Protein AF-A0A8J7B8X3-F1 (afdb_monomer)

Organism: NCBI:txid945747

InterPro domains:
  IPR003018 GAF domain [PF01590] (27-157)
  IPR003018 GAF domain [SM00065] (25-168)
  IPR003594 Histidine kinase/HSP90-like ATPase domain [PF02518] (362-481)
  IPR003594 Histidine kinase/HSP90-like ATPase domain [SM00387] (359-483)
  IPR003661 Signal transduction histidine kinase, dimerisation/phosphoacceptor domain [PF00512] (218-313)
  IPR003661 Signal transduction histidine kinase, dimerisation/phosphoacceptor domain [SM00388] (217-314)
  IPR003661 Signal transduction histidine kinase, dimerisation/phosphoacceptor domain [cd00082] (215-310)
  IPR004358 Signal transduction histidine kinase-related protein, C-terminal [PR00344] (411-425)
  IPR004358 Signal transduction histidine kinase-related protein, C-terminal [PR00344] (429-439)
  IPR004358 Signal transduction histidine kinase-related protein, C-terminal [PR00344] (442-460)
  IPR004358 Signal transduction histidine kinase-related protein, C-terminal [PR00344] (467-480)
  IPR005467 Histidine kinase domain [PS50109] (224-483)
  IPR029016 GAF-like domain superfamily [G3DSA:3.30.450.40] (9-172)
  IPR036097 Signal transduction histidine kinase, dimerisation/phosphoacceptor domain superfamily [SSF47384] (214-314)
  IPR036890 Histidine kinase/HSP90-like ATPase superfamily [G3DSA:3.30.565.10] (315-486)
  IPR036890 Histidine kinase/HSP90-like ATPase superfamily [SSF55874] (300-481)

Mean predicted aligned error: 17.18 Å

Solvent-accessible surface area (backbone atoms only — not comparable to full-atom values): 26353 Å² total; per-residue (Å²): 80,68,56,73,79,52,96,58,46,71,61,27,49,52,54,48,59,69,53,71,55,79,96,54,79,78,47,68,78,45,39,52,51,14,46,48,42,12,62,68,64,71,28,72,20,10,29,32,33,36,55,55,97,68,30,30,39,49,62,14,70,34,78,63,86,76,58,58,47,54,32,64,72,39,68,55,47,54,24,33,67,41,56,91,45,66,38,70,37,42,41,27,74,78,35,85,58,34,36,81,24,60,51,40,73,36,83,81,33,42,15,18,41,40,26,13,26,24,51,45,99,88,69,36,36,35,20,22,35,31,32,32,28,69,51,65,49,79,81,52,73,67,41,52,54,47,38,47,54,48,13,54,47,53,41,50,51,48,52,50,52,42,53,52,52,54,51,53,50,52,53,54,50,51,52,53,51,52,52,52,47,55,53,50,53,52,52,50,54,50,51,52,53,50,50,54,51,51,52,53,50,50,53,51,50,51,53,49,49,56,50,47,60,54,52,64,55,48,30,56,49,40,49,52,51,36,53,64,51,50,52,62,50,49,54,51,51,54,49,49,56,53,52,50,52,55,46,53,55,50,53,54,51,52,52,52,50,46,72,75,43,82,75,63,58,69,77,56,47,54,53,41,60,75,64,41,47,73,59,48,69,61,47,52,63,52,52,53,52,52,52,52,52,51,52,51,51,53,52,51,52,39,50,50,52,32,53,70,51,60,52,67,81,79,59,72,42,74,38,59,63,64,59,43,52,51,54,45,48,61,74,41,40,84,76,32,45,64,49,102,62,40,72,46,45,47,75,46,79,46,77,46,84,70,74,65,29,44,38,51,60,46,59,52,36,49,34,51,46,40,54,51,49,52,38,52,52,35,39,51,50,22,35,30,82,89,76,39,58,85,93,60,50,55,88,74,36,38,38,39,39,39,35,41,65,43,94,92,50,30,37,37,43,33,50,28,28,55,21,46,42,40,53,70,81,51,65,76,43,53,55,39,75,58,42,59,95,53,61,94,90,74,52,75,18,43,56,51,24,51,31,44,45,48,32,37,70,73,51,68,25,44,69,49,77,52,51,39,66,73,59,8,37,35,38,40,41,35,36,45,35,62,64,95,86,66,83,79,81,77,79,77,90,127

pLDDT: mean 86.11, std 13.98, range [29.45, 98.44]

Radius of gyration: 56.4 Å; Cα contacts (8 Å, |Δi|>4): 718; chains: 1; bounding box: 115×56×154 Å

Foldseek 3Di:
DFFDAAPCNVVLQVVLVLLVQPPDDADVLQQVLQVVLCVLQVFQKKFFWFQHDFKIATNYIGNDDDGIGTNRLDPFSNQQNPQVAWDWQQFQCPDPSRVPRCVCVHPPNWTIKTWHFLAAPVGGRGTTTMGTHNHGDDGDPVSRVSRNVSSPSVNVVSVVSSVVVVVVVVVVVVVVVVVVVVVVVVVVVVVVVVVVVVVVVVVVVVVVCVVCVCQVPQLVVLQVVLVVVVVVLVVQLVVLVVVLVVVVVVLVVVVVVCVVCVPDDPVVVVVCVVVVVVVCSVVVVVVSVVVNVVSVVVNVVSVLSNVLSPLPQDDFAFADVVVLLVVLCVSCVVLQDDDPQAHGEAEAEAEDDDGGAGARSSLVSLLSNLLVVVQSVLLSQQRDPVRHDPVLRDNHKYWYWYWDDDPVFKIKIKIKIQGQWDDPVVQVCLLPQQDDPDPPPPDSSHSNVSSQCRQCVRQVWDWHKDTDGSGTIMIMRMGTRDDPPDDHPDDDDD

Structure (mmCIF, N/CA/C/O backbone):
data_AF-A0A8J7B8X3-F1
#
_entry.id   AF-A0A8J7B8X3-F1
#
loop_
_atom_site.group_PDB
_atom_site.id
_atom_site.type_symbol
_atom_site.label_atom_id
_atom_site.label_alt_id
_atom_site.label_comp_id
_atom_site.label_asym_id
_atom_site.label_entity_id
_atom_site.label_seq_id
_atom_site.pdbx_PDB_ins_code
_atom_site.Cartn_x
_atom_site.Cartn_y
_atom_site.Cartn_z
_atom_site.occupancy
_atom_site.B_iso_or_equiv
_atom_site.auth_seq_id
_atom_site.auth_comp_id
_atom_site.auth_asym_id
_atom_site.auth_atom_id
_atom_site.pdbx_PDB_model_num
ATOM 1 N N . MET A 1 1 ? 45.329 18.665 -54.943 1.00 76.69 1 MET A N 1
ATOM 2 C CA . MET A 1 1 ? 44.792 19.881 -54.286 1.00 76.69 1 MET A CA 1
ATOM 3 C C . MET A 1 1 ? 44.027 19.488 -53.024 1.00 76.69 1 MET A C 1
ATOM 5 O O . MET A 1 1 ? 43.285 18.510 -53.069 1.00 76.69 1 MET A O 1
ATOM 9 N N . LYS A 1 2 ? 44.202 20.211 -51.908 1.00 86.44 2 LYS A N 1
ATOM 10 C CA . LYS A 1 2 ? 43.422 19.986 -50.675 1.00 86.44 2 LYS A CA 1
ATOM 11 C C . LYS A 1 2 ? 41.943 20.300 -50.936 1.00 86.44 2 LYS A C 1
ATOM 13 O O . LYS A 1 2 ? 41.648 21.336 -51.530 1.00 86.44 2 LYS A O 1
ATOM 18 N N . ALA A 1 3 ? 41.038 19.414 -50.521 1.00 89.19 3 ALA A N 1
ATOM 19 C CA . ALA A 1 3 ? 39.600 19.658 -50.628 1.00 89.19 3 ALA A CA 1
ATOM 20 C C . ALA A 1 3 ? 39.184 20.827 -49.712 1.00 89.19 3 ALA A C 1
ATOM 22 O O . ALA A 1 3 ? 39.663 20.885 -48.573 1.00 89.19 3 ALA A O 1
ATOM 23 N N . PRO A 1 4 ? 38.307 21.747 -50.155 1.00 93.00 4 PRO A N 1
ATOM 24 C CA . PRO A 1 4 ? 37.672 22.691 -49.242 1.00 93.00 4 PRO A CA 1
ATOM 25 C C . PRO A 1 4 ? 36.794 21.950 -48.223 1.00 93.00 4 PRO A C 1
ATOM 27 O O . PRO A 1 4 ? 36.425 20.792 -48.421 1.00 93.00 4 PRO A O 1
ATOM 30 N N . LEU A 1 5 ? 36.458 22.620 -47.121 1.00 92.56 5 LEU A N 1
ATOM 31 C CA . LEU A 1 5 ? 35.468 22.098 -46.182 1.00 92.56 5 LEU A CA 1
ATOM 32 C C . LEU A 1 5 ? 34.053 22.297 -46.762 1.00 92.56 5 LEU A C 1
ATOM 34 O O . LEU A 1 5 ? 33.810 23.341 -47.365 1.00 92.56 5 LEU A O 1
ATOM 38 N N . PRO A 1 6 ? 33.126 21.340 -46.573 1.00 91.69 6 PRO A N 1
ATOM 39 C CA . PRO A 1 6 ? 31.704 21.541 -46.842 1.00 91.69 6 PRO A CA 1
ATOM 40 C C . PRO A 1 6 ? 31.130 22.759 -46.099 1.00 91.69 6 PRO A C 1
ATOM 42 O O . PRO A 1 6 ? 31.494 23.013 -44.950 1.00 91.69 6 PRO A O 1
ATOM 45 N N . ASP A 1 7 ? 30.158 23.455 -46.694 1.00 90.81 7 ASP A N 1
ATOM 46 C CA . ASP A 1 7 ? 29.496 24.615 -46.064 1.00 90.81 7 ASP A CA 1
ATOM 47 C C . ASP A 1 7 ? 28.779 24.255 -44.744 1.00 90.81 7 ASP A C 1
ATOM 49 O O . ASP A 1 7 ? 28.633 25.085 -43.848 1.00 90.81 7 ASP A O 1
ATOM 53 N N . ASN A 1 8 ? 28.356 22.995 -44.604 1.00 92.50 8 ASN A N 1
ATOM 54 C CA . ASN A 1 8 ? 27.682 22.424 -43.434 1.00 92.50 8 ASN A CA 1
ATOM 55 C C . ASN A 1 8 ? 28.611 21.561 -42.553 1.00 92.50 8 ASN A C 1
ATOM 57 O O . ASN A 1 8 ? 28.150 20.636 -41.877 1.00 92.50 8 ASN A O 1
ATOM 61 N N . GLU A 1 9 ? 29.922 21.826 -42.563 1.00 95.25 9 GLU A N 1
ATOM 62 C CA . GLU A 1 9 ? 30.932 20.997 -41.890 1.00 95.25 9 GLU A CA 1
ATOM 63 C C . GLU A 1 9 ? 30.644 20.764 -40.399 1.00 95.25 9 GLU A C 1
ATOM 65 O O . GLU A 1 9 ? 30.790 19.644 -39.909 1.00 95.25 9 GLU A O 1
ATOM 70 N N . ALA A 1 10 ? 30.199 21.795 -39.672 1.00 95.44 10 ALA A N 1
ATOM 71 C CA . ALA A 1 10 ? 29.906 21.679 -38.244 1.00 95.44 10 ALA A CA 1
ATOM 72 C C . ALA A 1 10 ? 28.742 20.709 -37.974 1.00 95.44 10 ALA A C 1
ATOM 74 O O . ALA A 1 10 ? 28.838 19.853 -37.093 1.00 95.44 10 ALA A O 1
ATOM 75 N N . GLN A 1 11 ? 27.659 20.806 -38.751 1.00 95.81 11 GLN A N 1
ATOM 76 C CA . GLN A 1 11 ? 26.506 19.913 -38.633 1.00 95.81 11 GLN A CA 1
ATOM 77 C C . GLN A 1 11 ? 26.865 18.486 -39.057 1.00 95.81 11 GLN A C 1
ATOM 79 O O . GLN A 1 11 ? 26.494 17.531 -38.379 1.00 95.81 11 GLN A O 1
ATOM 84 N N . ARG A 1 12 ? 27.635 18.335 -40.139 1.00 96.38 12 ARG A N 1
ATOM 85 C CA . ARG A 1 12 ? 28.118 17.044 -40.643 1.00 96.38 12 ARG A CA 1
ATOM 86 C C . ARG A 1 12 ? 28.965 16.307 -39.605 1.00 96.38 12 ARG A C 1
ATOM 88 O O . ARG A 1 12 ? 28.718 15.130 -39.353 1.00 96.38 12 ARG A O 1
ATOM 95 N N . LEU A 1 13 ? 29.927 16.993 -38.981 1.00 96.75 13 LEU A N 1
ATOM 96 C CA . LEU A 1 13 ? 30.749 16.421 -37.910 1.00 96.75 13 LEU A CA 1
ATOM 97 C C . LEU A 1 13 ? 29.903 16.038 -36.693 1.00 96.75 13 LEU A C 1
ATOM 99 O O . LEU A 1 13 ? 30.082 14.950 -36.152 1.00 96.75 13 LEU A O 1
ATOM 103 N N . ALA A 1 14 ? 28.946 16.881 -36.293 1.00 95.94 14 ALA A N 1
ATOM 104 C CA . ALA A 1 14 ? 28.033 16.553 -35.200 1.00 95.94 14 ALA A CA 1
ATOM 105 C C . ALA A 1 14 ? 27.209 15.287 -35.497 1.00 95.94 14 ALA A C 1
ATOM 107 O O . ALA A 1 14 ? 27.056 14.440 -34.619 1.00 95.94 14 ALA A O 1
ATOM 108 N N . GLN A 1 15 ? 26.732 15.120 -36.736 1.00 94.50 15 GLN A N 1
ATOM 109 C CA . GLN A 1 15 ? 26.028 13.904 -37.155 1.00 94.50 15 GLN A CA 1
ATOM 110 C C . GLN A 1 15 ? 26.942 12.676 -37.156 1.00 94.50 15 GLN A C 1
ATOM 112 O O . GLN A 1 15 ? 26.558 11.641 -36.623 1.00 94.50 15 GLN A O 1
ATOM 117 N N . LEU A 1 16 ? 28.164 12.781 -37.689 1.00 96.44 16 LEU A N 1
ATOM 118 C CA . LEU A 1 16 ? 29.133 11.681 -37.667 1.00 96.44 16 LEU A CA 1
ATOM 119 C C . LEU A 1 16 ? 29.434 11.214 -36.233 1.00 96.44 16 LEU A C 1
ATOM 121 O O . LEU A 1 16 ? 29.424 10.013 -35.959 1.00 96.44 16 LEU A O 1
ATOM 125 N N . LEU A 1 17 ? 29.665 12.157 -35.316 1.00 95.56 17 LEU A N 1
ATOM 126 C CA . LEU A 1 17 ? 29.930 11.860 -33.908 1.00 95.56 17 LEU A CA 1
ATOM 127 C C . LEU A 1 17 ? 28.723 11.213 -33.214 1.00 95.56 17 LEU A C 1
ATOM 129 O O . LEU A 1 17 ? 28.911 10.330 -32.382 1.00 95.56 17 LEU A O 1
ATOM 133 N N . ASN A 1 18 ? 27.495 11.584 -33.592 1.00 94.50 18 ASN A N 1
ATOM 134 C CA . ASN A 1 18 ? 26.273 11.019 -33.016 1.00 94.50 18 ASN A CA 1
ATOM 135 C C . ASN A 1 18 ? 26.144 9.501 -33.238 1.00 94.50 18 ASN A C 1
ATOM 137 O O . ASN A 1 18 ? 25.622 8.798 -32.378 1.00 94.50 18 ASN A O 1
ATOM 141 N N . TYR A 1 19 ? 26.673 8.967 -34.345 1.00 94.44 19 TYR A N 1
ATOM 142 C CA . TYR A 1 19 ? 26.660 7.519 -34.594 1.00 94.44 19 TYR A CA 1
ATOM 143 C C . TYR A 1 19 ? 27.608 6.717 -33.688 1.00 94.44 19 TYR A C 1
ATOM 145 O O . TYR A 1 19 ? 27.556 5.486 -33.720 1.00 94.44 19 TYR A O 1
ATOM 153 N N . ASN A 1 20 ? 28.492 7.369 -32.914 1.00 93.69 20 ASN A N 1
ATOM 154 C CA . ASN A 1 20 ? 29.471 6.713 -32.032 1.00 93.69 20 ASN A CA 1
ATOM 155 C C . ASN A 1 20 ? 30.214 5.551 -32.728 1.00 93.69 20 ASN A C 1
ATOM 157 O O . ASN A 1 20 ? 30.344 4.446 -32.191 1.00 93.69 20 ASN A O 1
ATOM 161 N N . ILE A 1 21 ? 30.616 5.786 -33.981 1.00 95.19 21 ILE A N 1
ATOM 162 C CA . ILE A 1 21 ? 31.129 4.755 -34.893 1.00 95.19 21 ILE A CA 1
ATOM 163 C C . ILE A 1 21 ? 32.641 4.852 -35.122 1.00 95.19 21 ILE A C 1
ATOM 165 O O . ILE A 1 21 ? 33.275 3.841 -35.420 1.00 95.19 21 ILE A O 1
ATOM 169 N N . LEU A 1 22 ? 33.226 6.042 -34.976 1.00 95.56 22 LEU A N 1
ATOM 170 C CA . LEU A 1 22 ? 34.669 6.243 -35.104 1.00 95.56 22 LEU A CA 1
ATOM 171 C C . LEU A 1 22 ? 35.414 5.431 -34.036 1.00 95.56 22 LEU A C 1
ATOM 173 O O . LEU A 1 22 ? 34.928 5.293 -32.913 1.00 95.56 22 LEU A O 1
ATOM 177 N N . ASP A 1 23 ? 36.566 4.872 -34.410 1.00 95.25 23 ASP A N 1
ATOM 178 C CA . ASP A 1 23 ? 37.441 4.059 -33.547 1.00 95.25 23 ASP A CA 1
ATOM 179 C C . ASP A 1 23 ? 36.776 2.807 -32.940 1.00 95.25 23 ASP A C 1
ATOM 181 O O . ASP A 1 23 ? 37.268 2.215 -31.977 1.00 95.25 23 ASP A O 1
ATOM 185 N N . THR A 1 24 ? 35.646 2.371 -33.503 1.00 95.00 24 THR A N 1
ATOM 186 C CA . THR A 1 24 ? 35.003 1.115 -33.106 1.00 95.00 24 THR A CA 1
ATOM 187 C C . THR A 1 24 ? 35.657 -0.081 -33.793 1.00 95.00 24 THR A C 1
ATOM 189 O O . THR A 1 24 ? 36.218 0.041 -34.880 1.00 95.00 24 THR A O 1
ATOM 192 N N . ALA A 1 25 ? 35.549 -1.262 -33.176 1.00 91.94 25 ALA A N 1
ATOM 193 C CA . ALA A 1 25 ? 36.010 -2.510 -33.782 1.00 91.94 25 ALA A CA 1
ATOM 194 C C . ALA A 1 25 ? 35.354 -2.761 -35.154 1.00 91.94 25 ALA A C 1
ATOM 196 O O . ALA A 1 25 ? 34.270 -2.239 -35.450 1.00 91.94 25 ALA A O 1
ATOM 197 N N . THR A 1 26 ? 35.998 -3.583 -35.982 1.00 90.56 26 THR A N 1
ATOM 198 C CA . THR A 1 26 ? 35.424 -4.008 -37.262 1.00 90.56 26 THR A CA 1
ATOM 199 C C . THR A 1 26 ? 34.118 -4.770 -37.040 1.00 90.56 26 THR A C 1
ATOM 201 O O . THR A 1 26 ? 33.892 -5.400 -36.004 1.00 90.56 26 THR A O 1
ATOM 204 N N . GLU A 1 27 ? 33.216 -4.661 -38.006 1.00 95.19 27 GLU A N 1
ATOM 205 C CA . GLU A 1 27 ? 31.872 -5.221 -37.932 1.00 95.19 27 GLU A CA 1
ATOM 206 C C . GLU A 1 27 ? 31.536 -5.846 -39.281 1.00 95.19 27 GLU A C 1
ATOM 208 O O . GLU A 1 27 ? 31.514 -5.148 -40.296 1.00 95.19 27 GLU A O 1
ATOM 213 N N . THR A 1 28 ? 31.212 -7.143 -39.272 1.00 95.75 28 THR A N 1
ATOM 214 C CA . THR A 1 28 ? 31.001 -7.958 -40.479 1.00 95.75 28 THR A CA 1
ATOM 215 C C . THR A 1 28 ? 30.015 -7.327 -41.461 1.00 95.75 28 THR A C 1
ATOM 217 O O . THR A 1 28 ? 30.235 -7.377 -42.662 1.00 95.75 28 THR A O 1
ATOM 220 N N . ALA A 1 29 ? 28.976 -6.648 -40.966 1.00 95.94 29 ALA A N 1
ATOM 221 C CA . ALA A 1 29 ? 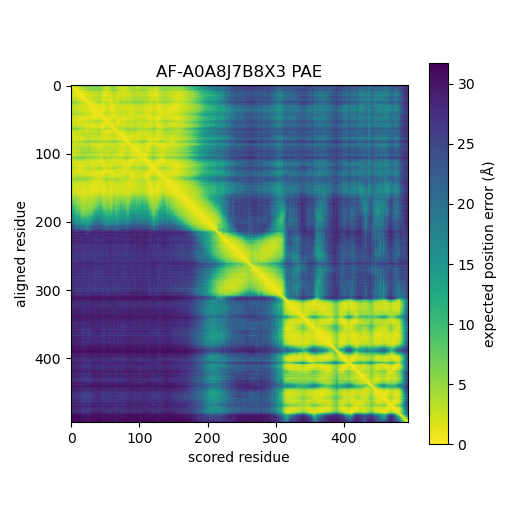28.002 -5.962 -41.813 1.00 95.94 29 ALA A CA 1
ATOM 222 C C . ALA A 1 29 ? 28.628 -4.883 -42.721 1.00 95.94 29 ALA A C 1
ATOM 224 O O . ALA A 1 29 ? 28.186 -4.713 -43.853 1.00 95.94 29 ALA A O 1
ATOM 225 N N . TYR A 1 30 ? 29.649 -4.157 -42.253 1.00 97.75 30 TYR A N 1
ATOM 226 C CA . TYR A 1 30 ? 30.355 -3.157 -43.063 1.00 97.75 30 TYR A CA 1
ATOM 227 C C . TYR A 1 30 ? 31.457 -3.796 -43.911 1.00 97.75 30 TYR A C 1
ATOM 229 O O . TYR A 1 30 ? 31.661 -3.373 -45.050 1.00 97.75 30 TYR A O 1
ATOM 237 N N . ASP A 1 31 ? 32.129 -4.823 -43.380 1.00 97.38 31 ASP A N 1
ATOM 238 C CA . ASP A 1 31 ? 33.157 -5.583 -44.102 1.00 97.38 31 ASP A CA 1
ATOM 239 C C . ASP A 1 31 ? 32.571 -6.270 -45.345 1.00 97.38 31 ASP A C 1
ATOM 241 O O . ASP A 1 31 ? 33.136 -6.163 -46.434 1.00 97.38 31 ASP A O 1
ATOM 245 N N . ASP A 1 32 ? 31.387 -6.875 -45.223 1.00 97.88 32 ASP A N 1
ATOM 246 C CA . ASP A 1 32 ? 30.669 -7.496 -46.338 1.00 97.88 32 ASP A CA 1
ATOM 247 C C . ASP A 1 32 ? 30.265 -6.463 -47.401 1.00 97.88 32 ASP A C 1
ATOM 249 O O . ASP A 1 32 ? 30.371 -6.728 -48.598 1.00 97.88 32 ASP A O 1
ATOM 253 N N . LEU A 1 33 ? 29.846 -5.256 -46.999 1.00 98.00 33 LEU A N 1
ATOM 254 C CA . LEU A 1 33 ? 29.503 -4.178 -47.936 1.00 98.00 33 LEU A CA 1
ATOM 255 C C . LEU A 1 33 ? 30.738 -3.656 -48.685 1.00 98.00 33 LEU A C 1
ATOM 257 O O . LEU A 1 33 ? 30.668 -3.430 -49.897 1.00 98.00 33 LEU A O 1
ATOM 261 N N . ALA A 1 34 ? 31.875 -3.512 -47.999 1.00 97.75 34 ALA A N 1
ATOM 262 C CA . ALA A 1 34 ? 33.146 -3.171 -48.634 1.00 97.75 34 ALA A CA 1
ATOM 263 C C . ALA A 1 34 ? 33.588 -4.268 -49.617 1.00 97.75 34 ALA A C 1
ATOM 265 O O . ALA A 1 34 ? 33.974 -3.958 -50.747 1.00 97.75 34 ALA A O 1
ATOM 266 N N . LEU A 1 35 ? 33.464 -5.542 -49.229 1.00 98.06 35 LEU A N 1
ATOM 267 C CA . LEU A 1 35 ? 33.774 -6.701 -50.067 1.00 98.06 35 LEU A CA 1
ATOM 268 C C . LEU A 1 35 ? 32.891 -6.774 -51.317 1.00 98.06 35 LEU A C 1
ATOM 270 O O . LEU A 1 35 ? 33.397 -6.979 -52.420 1.00 98.06 35 LEU A O 1
ATOM 274 N N . LEU A 1 36 ? 31.581 -6.565 -51.175 1.00 98.06 36 LEU A N 1
ATOM 275 C CA . LEU A 1 36 ? 30.653 -6.519 -52.305 1.00 98.06 36 LEU A CA 1
ATOM 276 C C . LEU A 1 36 ? 30.994 -5.377 -53.266 1.00 98.06 36 LEU A C 1
ATOM 278 O O . LEU A 1 36 ? 31.001 -5.590 -54.476 1.00 98.06 36 LEU A O 1
ATOM 282 N N . ALA A 1 37 ? 31.338 -4.196 -52.750 1.00 97.94 37 ALA A N 1
ATOM 283 C CA . ALA A 1 37 ? 31.768 -3.075 -53.581 1.00 97.94 37 ALA A CA 1
ATOM 284 C C . ALA A 1 37 ? 33.071 -3.372 -54.348 1.00 97.94 37 ALA A C 1
ATOM 286 O O . ALA A 1 37 ? 33.147 -3.054 -55.534 1.00 97.94 37 ALA A O 1
ATOM 287 N N . ALA A 1 38 ? 34.051 -4.043 -53.725 1.00 98.00 38 ALA A N 1
ATOM 288 C CA . ALA A 1 38 ? 35.269 -4.487 -54.413 1.00 98.00 38 ALA A CA 1
ATOM 289 C C . ALA A 1 38 ? 34.948 -5.469 -55.549 1.00 98.00 38 ALA A C 1
ATOM 291 O O . ALA A 1 38 ? 35.424 -5.303 -56.672 1.00 98.00 38 ALA A O 1
ATOM 292 N N . HIS A 1 39 ? 34.100 -6.467 -55.281 1.00 97.50 39 HIS A N 1
ATOM 293 C CA . HIS A 1 39 ? 33.719 -7.468 -56.275 1.00 97.50 39 HIS A CA 1
ATOM 294 C C . HIS A 1 39 ? 32.926 -6.875 -57.442 1.00 97.50 39 HIS A C 1
ATOM 296 O O . HIS A 1 39 ? 33.224 -7.181 -58.593 1.00 97.50 39 HIS A O 1
ATOM 302 N N . ILE A 1 40 ? 31.941 -6.017 -57.170 1.00 96.94 40 ILE A N 1
ATOM 303 C CA . ILE A 1 40 ? 31.086 -5.425 -58.209 1.00 96.94 40 ILE A CA 1
ATOM 304 C C . ILE A 1 40 ? 31.887 -4.479 -59.105 1.00 96.94 40 ILE A C 1
ATOM 306 O O . ILE A 1 40 ? 31.716 -4.485 -60.325 1.00 96.94 40 ILE A O 1
ATOM 310 N N . CYS A 1 41 ? 32.771 -3.673 -58.517 1.00 96.00 41 CYS A N 1
ATOM 311 C CA . CYS A 1 41 ? 33.628 -2.752 -59.261 1.00 96.00 41 CYS A CA 1
ATOM 312 C C . CYS A 1 41 ? 34.859 -3.437 -59.875 1.00 96.00 41 CYS A C 1
ATOM 314 O O . CYS A 1 41 ? 35.590 -2.802 -60.636 1.00 96.00 41 CYS A O 1
ATOM 316 N N . GLU A 1 42 ? 35.071 -4.719 -59.563 1.00 97.06 42 GLU A N 1
ATOM 317 C CA . GLU A 1 42 ? 36.236 -5.517 -59.955 1.00 97.06 42 GLU A CA 1
ATOM 318 C C . GLU A 1 42 ? 37.564 -4.850 -59.565 1.00 97.06 42 GLU A C 1
ATOM 320 O O . GLU A 1 42 ? 38.544 -4.886 -60.318 1.00 97.06 42 GLU A O 1
ATOM 325 N N . THR A 1 43 ? 37.590 -4.203 -58.398 1.00 97.25 43 THR A N 1
ATOM 326 C CA . THR A 1 43 ? 38.745 -3.462 -57.887 1.00 97.25 43 THR A CA 1
ATOM 327 C C . THR A 1 43 ? 39.434 -4.209 -56.747 1.00 97.25 43 THR A C 1
ATOM 329 O O . THR A 1 43 ? 38.771 -4.873 -55.951 1.00 97.25 43 THR A O 1
ATOM 332 N N . PRO A 1 44 ? 40.768 -4.090 -56.614 1.00 96.81 44 PRO A N 1
ATOM 333 C CA . PRO A 1 44 ? 41.505 -4.738 -55.532 1.00 96.81 44 PRO A CA 1
ATOM 334 C C . PRO A 1 44 ? 41.233 -4.101 -54.166 1.00 96.81 44 PRO A C 1
ATOM 336 O O . PRO A 1 44 ? 41.439 -4.757 -53.149 1.00 96.81 44 PRO A O 1
ATOM 339 N N . VAL A 1 45 ? 40.792 -2.837 -54.136 1.00 97.69 45 VAL A N 1
ATOM 340 C CA . VAL A 1 45 ? 40.571 -2.078 -52.904 1.00 97.69 45 VAL A CA 1
ATOM 341 C C . VAL A 1 45 ? 39.151 -1.531 -52.857 1.00 97.69 45 VAL A C 1
ATOM 343 O O . VAL A 1 45 ? 38.624 -1.040 -53.861 1.00 97.69 45 VAL A O 1
ATOM 346 N N . SER A 1 46 ? 38.538 -1.604 -51.678 1.00 98.19 46 SER A N 1
ATOM 347 C CA . SER A 1 46 ? 37.248 -0.985 -51.377 1.00 98.19 46 SER A CA 1
ATOM 348 C C . SER A 1 46 ? 37.147 -0.657 -49.894 1.00 98.19 46 SER A C 1
ATOM 350 O O . SER A 1 46 ? 37.591 -1.447 -49.058 1.00 98.19 46 SER A O 1
ATOM 352 N N . LEU A 1 47 ? 36.590 0.508 -49.564 1.00 98.12 47 LEU A N 1
ATOM 353 C CA . LEU A 1 47 ? 36.570 1.039 -48.202 1.00 98.12 47 LEU A CA 1
ATOM 354 C C . LEU A 1 47 ? 35.196 1.611 -47.859 1.00 98.12 47 LEU A C 1
ATOM 356 O O . LEU A 1 47 ? 34.626 2.381 -48.633 1.00 98.12 47 LEU A O 1
ATOM 360 N N . VAL A 1 48 ? 34.724 1.341 -46.643 1.00 98.38 48 VAL A N 1
ATOM 361 C CA . VAL A 1 48 ? 33.729 2.192 -45.979 1.00 98.38 48 VAL A CA 1
ATOM 362 C C . VAL A 1 48 ? 34.501 3.219 -45.167 1.00 98.38 48 VAL A C 1
ATOM 364 O O . VAL A 1 48 ? 35.071 2.903 -44.125 1.00 98.38 48 VAL A O 1
ATOM 367 N N . SER A 1 49 ? 34.549 4.447 -45.664 1.00 97.50 49 SER A N 1
ATOM 368 C CA . SER A 1 49 ? 35.356 5.525 -45.098 1.00 97.50 49 SER A CA 1
ATOM 369 C C . SER A 1 49 ? 34.480 6.602 -44.481 1.00 97.50 49 SER A C 1
ATOM 371 O O . SER A 1 49 ? 33.530 7.053 -45.114 1.00 97.50 49 SER A O 1
ATOM 373 N N . LEU A 1 50 ? 34.830 7.064 -43.286 1.00 98.19 50 LEU A N 1
ATOM 374 C CA . LEU A 1 50 ? 34.191 8.179 -42.592 1.00 98.19 50 LEU A CA 1
ATOM 375 C C . LEU A 1 50 ? 35.175 9.345 -42.507 1.00 98.19 50 LEU A C 1
ATOM 377 O O . LEU A 1 50 ? 36.341 9.159 -42.165 1.00 98.19 50 LEU A O 1
ATOM 381 N N . VAL A 1 51 ? 34.723 10.548 -42.855 1.00 97.44 51 VAL A N 1
ATOM 382 C CA . VAL A 1 51 ? 35.583 11.738 -42.901 1.00 97.44 51 VAL A CA 1
ATOM 383 C C . VAL A 1 51 ? 35.413 12.515 -41.598 1.00 97.44 51 VAL A C 1
ATOM 385 O O . VAL A 1 51 ? 34.417 13.206 -41.405 1.00 97.44 51 VAL A O 1
ATOM 388 N N . ASP A 1 52 ? 36.377 12.401 -40.696 1.00 96.19 52 ASP A N 1
ATOM 389 C CA . ASP A 1 52 ? 36.425 13.131 -39.427 1.00 96.19 52 ASP A CA 1
ATOM 390 C C . ASP A 1 52 ? 37.040 14.535 -39.631 1.00 96.19 52 ASP A C 1
ATOM 392 O O . ASP A 1 52 ? 37.261 14.972 -40.764 1.00 96.19 52 ASP A O 1
ATOM 396 N N . ARG A 1 53 ? 37.298 15.279 -38.551 1.00 94.75 53 ARG A N 1
ATOM 397 C CA . ARG A 1 53 ? 37.847 16.641 -38.599 1.00 94.75 53 ARG A CA 1
ATOM 398 C C . ARG A 1 53 ? 39.165 16.704 -39.376 1.00 94.75 53 ARG A C 1
ATOM 400 O O . ARG A 1 53 ? 39.251 17.464 -40.340 1.00 94.75 53 ARG A O 1
ATOM 407 N N . ASP A 1 54 ? 40.129 15.865 -38.998 1.00 94.75 54 ASP A N 1
ATOM 408 C CA . ASP A 1 54 ? 41.516 15.925 -39.489 1.00 94.75 54 ASP A CA 1
ATOM 409 C C . ASP A 1 54 ? 41.958 14.638 -40.225 1.00 94.75 54 ASP A C 1
ATOM 411 O O . ASP A 1 54 ? 43.013 14.595 -40.862 1.00 94.75 54 ASP A O 1
ATOM 415 N N . ARG A 1 55 ? 41.121 13.592 -40.213 1.00 96.31 55 ARG A N 1
ATOM 416 C CA . ARG A 1 55 ? 41.410 12.274 -40.806 1.00 96.31 55 ARG A CA 1
ATOM 417 C C . ARG A 1 55 ? 40.237 11.706 -41.605 1.00 96.31 55 ARG A C 1
ATOM 419 O O . ARG A 1 55 ? 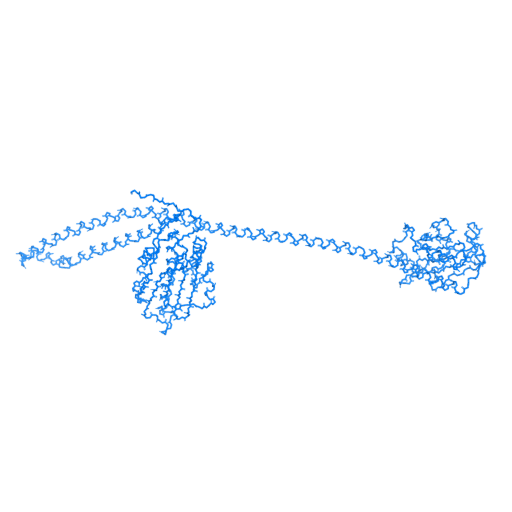39.088 12.093 -41.415 1.00 96.31 55 ARG A O 1
ATOM 426 N N . GLN A 1 56 ? 40.531 10.745 -42.468 1.00 96.31 56 GLN A N 1
ATOM 427 C CA . GLN A 1 56 ? 39.574 9.791 -43.017 1.00 96.31 56 GLN A CA 1
ATOM 428 C C . GLN A 1 56 ? 39.819 8.449 -42.326 1.00 96.31 56 GLN A C 1
ATOM 430 O O . GLN A 1 56 ? 40.883 7.865 -42.509 1.00 96.31 56 GLN A O 1
ATOM 435 N N . TRP A 1 57 ? 38.846 7.970 -41.558 1.00 97.94 57 TRP A N 1
ATOM 436 C CA . TRP A 1 57 ? 38.913 6.709 -40.820 1.00 97.94 57 TRP A CA 1
ATOM 437 C C . TRP A 1 57 ? 38.150 5.603 -41.554 1.00 97.94 57 TRP A C 1
ATOM 439 O O . TRP A 1 57 ? 37.074 5.853 -42.105 1.00 97.94 57 TRP A O 1
ATOM 449 N N . PHE A 1 58 ? 38.686 4.384 -41.593 1.00 97.38 58 PHE A N 1
ATOM 450 C CA . PHE A 1 58 ? 38.091 3.279 -42.345 1.00 97.38 58 PHE A CA 1
ATOM 451 C C . PHE A 1 58 ? 37.316 2.350 -41.411 1.00 97.38 58 PHE A C 1
ATOM 453 O O . PHE A 1 58 ? 37.900 1.598 -40.635 1.00 97.38 58 PHE A O 1
ATOM 460 N N . LYS A 1 59 ? 35.983 2.359 -41.528 1.00 97.12 59 LYS A N 1
ATOM 461 C CA . LYS A 1 59 ? 35.108 1.444 -40.782 1.00 97.12 59 LYS A CA 1
ATOM 462 C C . LYS A 1 59 ? 35.219 0.004 -41.282 1.00 97.12 59 LYS A C 1
ATOM 464 O O . LYS A 1 59 ? 35.090 -0.930 -40.496 1.00 97.12 59 LYS A O 1
ATOM 469 N N . ALA A 1 60 ? 35.427 -0.151 -42.584 1.00 97.44 60 ALA A N 1
ATOM 470 C CA . ALA A 1 60 ? 35.666 -1.426 -43.241 1.00 97.44 60 ALA A CA 1
ATOM 471 C C . ALA A 1 60 ? 36.663 -1.227 -44.379 1.00 97.44 60 ALA A C 1
ATOM 473 O O . ALA A 1 60 ? 36.641 -0.189 -45.052 1.00 97.44 60 ALA A O 1
ATOM 474 N N . LYS A 1 61 ? 37.529 -2.219 -44.592 1.00 96.44 61 LYS A N 1
ATOM 475 C CA . LYS A 1 61 ? 38.610 -2.147 -45.576 1.00 96.44 61 LYS A CA 1
ATOM 476 C C . LYS A 1 61 ? 38.846 -3.484 -46.266 1.00 96.44 61 LYS A C 1
ATOM 478 O O . LYS A 1 61 ? 38.881 -4.528 -45.624 1.00 96.44 61 LYS A O 1
ATOM 483 N N . VAL A 1 62 ? 39.059 -3.430 -47.575 1.00 97.00 62 VAL A N 1
ATOM 484 C CA . VAL A 1 62 ? 39.458 -4.563 -48.416 1.00 97.00 62 VAL A CA 1
ATOM 485 C C . VAL A 1 62 ? 40.697 -4.154 -49.199 1.00 97.00 62 VAL A C 1
ATOM 487 O O . VAL A 1 62 ? 40.723 -3.069 -49.774 1.00 97.00 62 VAL A O 1
ATOM 490 N N . GLY A 1 63 ? 41.722 -5.010 -49.217 1.00 93.19 63 GLY A N 1
ATOM 491 C CA . GLY A 1 63 ? 42.915 -4.828 -50.052 1.00 93.19 63 GLY A CA 1
ATOM 492 C C . GLY A 1 63 ? 43.929 -3.780 -49.576 1.00 93.19 63 GLY A C 1
ATOM 493 O O . GLY A 1 63 ? 44.851 -3.466 -50.327 1.00 93.19 63 GLY A O 1
ATOM 494 N N . ILE A 1 64 ? 43.788 -3.246 -48.357 1.00 93.00 64 ILE A N 1
ATOM 495 C CA . ILE A 1 64 ? 44.742 -2.306 -47.746 1.00 93.00 64 ILE A CA 1
ATOM 496 C C . ILE A 1 64 ? 44.914 -2.582 -46.244 1.00 93.00 64 ILE A C 1
ATOM 498 O O . ILE A 1 64 ? 43.970 -2.998 -45.572 1.00 93.00 64 ILE A O 1
ATOM 502 N N . GLU A 1 65 ? 46.113 -2.328 -45.712 1.00 89.38 65 GLU A N 1
ATOM 503 C CA . GLU A 1 65 ? 46.415 -2.495 -44.280 1.00 89.38 65 GLU A CA 1
ATOM 504 C C . GLU A 1 65 ? 46.110 -1.243 -43.448 1.00 89.38 65 GLU A C 1
ATOM 506 O O . GLU A 1 65 ? 45.693 -1.365 -42.294 1.00 89.38 65 GLU A O 1
ATOM 511 N N . ALA A 1 66 ? 46.267 -0.051 -44.034 1.00 90.75 66 ALA A N 1
ATOM 512 C CA . ALA A 1 66 ? 46.023 1.226 -43.368 1.00 90.75 66 ALA A CA 1
ATOM 513 C C . ALA A 1 66 ? 44.615 1.290 -42.749 1.00 90.75 66 ALA A C 1
ATOM 515 O O . ALA A 1 66 ? 43.657 0.756 -43.305 1.00 90.75 66 ALA A O 1
ATOM 516 N N . GLU A 1 67 ? 44.492 1.935 -41.589 1.00 92.88 67 GLU A N 1
ATOM 517 C CA . GLU A 1 67 ? 43.213 2.091 -40.866 1.00 92.88 67 GLU A CA 1
ATOM 518 C C . GLU A 1 67 ? 42.601 3.477 -41.066 1.00 92.88 67 GLU A C 1
ATOM 520 O O . GLU A 1 67 ? 41.396 3.671 -40.925 1.00 92.88 67 GLU A O 1
ATOM 525 N N . GLU A 1 68 ? 43.442 4.441 -41.421 1.00 95.94 68 GLU A N 1
ATOM 526 C CA . GLU A 1 68 ? 43.060 5.816 -41.671 1.00 95.94 68 GLU A CA 1
ATOM 527 C C . GLU A 1 68 ? 44.095 6.516 -42.553 1.00 95.94 68 GLU A C 1
ATOM 529 O O . GLU A 1 68 ? 45.206 6.029 -42.773 1.00 95.94 68 GLU A O 1
ATOM 534 N N . THR A 1 69 ? 43.721 7.685 -43.058 1.00 93.94 69 THR A N 1
ATOM 535 C CA . THR A 1 69 ? 44.603 8.602 -43.788 1.00 93.94 69 THR A CA 1
ATOM 536 C C . THR A 1 69 ? 44.341 10.038 -43.356 1.00 93.94 69 THR A C 1
ATOM 538 O O . THR A 1 69 ? 43.278 10.361 -42.825 1.00 93.94 69 THR A O 1
ATOM 541 N N . HIS A 1 70 ? 45.297 10.936 -43.598 1.00 95.31 70 HIS A N 1
ATOM 542 C CA . HIS A 1 70 ? 45.086 12.358 -43.338 1.00 95.31 70 HIS A CA 1
ATOM 543 C C . HIS A 1 70 ? 44.012 12.926 -44.282 1.00 95.31 70 HIS A C 1
ATOM 545 O O . HIS A 1 70 ? 44.033 12.671 -45.490 1.00 95.31 70 HIS A O 1
ATOM 551 N N . ARG A 1 71 ? 43.091 13.747 -43.763 1.00 94.50 71 ARG A N 1
ATOM 552 C CA . ARG A 1 71 ? 41.950 14.271 -44.538 1.00 94.50 71 ARG A CA 1
ATOM 553 C C . ARG A 1 71 ? 42.366 15.067 -45.780 1.00 94.50 71 ARG A C 1
ATOM 555 O O . ARG A 1 71 ? 41.664 15.061 -46.789 1.00 94.50 71 ARG A O 1
ATOM 562 N N . ASP A 1 72 ? 43.512 15.735 -45.725 1.00 92.94 72 ASP A N 1
ATOM 563 C CA . ASP A 1 72 ? 43.993 16.581 -46.828 1.00 92.94 72 ASP A CA 1
ATOM 564 C C . ASP A 1 72 ? 44.390 15.798 -48.086 1.00 92.94 72 ASP A C 1
ATOM 566 O O . ASP A 1 72 ? 44.359 16.360 -49.182 1.00 92.94 72 ASP A O 1
ATOM 570 N N . VAL A 1 73 ? 44.751 14.517 -47.940 1.00 92.00 73 VAL A N 1
ATOM 571 C CA . VAL A 1 73 ? 45.123 13.642 -49.067 1.00 92.00 73 VAL A CA 1
ATOM 572 C C . VAL A 1 73 ? 43.988 12.701 -49.477 1.00 92.00 73 VAL A C 1
ATOM 574 O O . VAL A 1 73 ? 44.047 12.085 -50.539 1.00 92.00 73 VAL A O 1
ATOM 577 N N . ALA A 1 74 ? 42.932 12.620 -48.671 1.00 94.00 74 ALA A N 1
ATOM 578 C CA . ALA A 1 74 ? 41.781 11.756 -48.877 1.00 94.00 74 ALA A CA 1
ATOM 579 C C . ALA A 1 74 ? 40.960 12.123 -50.126 1.00 94.00 74 ALA A C 1
ATOM 581 O O . ALA A 1 74 ? 40.476 13.248 -50.278 1.00 94.00 74 ALA A O 1
ATOM 582 N N . PHE A 1 75 ? 40.708 11.135 -50.988 1.00 95.81 75 PHE A N 1
ATOM 583 C CA . PHE A 1 75 ? 39.769 11.271 -52.1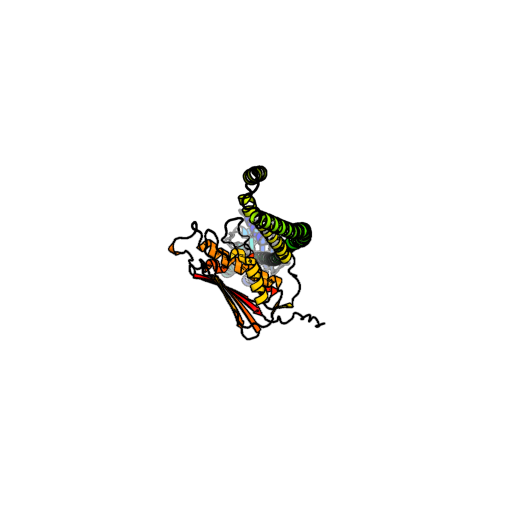09 1.00 95.81 75 PHE A CA 1
ATOM 584 C C . PHE A 1 75 ? 38.332 11.473 -51.614 1.00 95.81 75 PHE A C 1
ATOM 586 O O . PHE A 1 75 ? 37.566 12.240 -52.201 1.00 95.81 75 PHE A O 1
ATOM 593 N N . CYS A 1 76 ? 37.984 10.853 -50.484 1.00 94.31 76 CYS A N 1
ATOM 594 C CA . CYS A 1 76 ? 36.664 10.954 -49.873 1.00 94.31 76 CYS A CA 1
ATOM 595 C C . CYS A 1 76 ? 36.329 12.390 -49.450 1.00 94.31 76 CYS A C 1
ATOM 597 O O . CYS A 1 76 ? 35.171 12.785 -49.540 1.00 94.31 76 CYS A O 1
ATOM 599 N N . SER A 1 77 ? 37.331 13.201 -49.087 1.00 95.31 77 SER A N 1
ATOM 600 C CA . SER A 1 77 ? 37.149 14.624 -48.765 1.00 95.31 77 SER A CA 1
ATOM 601 C C . SER A 1 77 ? 36.595 15.436 -49.936 1.00 95.31 77 SER A C 1
ATOM 603 O O . SER A 1 77 ? 35.880 16.405 -49.714 1.00 95.31 77 SER A O 1
ATOM 605 N N . HIS A 1 78 ? 36.893 15.040 -51.178 1.00 95.56 78 HIS A N 1
ATOM 606 C CA . HIS A 1 78 ? 36.319 15.665 -52.373 1.00 95.56 78 HIS A CA 1
ATOM 607 C C . HIS A 1 78 ? 34.936 15.100 -52.705 1.00 95.56 78 HIS A C 1
ATOM 609 O O . HIS A 1 78 ? 34.071 15.839 -53.164 1.00 95.56 78 HIS A O 1
ATOM 615 N N . ALA A 1 79 ? 34.710 13.808 -52.458 1.00 94.44 79 ALA A N 1
ATOM 616 C CA . ALA A 1 79 ? 33.431 13.153 -52.738 1.00 94.44 79 ALA A CA 1
ATOM 617 C C . ALA A 1 79 ? 32.289 13.684 -51.856 1.00 94.44 79 ALA A C 1
ATOM 619 O O . ALA A 1 79 ? 31.183 13.891 -52.340 1.00 94.44 79 ALA A O 1
ATOM 620 N N . ILE A 1 80 ? 32.553 13.973 -50.577 1.00 96.12 80 ILE A N 1
ATOM 621 C CA . ILE A 1 80 ? 31.521 14.491 -49.660 1.00 96.12 80 ILE A CA 1
ATOM 622 C C . ILE A 1 80 ? 31.031 15.908 -50.008 1.00 96.12 80 ILE A C 1
ATOM 624 O O . ILE A 1 80 ? 30.016 16.342 -49.470 1.00 96.12 80 ILE A O 1
ATOM 628 N N . LEU A 1 81 ? 31.726 16.632 -50.896 1.00 95.06 81 LEU A N 1
ATOM 629 C CA . LEU A 1 81 ? 31.320 17.969 -51.349 1.00 95.06 81 LEU A CA 1
ATOM 630 C C . LEU A 1 81 ? 30.138 17.928 -52.325 1.00 95.06 81 LEU A C 1
ATOM 632 O O . LEU A 1 81 ? 29.442 18.928 -52.481 1.00 95.06 81 LEU A O 1
ATOM 636 N N . GLN A 1 82 ? 29.906 16.784 -52.974 1.00 92.69 82 GLN A N 1
ATOM 637 C CA . GLN A 1 82 ? 28.808 16.565 -53.915 1.00 92.69 82 GLN A CA 1
ATOM 638 C C . GLN A 1 82 ? 27.969 15.371 -53.440 1.00 92.69 82 GLN A C 1
ATOM 640 O O . GLN A 1 82 ? 28.069 14.282 -53.993 1.00 92.69 82 GLN A O 1
ATOM 645 N N . PRO A 1 83 ? 27.138 15.543 -52.394 1.00 90.44 83 PRO A N 1
ATOM 646 C CA . PRO A 1 83 ? 26.442 14.438 -51.730 1.00 90.44 83 PRO A CA 1
ATOM 647 C C . PRO A 1 83 ? 25.457 13.672 -52.628 1.00 90.44 83 PRO A C 1
ATOM 649 O O . PRO A 1 83 ? 25.048 12.577 -52.260 1.00 90.44 83 PRO A O 1
ATOM 652 N N . GLN A 1 84 ? 25.053 14.237 -53.767 1.00 90.00 84 GLN A N 1
ATOM 653 C CA . GLN A 1 84 ? 24.067 13.636 -54.671 1.00 90.00 84 GLN A CA 1
ATOM 654 C C . GLN A 1 84 ? 24.686 12.734 -55.742 1.00 90.00 84 GLN A C 1
ATOM 656 O O . GLN A 1 84 ? 23.955 11.977 -56.370 1.00 90.00 84 GLN A O 1
ATOM 661 N N . ASP A 1 85 ? 26.007 12.793 -55.936 1.00 93.06 85 ASP A N 1
ATOM 662 C CA . ASP A 1 85 ? 26.671 12.160 -57.072 1.00 93.06 85 ASP A CA 1
ATOM 663 C C . ASP A 1 85 ? 27.814 11.248 -56.613 1.00 93.06 85 ASP A C 1
ATOM 665 O O . ASP A 1 85 ? 28.590 11.574 -55.709 1.00 93.06 85 ASP A O 1
ATOM 669 N N . VAL A 1 86 ? 27.974 10.103 -57.280 1.00 96.31 86 VAL A N 1
ATOM 670 C CA . VAL A 1 86 ? 29.181 9.284 -57.125 1.00 96.31 86 VAL A CA 1
ATOM 671 C C . VAL A 1 86 ? 30.356 10.004 -57.771 1.00 96.31 86 VAL A C 1
ATOM 673 O O . VAL A 1 86 ? 30.385 10.233 -58.982 1.00 96.31 86 VAL A O 1
ATOM 676 N N . LEU A 1 87 ? 31.384 10.300 -56.978 1.00 97.25 87 LEU A N 1
ATOM 677 C CA . LEU A 1 87 ? 32.615 10.866 -57.507 1.00 97.25 87 LEU A CA 1
ATOM 678 C C . LEU A 1 87 ? 33.404 9.779 -58.241 1.00 97.25 87 LEU A C 1
ATOM 680 O O . LEU A 1 87 ? 33.985 8.905 -57.599 1.00 97.25 87 LEU A O 1
ATOM 684 N N . VAL A 1 88 ? 33.474 9.873 -59.570 1.00 97.44 88 VAL A N 1
ATOM 685 C CA . VAL A 1 88 ? 34.277 8.984 -60.419 1.00 97.44 88 VAL A CA 1
ATOM 686 C C . VAL A 1 88 ? 35.506 9.718 -60.953 1.00 97.44 88 VAL A C 1
ATOM 688 O O . VAL A 1 88 ? 35.402 10.749 -61.612 1.00 97.44 88 VAL A O 1
ATOM 691 N N . VAL A 1 89 ? 36.681 9.146 -60.709 1.00 97.19 89 VAL A N 1
ATOM 692 C CA . VAL A 1 89 ? 37.981 9.588 -61.217 1.00 97.19 89 VAL A CA 1
ATOM 693 C C . VAL A 1 89 ? 38.564 8.441 -62.033 1.00 97.19 89 VAL A C 1
ATOM 695 O O . VAL A 1 89 ? 39.037 7.453 -61.473 1.00 97.19 89 VAL A O 1
ATOM 698 N N . SER A 1 90 ? 38.495 8.555 -63.362 1.00 96.38 90 SER A N 1
ATOM 699 C CA . SER A 1 90 ? 38.888 7.461 -64.266 1.00 96.38 90 SER A CA 1
ATOM 700 C C . SER A 1 90 ? 40.408 7.250 -64.344 1.00 96.38 90 SER A C 1
ATOM 702 O O . SER A 1 90 ? 40.865 6.111 -64.416 1.00 96.38 90 SER A O 1
ATOM 704 N N . ASP A 1 91 ? 41.188 8.339 -64.303 1.00 97.31 91 ASP A N 1
ATOM 705 C CA . ASP A 1 91 ? 42.650 8.333 -64.147 1.00 97.31 91 ASP A CA 1
ATOM 706 C C . ASP A 1 91 ? 43.084 9.533 -63.290 1.00 97.31 91 ASP A C 1
ATOM 708 O O . ASP A 1 91 ? 43.078 10.678 -63.741 1.00 97.31 91 ASP A O 1
ATOM 712 N N . ALA A 1 92 ? 43.480 9.275 -62.046 1.00 96.19 92 ALA A N 1
ATOM 713 C CA . ALA A 1 92 ? 43.831 10.292 -61.061 1.00 96.19 92 ALA A CA 1
ATOM 714 C C . ALA A 1 92 ? 45.049 11.140 -61.463 1.00 96.19 92 ALA A C 1
ATOM 716 O O . ALA A 1 92 ? 45.190 12.257 -60.977 1.00 96.19 92 ALA A O 1
ATOM 717 N N . ARG A 1 93 ? 45.895 10.660 -62.386 1.00 96.19 93 ARG A N 1
ATOM 718 C CA . ARG A 1 93 ? 47.022 11.439 -62.933 1.00 96.19 93 ARG A CA 1
ATOM 719 C C . ARG A 1 93 ? 46.570 12.560 -63.866 1.00 96.19 93 ARG A C 1
ATOM 721 O O . ARG A 1 93 ? 47.319 13.501 -64.093 1.00 96.19 93 ARG A O 1
ATOM 728 N N . GLN A 1 94 ? 45.383 12.414 -64.452 1.00 95.62 94 GLN A N 1
ATOM 729 C CA . GLN A 1 94 ? 44.810 13.362 -65.408 1.00 95.62 94 GLN A CA 1
ATOM 730 C C . GLN A 1 94 ? 43.775 14.280 -64.750 1.00 95.62 94 GLN A C 1
ATOM 732 O O . GLN A 1 94 ? 43.389 15.286 -65.338 1.00 95.62 94 GLN A O 1
ATOM 737 N N . ASP A 1 95 ? 43.324 13.950 -63.537 1.00 95.25 95 ASP A N 1
ATOM 738 C CA . ASP A 1 95 ? 42.377 14.764 -62.784 1.00 95.25 95 ASP A CA 1
ATOM 739 C C . ASP A 1 95 ? 43.113 15.899 -62.047 1.00 95.25 95 ASP A C 1
ATOM 741 O O . ASP A 1 95 ? 43.919 15.619 -61.153 1.00 95.25 95 ASP A O 1
ATOM 745 N N . PRO A 1 96 ? 42.830 17.183 -62.347 1.00 92.88 96 PRO A N 1
ATOM 746 C CA . PRO A 1 96 ? 43.519 18.317 -61.724 1.00 92.88 96 PRO A CA 1
ATOM 747 C C . PRO A 1 96 ? 43.414 18.355 -60.192 1.00 92.88 96 PRO A C 1
ATOM 749 O O . PRO A 1 96 ? 44.256 18.951 -59.520 1.00 92.88 96 PRO A O 1
ATOM 752 N N . ARG A 1 97 ? 42.392 17.716 -59.607 1.00 94.19 97 ARG A N 1
ATOM 753 C CA . ARG A 1 97 ? 42.228 17.649 -58.148 1.00 94.19 97 ARG A CA 1
ATOM 754 C C . ARG A 1 97 ? 43.245 16.703 -57.510 1.00 94.19 97 ARG A C 1
ATOM 756 O O . ARG A 1 97 ? 43.663 16.954 -56.374 1.00 94.19 97 ARG A O 1
ATOM 763 N N . PHE A 1 98 ? 43.665 15.659 -58.231 1.00 95.31 98 PHE A N 1
ATOM 764 C CA . PHE A 1 98 ? 44.418 14.521 -57.694 1.00 95.31 98 PHE A CA 1
ATOM 765 C C . PHE A 1 98 ? 45.794 14.286 -58.328 1.00 95.31 98 PHE A C 1
ATOM 767 O O . PHE A 1 98 ? 46.577 13.556 -57.730 1.00 95.31 98 PHE A O 1
ATOM 774 N N . ALA A 1 99 ? 46.131 14.915 -59.459 1.00 92.94 99 ALA A N 1
ATOM 775 C CA . ALA A 1 99 ? 47.388 14.666 -60.175 1.00 92.94 99 ALA A CA 1
ATOM 776 C C . ALA A 1 99 ? 48.648 14.832 -59.299 1.00 92.94 99 ALA A C 1
ATOM 778 O O . ALA A 1 99 ? 49.553 14.004 -59.371 1.00 92.94 99 ALA A O 1
ATOM 779 N N . ASP A 1 100 ? 48.659 15.836 -58.413 1.00 93.06 100 ASP A N 1
ATOM 780 C CA . ASP A 1 100 ? 49.755 16.104 -57.463 1.00 93.06 100 ASP A CA 1
ATOM 781 C C . ASP A 1 100 ? 49.537 15.474 -56.070 1.00 93.06 100 ASP A C 1
ATOM 783 O O . ASP A 1 100 ? 50.267 15.765 -55.121 1.00 93.06 100 ASP A O 1
ATOM 787 N N . ASN A 1 101 ? 48.491 14.662 -55.887 1.00 93.94 101 ASN A N 1
ATOM 788 C CA . ASN A 1 101 ? 48.178 14.058 -54.592 1.00 93.94 101 ASN A CA 1
ATOM 789 C C . ASN A 1 101 ? 49.230 12.983 -54.239 1.00 93.94 101 ASN A C 1
ATOM 791 O O . ASN A 1 101 ? 49.507 12.128 -55.084 1.00 93.94 101 ASN A O 1
ATOM 795 N N . PRO A 1 102 ? 49.772 12.955 -53.002 1.00 93.69 102 PRO A N 1
ATOM 796 C CA . PRO A 1 102 ? 50.737 11.938 -52.572 1.00 93.69 102 PRO A CA 1
ATOM 797 C C . PRO A 1 102 ? 50.303 10.489 -52.834 1.00 93.69 102 PRO A C 1
ATOM 799 O O . PRO A 1 102 ? 51.127 9.665 -53.220 1.00 93.69 102 PRO A O 1
ATOM 802 N N . LEU A 1 103 ? 49.008 10.186 -52.707 1.00 92.81 103 LEU A N 1
ATOM 803 C CA . LEU A 1 103 ? 48.458 8.848 -52.954 1.00 92.81 103 LEU A CA 1
ATOM 804 C C . LEU A 1 103 ? 48.464 8.440 -54.442 1.00 92.81 103 LEU A C 1
ATOM 806 O O . LEU A 1 103 ? 48.212 7.280 -54.770 1.00 92.81 103 LEU A O 1
ATOM 810 N N . VAL A 1 104 ? 48.720 9.389 -55.347 1.00 95.31 104 VAL A N 1
ATOM 811 C CA . VAL A 1 104 ? 48.804 9.193 -56.804 1.00 95.31 104 VAL A CA 1
ATOM 812 C C . VAL A 1 104 ? 50.256 9.211 -57.274 1.00 95.31 104 VAL A C 1
ATOM 814 O O . VAL A 1 104 ? 50.633 8.377 -58.102 1.00 95.31 104 VAL A O 1
ATOM 817 N N . THR A 1 105 ? 51.059 10.152 -56.768 1.00 93.88 105 THR A N 1
ATOM 818 C CA . THR A 1 105 ? 52.459 10.373 -57.176 1.00 93.88 105 THR A CA 1
ATOM 819 C C . THR A 1 105 ? 53.450 9.433 -56.495 1.00 93.88 105 THR A C 1
ATOM 821 O O . THR A 1 105 ? 54.540 9.212 -57.023 1.00 93.88 105 THR A O 1
ATOM 824 N N . SER A 1 106 ? 53.076 8.864 -55.350 1.00 90.19 106 SER A N 1
ATOM 825 C CA . SER A 1 106 ? 53.867 7.894 -54.593 1.00 90.19 106 SER A CA 1
ATOM 826 C C . SER A 1 106 ? 53.026 6.671 -54.219 1.00 90.19 106 SER A C 1
ATOM 828 O O . SER A 1 106 ? 51.852 6.586 -54.589 1.00 90.19 106 SER A O 1
ATOM 830 N N . ASP A 1 107 ? 53.635 5.695 -53.542 1.00 85.75 107 ASP A N 1
ATOM 831 C CA . ASP A 1 107 ? 52.932 4.513 -53.032 1.00 85.75 107 ASP A CA 1
ATOM 832 C C . ASP A 1 107 ? 51.657 4.931 -52.258 1.00 85.75 107 ASP A C 1
ATOM 834 O O . ASP A 1 107 ? 51.734 5.841 -51.428 1.00 85.75 107 ASP A O 1
ATOM 838 N N . PRO A 1 108 ? 50.469 4.367 -52.562 1.00 90.19 108 PRO A N 1
ATOM 839 C CA . PRO A 1 108 ? 50.231 3.131 -53.313 1.00 90.19 108 PRO A CA 1
ATOM 840 C C . PRO A 1 108 ? 49.938 3.308 -54.818 1.00 90.19 108 PRO A C 1
ATOM 842 O O . PRO A 1 108 ? 49.532 2.358 -55.480 1.00 90.19 108 PRO A O 1
ATOM 845 N N . ASN A 1 109 ? 50.162 4.488 -55.405 1.00 94.75 109 ASN A N 1
ATOM 846 C CA . ASN A 1 109 ? 49.965 4.768 -56.836 1.00 94.75 109 ASN A CA 1
ATOM 847 C C . ASN A 1 109 ? 48.513 4.603 -57.327 1.00 94.75 109 ASN A C 1
ATOM 849 O O . ASN A 1 109 ? 48.260 3.988 -58.368 1.00 94.75 109 ASN A O 1
ATOM 853 N N . ILE A 1 110 ? 47.547 5.194 -56.622 1.00 96.00 110 ILE A N 1
ATOM 854 C CA . ILE A 1 110 ? 46.131 5.166 -57.017 1.00 96.00 110 ILE A CA 1
ATOM 855 C C . ILE A 1 110 ? 45.956 5.771 -58.418 1.00 96.00 110 ILE A C 1
ATOM 857 O O . ILE A 1 110 ? 46.547 6.800 -58.762 1.00 96.00 110 ILE A O 1
ATOM 861 N N . ARG A 1 111 ? 45.148 5.110 -59.253 1.00 97.44 111 ARG A N 1
ATOM 862 C CA . ARG A 1 111 ? 44.785 5.576 -60.601 1.00 97.44 111 ARG A CA 1
ATOM 863 C C . ARG A 1 111 ? 43.288 5.725 -60.766 1.00 97.44 111 ARG A C 1
ATOM 865 O O . ARG A 1 111 ? 42.864 6.659 -61.427 1.00 97.44 111 ARG A O 1
ATOM 872 N N . PHE A 1 112 ? 42.501 4.853 -60.162 1.00 98.12 112 PHE A N 1
ATOM 873 C CA . PHE A 1 112 ? 41.053 4.901 -60.250 1.00 98.12 112 PHE A CA 1
ATOM 874 C C . PHE A 1 112 ? 40.436 5.073 -58.867 1.00 98.12 112 PHE A C 1
ATOM 876 O O . PHE A 1 112 ? 40.878 4.446 -57.903 1.00 98.12 112 PHE A O 1
ATOM 883 N N . TYR A 1 113 ? 39.393 5.896 -58.800 1.00 98.06 113 TYR A N 1
ATOM 884 C CA . TYR A 1 113 ? 38.563 6.067 -57.615 1.00 98.06 113 TYR A CA 1
ATOM 885 C C . TYR A 1 113 ? 37.101 6.231 -58.034 1.00 98.06 113 TYR A C 1
ATOM 887 O O . TYR A 1 113 ? 36.789 7.081 -58.867 1.00 98.06 113 TYR A O 1
ATOM 895 N N . ALA A 1 114 ? 36.203 5.460 -57.430 1.00 97.88 114 ALA A N 1
ATOM 896 C CA . ALA A 1 114 ? 34.765 5.704 -57.470 1.00 97.88 114 ALA A CA 1
ATOM 897 C C . ALA A 1 114 ? 34.224 5.699 -56.042 1.00 97.88 114 ALA A C 1
ATOM 899 O O . ALA A 1 114 ? 34.295 4.674 -55.370 1.00 97.88 114 ALA A O 1
ATOM 900 N N . GLY A 1 115 ? 33.718 6.835 -55.564 1.00 97.56 115 GLY A N 1
ATOM 901 C CA . GLY A 1 115 ? 33.232 6.989 -54.194 1.00 97.56 115 GLY A CA 1
ATOM 902 C C . GLY A 1 115 ? 31.792 7.463 -54.148 1.00 97.56 115 GLY A C 1
ATOM 903 O O . GLY A 1 115 ? 31.513 8.594 -54.538 1.00 97.56 115 GLY A O 1
ATOM 904 N N . ALA A 1 116 ? 30.902 6.616 -53.637 1.00 98.06 116 ALA A N 1
ATOM 905 C CA . ALA A 1 116 ? 29.512 6.957 -53.374 1.00 98.06 116 ALA A CA 1
ATOM 906 C C . ALA A 1 116 ? 29.390 7.584 -51.972 1.00 98.06 116 ALA A C 1
ATOM 908 O O . ALA A 1 116 ? 29.764 6.930 -50.988 1.00 98.06 116 ALA A O 1
ATOM 909 N N . PRO A 1 117 ? 28.892 8.828 -51.845 1.00 98.25 117 PRO A N 1
ATOM 910 C CA . PRO A 1 117 ? 28.715 9.478 -50.551 1.00 98.25 117 PRO A CA 1
ATOM 911 C C . PRO A 1 117 ? 27.789 8.698 -49.606 1.00 98.25 117 PRO A C 1
ATOM 913 O O . PRO A 1 117 ? 26.775 8.128 -50.011 1.00 98.25 117 PRO A O 1
ATOM 916 N N . LEU A 1 118 ? 28.141 8.694 -48.320 1.00 98.19 118 LEU A N 1
ATOM 917 C CA . LEU A 1 118 ? 27.312 8.200 -47.221 1.00 98.19 118 LEU A CA 1
ATOM 918 C C . LEU A 1 118 ? 26.507 9.373 -46.672 1.00 98.19 118 LEU A C 1
ATOM 920 O O . LEU A 1 118 ? 27.006 10.137 -45.845 1.00 98.19 118 LEU A O 1
ATOM 924 N N . VAL A 1 119 ? 25.289 9.545 -47.180 1.00 97.38 119 VAL A N 1
ATOM 925 C CA . VAL A 1 119 ? 24.422 10.678 -46.839 1.00 97.38 119 VAL A CA 1
ATOM 926 C C . VAL A 1 119 ? 23.434 10.271 -45.754 1.00 97.38 119 VAL A C 1
ATOM 928 O O . VAL A 1 119 ? 22.644 9.352 -45.957 1.00 97.38 119 VAL A O 1
ATOM 931 N N . THR A 1 120 ? 23.464 10.953 -44.610 1.00 96.12 120 THR A N 1
ATOM 932 C CA . THR A 1 120 ? 22.506 10.711 -43.519 1.00 96.12 120 THR A CA 1
ATOM 933 C C . THR A 1 120 ? 21.085 11.134 -43.921 1.00 96.12 120 THR A C 1
ATOM 935 O O . THR A 1 120 ? 20.928 11.942 -44.842 1.00 96.12 120 THR A O 1
ATOM 938 N N . PRO A 1 121 ? 20.026 10.687 -43.218 1.00 94.62 121 PRO A N 1
ATOM 939 C CA . PRO A 1 121 ? 18.651 11.136 -43.475 1.00 94.62 121 PRO A CA 1
ATOM 940 C C . PRO A 1 121 ? 18.460 12.661 -43.403 1.00 94.62 121 PRO A C 1
ATOM 942 O O . PRO A 1 121 ? 17.555 13.207 -44.027 1.00 94.62 121 PRO A O 1
ATOM 945 N N . GLN A 1 122 ? 19.324 13.363 -42.662 1.00 92.75 122 GLN A N 1
ATOM 946 C CA . GLN A 1 122 ? 19.341 14.825 -42.548 1.00 92.75 122 GLN A CA 1
ATOM 947 C C . GLN A 1 122 ? 20.123 15.509 -43.688 1.00 92.75 122 GLN A C 1
ATOM 949 O O . GLN A 1 122 ? 20.289 16.725 -43.661 1.00 92.75 122 GLN A O 1
ATOM 954 N N . GLY A 1 123 ? 20.619 14.751 -44.671 1.00 93.94 123 GLY A N 1
ATOM 955 C CA . GLY A 1 123 ? 21.286 15.266 -45.869 1.00 93.94 123 GLY A CA 1
ATOM 956 C C . GLY A 1 123 ? 22.788 15.531 -45.725 1.00 93.94 123 GLY A C 1
ATOM 957 O O . GLY A 1 123 ? 23.367 16.194 -46.583 1.00 93.94 123 GLY A O 1
ATOM 958 N N . HIS A 1 124 ? 23.444 15.042 -44.667 1.00 95.81 124 HIS A N 1
ATOM 959 C CA . HIS A 1 124 ? 24.874 15.281 -44.440 1.00 95.81 124 HIS A CA 1
ATOM 960 C C . HIS A 1 124 ? 25.719 14.129 -44.994 1.00 95.81 124 HIS A C 1
ATOM 962 O O . HIS A 1 124 ? 25.534 12.985 -44.591 1.00 95.81 124 HIS A O 1
ATOM 968 N N . ALA A 1 125 ? 26.683 14.410 -45.876 1.00 96.94 125 ALA A N 1
ATOM 969 C CA . ALA A 1 125 ? 27.635 13.398 -46.340 1.00 96.94 125 ALA A CA 1
ATOM 970 C C . ALA A 1 125 ? 28.750 13.186 -45.308 1.00 96.94 125 ALA A C 1
ATOM 972 O O . ALA A 1 125 ? 29.667 13.991 -45.194 1.00 96.94 125 ALA A O 1
ATOM 973 N N . ILE A 1 126 ? 28.688 12.103 -44.541 1.00 97.44 126 ILE A N 1
ATOM 974 C CA . ILE A 1 126 ? 29.630 11.836 -43.440 1.00 97.44 126 ILE A CA 1
ATOM 975 C C . ILE A 1 126 ? 30.852 11.009 -43.864 1.00 97.44 126 ILE A C 1
ATOM 977 O O . ILE A 1 126 ? 31.810 10.869 -43.104 1.00 97.44 126 ILE A O 1
ATOM 981 N N . GLY A 1 127 ? 30.846 10.483 -45.087 1.00 97.75 127 GLY A N 1
ATOM 982 C CA . GLY A 1 127 ? 31.872 9.582 -45.590 1.00 97.75 127 GLY A CA 1
ATOM 983 C C . GLY A 1 127 ? 31.561 9.077 -46.993 1.00 97.75 127 GLY A C 1
ATOM 984 O O . GLY A 1 127 ? 30.711 9.641 -47.680 1.00 97.75 127 GLY A O 1
ATOM 985 N N . THR A 1 128 ? 32.218 7.998 -47.410 1.00 98.31 128 THR A N 1
ATOM 986 C CA . THR A 1 128 ? 31.949 7.318 -48.684 1.00 98.31 128 THR A CA 1
ATOM 987 C C . THR A 1 128 ? 32.105 5.809 -48.566 1.00 98.31 128 THR A C 1
ATOM 989 O O . THR A 1 128 ? 33.010 5.337 -47.878 1.00 98.31 128 THR A O 1
ATOM 992 N N . LEU A 1 129 ? 31.325 5.067 -49.344 1.00 98.44 129 LEU A N 1
ATOM 993 C CA . LEU A 1 129 ? 31.727 3.742 -49.803 1.00 98.44 129 LEU A CA 1
ATOM 994 C C . LEU A 1 129 ? 32.490 3.923 -51.116 1.00 98.44 129 LEU A C 1
ATOM 996 O O . LEU A 1 129 ? 31.936 4.479 -52.066 1.00 98.44 129 LEU A O 1
ATOM 1000 N N . CYS A 1 130 ? 33.752 3.509 -51.173 1.00 97.69 130 CYS A N 1
ATOM 1001 C CA . CYS A 1 130 ? 34.581 3.726 -52.354 1.00 97.69 130 CYS A CA 1
ATOM 1002 C C . CYS A 1 130 ? 35.268 2.461 -52.855 1.00 97.69 130 CYS A C 1
ATOM 1004 O O . CYS A 1 130 ? 35.599 1.578 -52.074 1.00 97.69 130 CYS A O 1
ATOM 1006 N N . ALA A 1 131 ? 35.498 2.414 -54.165 1.00 98.06 131 ALA A N 1
ATOM 1007 C CA . ALA A 1 131 ? 36.271 1.408 -54.879 1.00 98.06 131 ALA A CA 1
ATOM 1008 C C . ALA A 1 131 ? 37.513 2.070 -55.493 1.00 98.06 131 ALA A C 1
ATOM 1010 O O . ALA A 1 131 ? 37.422 3.154 -56.078 1.00 98.06 131 ALA A O 1
ATOM 1011 N N . ILE A 1 132 ? 38.676 1.436 -55.339 1.00 98.00 132 ILE A N 1
ATOM 1012 C CA . ILE A 1 132 ? 39.984 2.002 -55.686 1.00 98.00 132 ILE A CA 1
ATOM 1013 C C . ILE A 1 132 ? 40.797 0.989 -56.494 1.00 98.00 132 ILE A C 1
ATOM 1015 O O . ILE A 1 132 ? 40.870 -0.188 -56.141 1.00 98.00 132 ILE A O 1
ATOM 1019 N N . ASP A 1 133 ? 41.460 1.459 -57.552 1.00 97.69 133 ASP A N 1
ATOM 1020 C CA . ASP A 1 133 ? 42.406 0.647 -58.322 1.00 97.69 133 ASP A CA 1
ATOM 1021 C C . ASP A 1 133 ? 43.704 1.409 -58.633 1.00 97.69 133 ASP A C 1
ATOM 1023 O O . ASP A 1 133 ? 43.750 2.639 -58.725 1.00 97.69 133 ASP A O 1
ATOM 1027 N N . TYR A 1 134 ? 44.767 0.641 -58.836 1.00 96.69 134 TYR A N 1
ATOM 1028 C CA . TYR A 1 134 ? 46.093 1.076 -59.264 1.00 96.69 134 TYR A CA 1
ATOM 1029 C C . TYR A 1 134 ? 46.215 1.152 -60.795 1.00 96.69 134 TYR A C 1
ATOM 1031 O O . TYR A 1 134 ? 47.274 1.486 -61.328 1.00 96.69 134 TYR A O 1
ATOM 1039 N N . LYS A 1 135 ? 45.134 0.850 -61.527 1.00 96.62 135 LYS A N 1
ATOM 1040 C CA . LYS A 1 135 ? 44.998 1.036 -62.978 1.00 96.62 135 LYS A CA 1
ATOM 1041 C C . LYS A 1 135 ? 43.818 1.961 -63.300 1.00 96.62 135 LYS A C 1
ATOM 1043 O O . LYS A 1 135 ? 42.823 1.926 -62.581 1.00 96.62 135 LYS A O 1
ATOM 1048 N N . PRO A 1 136 ? 43.898 2.775 -64.369 1.00 97.06 136 PRO A N 1
ATOM 1049 C CA . PRO A 1 136 ? 42.757 3.558 -64.834 1.00 97.06 136 PRO A CA 1
ATOM 1050 C C . PRO A 1 136 ? 41.556 2.668 -65.167 1.00 97.06 136 PRO A C 1
ATOM 1052 O O . PRO A 1 136 ? 41.730 1.575 -65.711 1.00 97.06 136 PRO A O 1
ATOM 1055 N N . ARG A 1 137 ? 40.343 3.143 -64.873 1.00 95.50 137 ARG A N 1
ATOM 1056 C CA . ARG A 1 137 ? 39.089 2.436 -65.175 1.00 95.50 137 ARG A CA 1
ATOM 1057 C C . ARG A 1 137 ? 37.975 3.408 -65.520 1.00 95.50 137 ARG A C 1
ATOM 1059 O O . ARG A 1 137 ? 37.990 4.559 -65.100 1.00 95.50 137 ARG A O 1
ATOM 1066 N N . THR A 1 138 ? 36.966 2.905 -66.219 1.00 95.50 138 THR A N 1
ATOM 1067 C CA . THR A 1 138 ? 35.703 3.613 -66.443 1.00 95.50 138 THR A CA 1
ATOM 1068 C C . THR A 1 138 ? 34.569 2.702 -65.977 1.00 95.50 138 THR A C 1
ATOM 1070 O O . THR A 1 138 ? 34.294 1.707 -66.649 1.00 95.50 138 THR A O 1
ATOM 1073 N N . PRO A 1 139 ? 33.956 2.971 -64.811 1.00 94.56 139 PRO A N 1
ATOM 1074 C CA . PRO A 1 139 ? 32.923 2.108 -64.262 1.00 94.56 139 PRO A CA 1
ATOM 1075 C C . PRO A 1 139 ? 31.677 2.170 -65.145 1.00 94.56 139 PRO A C 1
ATOM 1077 O O . PRO A 1 139 ? 31.306 3.227 -65.659 1.00 94.56 139 PRO A O 1
ATOM 1080 N N . SER A 1 140 ? 31.023 1.027 -65.324 1.00 97.00 140 SER A N 1
ATOM 1081 C CA . SER A 1 140 ? 29.749 0.968 -66.039 1.00 97.00 140 SER A CA 1
ATOM 1082 C C . SER A 1 140 ? 28.631 1.646 -65.231 1.00 97.00 140 SER A C 1
ATOM 1084 O O . SER A 1 140 ? 28.704 1.679 -63.999 1.00 97.00 140 SER A O 1
ATOM 1086 N N . PRO A 1 141 ? 27.539 2.104 -65.875 1.00 96.56 141 PRO A N 1
ATOM 1087 C CA . PRO A 1 141 ? 26.389 2.662 -65.159 1.00 96.56 141 PRO A CA 1
ATOM 1088 C C . PRO A 1 141 ? 25.832 1.726 -64.075 1.00 96.56 141 PRO A C 1
ATOM 1090 O O . PRO A 1 141 ? 25.471 2.183 -62.998 1.00 96.56 141 PRO A O 1
ATOM 1093 N N . LYS A 1 142 ? 25.856 0.405 -64.313 1.00 96.62 142 LYS A N 1
ATOM 1094 C CA . LYS A 1 142 ? 25.426 -0.608 -63.334 1.00 96.62 142 LYS A CA 1
ATOM 1095 C C . LYS A 1 142 ? 26.328 -0.668 -62.099 1.00 96.62 142 LYS A C 1
ATOM 1097 O O . LYS A 1 142 ? 25.840 -0.923 -61.006 1.00 96.62 142 LYS A O 1
ATOM 1102 N N . GLN A 1 143 ? 27.636 -0.460 -62.262 1.00 96.94 143 GLN A N 1
ATOM 1103 C CA . GLN A 1 143 ? 28.580 -0.429 -61.137 1.00 96.94 143 GLN A CA 1
ATOM 1104 C C . GLN A 1 143 ? 28.389 0.830 -60.289 1.00 96.94 143 GLN A C 1
ATOM 1106 O O . GLN A 1 143 ? 28.435 0.747 -59.065 1.00 96.94 143 GLN A O 1
ATOM 1111 N N . ILE A 1 144 ? 28.122 1.974 -60.929 1.00 96.88 144 ILE A N 1
ATOM 1112 C CA . ILE A 1 144 ? 27.796 3.227 -60.234 1.00 96.88 144 ILE A CA 1
ATOM 1113 C C . ILE A 1 144 ? 26.490 3.063 -59.444 1.00 96.88 144 ILE A C 1
ATOM 1115 O O . ILE A 1 144 ? 26.481 3.285 -58.237 1.00 96.88 144 ILE A O 1
ATOM 1119 N N . GLU A 1 145 ? 25.427 2.575 -60.091 1.00 97.06 145 GLU A N 1
ATOM 1120 C CA . GLU A 1 145 ? 24.129 2.316 -59.449 1.00 97.06 145 GLU A CA 1
ATOM 1121 C C . GLU A 1 145 ? 24.259 1.345 -58.261 1.00 97.06 145 GLU A C 1
ATOM 1123 O O . GLU A 1 145 ? 23.664 1.549 -57.199 1.00 97.06 145 GLU A O 1
ATOM 1128 N N . ALA A 1 146 ? 25.081 0.301 -58.403 1.00 96.94 146 ALA A N 1
ATOM 1129 C CA . ALA A 1 146 ? 25.349 -0.642 -57.326 1.00 96.94 146 ALA A CA 1
ATOM 1130 C C . ALA A 1 146 ? 26.123 -0.009 -56.158 1.00 96.94 146 ALA A C 1
ATOM 1132 O O . ALA A 1 146 ? 25.780 -0.267 -55.004 1.00 96.94 146 ALA A O 1
ATOM 1133 N N . LEU A 1 147 ? 27.127 0.837 -56.423 1.00 96.81 147 LEU A N 1
ATOM 1134 C CA . LEU A 1 147 ? 27.844 1.570 -55.372 1.00 96.81 147 LEU A CA 1
ATOM 1135 C C . LEU A 1 147 ? 26.911 2.511 -54.602 1.00 96.81 147 LEU A C 1
ATOM 1137 O O . LEU A 1 147 ? 26.986 2.555 -53.376 1.00 96.81 147 LEU A O 1
ATOM 1141 N N . GLU A 1 148 ? 26.0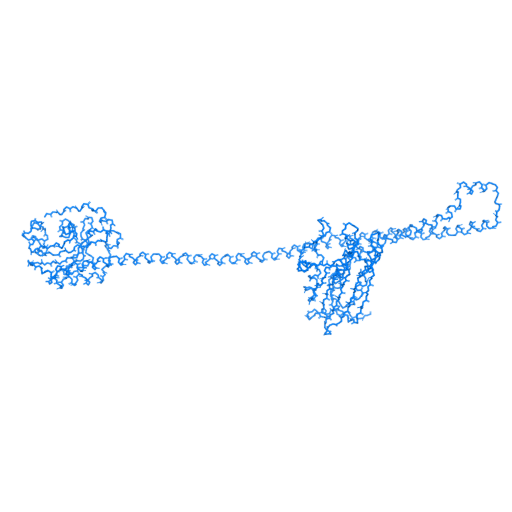02 3.210 -55.282 1.00 97.50 148 GLU A N 1
ATOM 1142 C CA . GLU A 1 148 ? 24.977 4.035 -54.628 1.00 97.50 148 GLU A CA 1
ATOM 1143 C C . GLU A 1 148 ? 24.013 3.193 -53.783 1.00 97.50 148 GLU A C 1
ATOM 1145 O O . GLU A 1 148 ? 23.629 3.578 -52.679 1.00 97.50 148 GLU A O 1
ATOM 1150 N N . ALA A 1 149 ? 23.602 2.023 -54.278 1.00 97.69 149 ALA A N 1
ATOM 1151 C CA . ALA A 1 149 ? 22.742 1.122 -53.518 1.00 97.69 149 ALA A CA 1
ATOM 1152 C C . ALA A 1 149 ? 23.437 0.593 -52.256 1.00 97.69 149 ALA A C 1
ATOM 1154 O O . ALA A 1 149 ? 22.825 0.556 -51.185 1.00 97.69 149 ALA A O 1
ATOM 1155 N N . LEU A 1 150 ? 24.716 0.229 -52.359 1.00 98.00 150 LEU A N 1
ATOM 1156 C CA . LEU A 1 150 ? 25.512 -0.207 -51.217 1.00 98.00 150 LEU A CA 1
ATOM 1157 C C . LEU A 1 150 ? 25.806 0.947 -50.249 1.00 98.00 150 LEU A C 1
ATOM 1159 O O . LEU A 1 150 ? 25.775 0.727 -49.041 1.00 98.00 150 LEU A O 1
ATOM 1163 N N . SER A 1 151 ? 26.015 2.178 -50.730 1.00 97.88 151 SER A N 1
ATOM 1164 C CA . SER A 1 151 ? 26.210 3.346 -49.858 1.00 97.88 151 SER A CA 1
ATOM 1165 C C . SER A 1 151 ? 24.958 3.628 -49.020 1.00 97.88 151 SER A C 1
ATOM 1167 O O . SER A 1 151 ? 25.059 3.824 -47.807 1.00 97.88 151 SER A O 1
ATOM 1169 N N . ARG A 1 152 ? 23.763 3.519 -49.623 1.00 97.81 152 ARG A N 1
ATOM 1170 C CA . ARG A 1 152 ? 22.487 3.563 -48.890 1.00 97.81 152 ARG A CA 1
ATOM 1171 C C . ARG A 1 152 ? 22.385 2.451 -47.846 1.00 97.81 152 ARG A C 1
ATOM 1173 O O . ARG A 1 152 ? 21.864 2.699 -46.762 1.00 97.81 152 ARG A O 1
ATOM 1180 N N . GLN A 1 153 ? 22.905 1.254 -48.131 1.00 98.19 153 GLN A N 1
ATOM 1181 C CA . GLN A 1 153 ? 22.925 0.171 -47.143 1.00 98.19 153 GLN A CA 1
ATOM 1182 C C . GLN A 1 153 ? 23.902 0.406 -45.996 1.00 98.19 153 GLN A C 1
ATOM 1184 O O . GLN A 1 153 ? 23.562 0.114 -44.853 1.00 98.19 153 GLN A O 1
ATOM 1189 N N . VAL A 1 154 ? 25.072 0.993 -46.253 1.00 98.06 154 VAL A N 1
ATOM 1190 C CA . VAL A 1 154 ? 25.990 1.405 -45.180 1.00 98.06 154 VAL A CA 1
ATOM 1191 C C . VAL A 1 154 ? 25.296 2.397 -44.244 1.00 98.06 154 VAL A C 1
ATOM 1193 O O . VAL A 1 154 ? 25.343 2.223 -43.028 1.00 98.06 154 VAL A O 1
ATOM 1196 N N . VAL A 1 155 ? 24.606 3.404 -44.791 1.00 97.88 155 VAL A N 1
ATOM 1197 C CA . VAL A 1 155 ? 23.844 4.367 -43.978 1.00 97.88 155 VAL A CA 1
ATOM 1198 C C . VAL A 1 155 ? 22.729 3.667 -43.197 1.00 97.88 155 VAL A C 1
ATOM 1200 O O . VAL A 1 155 ? 22.586 3.910 -42.003 1.00 97.88 155 VAL A O 1
ATOM 1203 N N . ALA A 1 156 ? 21.988 2.743 -43.815 1.00 97.31 156 ALA A N 1
ATOM 1204 C CA . ALA A 1 156 ? 20.959 1.973 -43.117 1.00 97.31 156 ALA A CA 1
ATOM 1205 C C . ALA A 1 156 ? 21.524 1.154 -41.937 1.00 97.31 156 ALA A C 1
ATOM 1207 O O . ALA A 1 156 ? 20.871 1.055 -40.898 1.00 97.31 156 ALA A O 1
ATOM 1208 N N . GLN A 1 157 ? 22.742 0.611 -42.055 1.00 96.75 157 GLN A N 1
ATOM 1209 C CA . GLN A 1 157 ? 23.424 -0.073 -40.947 1.00 96.75 157 GLN A CA 1
ATOM 1210 C C . GLN A 1 157 ? 23.835 0.890 -39.824 1.00 96.75 157 GLN A C 1
ATOM 1212 O O . GLN A 1 157 ? 23.685 0.552 -38.648 1.00 96.75 157 GLN A O 1
ATOM 1217 N N . LEU A 1 158 ? 24.294 2.100 -40.164 1.00 96.06 158 LEU A N 1
ATOM 1218 C CA . LEU A 1 158 ? 24.614 3.140 -39.178 1.00 96.06 158 LEU A CA 1
ATOM 1219 C C . LEU A 1 158 ? 23.363 3.573 -38.398 1.00 96.06 158 LEU A C 1
ATOM 1221 O O . LEU A 1 158 ? 23.393 3.634 -37.169 1.00 96.06 158 LEU A O 1
ATOM 1225 N N . GLU A 1 159 ? 22.247 3.794 -39.097 1.00 96.19 159 GLU A N 1
ATOM 1226 C CA . GLU A 1 159 ? 20.949 4.115 -38.490 1.00 96.19 159 GLU A CA 1
ATOM 1227 C C . GLU A 1 159 ? 20.437 2.985 -37.596 1.00 96.19 159 GLU A C 1
ATOM 1229 O O . GLU A 1 159 ? 19.984 3.217 -36.474 1.00 96.19 159 GLU A O 1
ATOM 1234 N N . LEU A 1 160 ? 20.514 1.738 -38.066 1.00 95.44 160 LEU A N 1
ATOM 1235 C CA . LEU A 1 160 ? 20.087 0.586 -37.279 1.00 95.44 160 LEU A CA 1
ATOM 1236 C C . LEU A 1 160 ? 20.906 0.470 -35.991 1.00 95.44 160 LEU A C 1
ATOM 1238 O O . LEU A 1 160 ? 20.343 0.245 -34.920 1.00 95.44 160 LEU A O 1
ATOM 1242 N N . ARG A 1 161 ? 22.225 0.663 -36.081 1.00 93.75 161 ARG A N 1
ATOM 1243 C CA . ARG A 1 161 ? 23.122 0.632 -34.926 1.00 93.75 161 ARG A CA 1
ATOM 1244 C C . ARG A 1 161 ? 22.747 1.690 -33.890 1.00 93.75 161 ARG A C 1
ATOM 1246 O O . ARG A 1 161 ? 22.651 1.346 -32.713 1.00 93.75 161 ARG A O 1
ATOM 1253 N N . LEU A 1 162 ? 22.518 2.931 -34.318 1.00 93.00 162 LEU A N 1
ATOM 1254 C CA . LEU A 1 162 ? 22.111 4.023 -33.431 1.00 93.00 162 LEU A CA 1
ATOM 1255 C C . LEU A 1 162 ? 20.786 3.693 -32.725 1.00 93.00 162 LEU A C 1
ATOM 1257 O O . LEU A 1 162 ? 20.718 3.687 -31.499 1.00 93.00 162 LEU A O 1
ATOM 1261 N N . ASN A 1 163 ? 19.771 3.275 -33.487 1.00 93.81 163 ASN A N 1
ATOM 1262 C CA . ASN A 1 163 ? 18.459 2.917 -32.939 1.00 93.81 163 ASN A CA 1
ATOM 1263 C C . ASN A 1 163 ? 18.523 1.754 -31.932 1.00 93.81 163 ASN A C 1
ATOM 1265 O O . ASN A 1 163 ? 17.821 1.760 -30.919 1.00 93.81 163 ASN A O 1
ATOM 1269 N N . VAL A 1 164 ? 19.360 0.741 -32.185 1.00 94.06 164 VAL A N 1
ATOM 1270 C CA . VAL A 1 164 ? 19.555 -0.386 -31.257 1.00 94.06 164 VAL A CA 1
ATOM 1271 C C . VAL A 1 164 ? 20.232 0.072 -29.964 1.00 94.06 164 VAL A C 1
ATOM 1273 O O . VAL A 1 164 ? 19.873 -0.411 -28.886 1.00 94.06 164 VAL A O 1
ATOM 1276 N N . GLN A 1 165 ? 21.193 0.995 -30.046 1.00 91.19 165 GLN A N 1
ATOM 1277 C CA . GLN A 1 165 ? 21.846 1.563 -28.866 1.00 91.19 165 GLN A CA 1
ATOM 1278 C C . GLN A 1 165 ? 20.855 2.360 -28.012 1.00 91.19 165 GLN A C 1
ATOM 1280 O O . GLN A 1 165 ? 20.761 2.093 -26.810 1.00 91.19 165 GLN A O 1
ATOM 1285 N N . ASP A 1 166 ? 20.066 3.241 -28.627 1.00 92.31 166 ASP A N 1
ATOM 1286 C CA . ASP A 1 166 ? 19.065 4.060 -27.936 1.00 92.31 166 ASP A CA 1
ATOM 1287 C C . ASP A 1 166 ? 17.990 3.190 -27.272 1.00 92.31 166 ASP A C 1
ATOM 1289 O O . ASP A 1 166 ? 17.710 3.316 -26.077 1.00 92.31 166 ASP A O 1
ATOM 1293 N N . LEU A 1 167 ? 17.450 2.212 -28.007 1.00 95.44 167 LEU A N 1
ATOM 1294 C CA . LEU A 1 167 ? 16.444 1.297 -27.470 1.00 95.44 167 LEU A CA 1
ATOM 1295 C C . LEU A 1 167 ? 16.996 0.448 -26.314 1.00 95.44 167 LEU A C 1
ATOM 1297 O O . LEU A 1 167 ? 16.295 0.189 -25.335 1.00 95.44 167 LEU A O 1
ATOM 1301 N N . SER A 1 168 ? 18.254 0.012 -26.403 1.00 94.94 168 SER A N 1
ATOM 1302 C CA . SER A 1 168 ? 18.916 -0.745 -25.336 1.00 94.94 168 SER A CA 1
ATOM 1303 C C . SER A 1 168 ? 19.067 0.085 -24.056 1.00 94.94 168 SER A C 1
ATOM 1305 O O . SER A 1 168 ? 18.855 -0.433 -22.951 1.00 94.94 168 SER A O 1
ATOM 1307 N N . GLN A 1 169 ? 19.379 1.379 -24.186 1.00 93.62 169 GLN A N 1
ATOM 1308 C CA . GLN A 1 169 ? 19.429 2.302 -23.053 1.00 93.62 169 GLN A CA 1
ATOM 1309 C C . GLN A 1 169 ? 18.042 2.487 -22.425 1.00 93.62 169 GLN A C 1
ATOM 1311 O O . GLN A 1 169 ? 17.897 2.260 -21.222 1.00 93.62 169 GLN A O 1
ATOM 1316 N N . GLU A 1 170 ? 17.014 2.754 -23.230 1.00 95.44 170 GLU A N 1
ATOM 1317 C CA . GLU A 1 170 ? 15.633 2.933 -22.760 1.00 95.44 170 GLU A CA 1
ATOM 1318 C C . GLU A 1 170 ? 15.111 1.686 -22.021 1.00 95.44 170 GLU A C 1
ATOM 1320 O O . GLU A 1 170 ? 14.548 1.762 -20.926 1.00 95.44 170 GLU A O 1
ATOM 1325 N N . VAL A 1 171 ? 15.367 0.487 -22.561 1.00 96.44 171 VAL A N 1
ATOM 1326 C CA . VAL A 1 171 ? 14.997 -0.783 -21.909 1.00 96.44 171 VAL A CA 1
ATOM 1327 C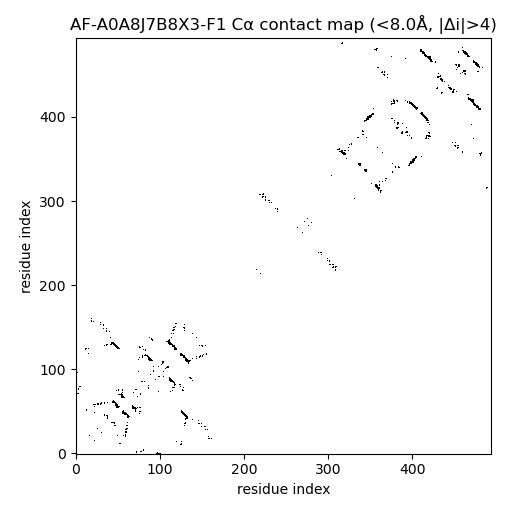 C . VAL A 1 171 ? 15.701 -0.942 -20.559 1.00 96.44 171 VAL A C 1
ATOM 1329 O O . VAL A 1 171 ? 15.102 -1.430 -19.593 1.00 96.44 171 VAL A O 1
ATOM 1332 N N . LYS A 1 172 ? 16.971 -0.536 -20.463 1.00 96.06 172 LYS A N 1
ATOM 1333 C CA . LYS A 1 172 ? 17.741 -0.598 -19.216 1.00 96.06 172 LYS A CA 1
ATOM 1334 C C . LYS A 1 172 ? 17.197 0.377 -18.172 1.00 96.06 172 LYS A C 1
ATOM 1336 O O . LYS A 1 172 ? 17.098 0.002 -17.001 1.00 96.06 172 LYS A O 1
ATOM 1341 N N . GLU A 1 173 ? 16.828 1.588 -18.572 1.00 95.69 173 GLU A N 1
ATOM 1342 C CA . GLU A 1 173 ? 16.212 2.577 -17.685 1.00 95.69 173 GLU A CA 1
ATOM 1343 C C . GLU A 1 173 ? 14.834 2.126 -17.208 1.00 95.69 173 GLU A C 1
ATOM 1345 O O . GLU A 1 173 ? 14.579 2.085 -16.000 1.00 95.69 173 GLU A O 1
ATOM 1350 N N . ARG A 1 174 ? 13.987 1.650 -18.123 1.00 96.12 174 ARG A N 1
ATOM 1351 C CA . ARG A 1 174 ? 12.655 1.144 -17.788 1.00 96.12 174 ARG A CA 1
ATOM 1352 C C . ARG A 1 174 ? 12.704 -0.011 -16.787 1.00 96.12 174 ARG A C 1
ATOM 1354 O O . ARG A 1 174 ? 11.951 -0.007 -15.815 1.00 96.12 174 ARG A O 1
ATOM 1361 N N . ARG A 1 175 ? 13.637 -0.959 -16.954 1.00 96.12 175 ARG A N 1
ATOM 1362 C CA . ARG A 1 175 ? 13.851 -2.060 -15.991 1.00 96.12 175 ARG A CA 1
ATOM 1363 C C . ARG A 1 175 ? 14.277 -1.566 -14.606 1.00 96.12 175 ARG A C 1
ATOM 1365 O O . ARG A 1 175 ? 13.857 -2.136 -13.597 1.00 96.12 175 ARG A O 1
ATOM 1372 N N . ARG A 1 176 ? 15.106 -0.517 -14.531 1.00 96.19 176 ARG A N 1
ATOM 1373 C CA . ARG A 1 176 ? 15.501 0.095 -13.248 1.00 96.19 176 ARG A CA 1
ATOM 1374 C C . ARG A 1 176 ? 14.296 0.711 -12.543 1.00 96.19 176 ARG A C 1
ATOM 1376 O O . ARG A 1 176 ? 14.111 0.463 -11.352 1.00 96.19 176 ARG A O 1
ATOM 1383 N N . VAL A 1 177 ? 13.468 1.453 -13.279 1.00 96.44 177 VAL A N 1
ATOM 1384 C CA . VAL A 1 177 ? 12.243 2.071 -12.748 1.00 96.44 177 VAL A CA 1
ATOM 1385 C C . VAL A 1 177 ? 11.254 1.008 -12.266 1.00 96.44 177 VAL A C 1
ATOM 1387 O O . VAL A 1 177 ? 10.754 1.107 -11.148 1.00 96.44 177 VAL A O 1
ATOM 1390 N N . GLU A 1 178 ? 11.021 -0.045 -13.051 1.00 96.06 178 GLU A N 1
ATOM 1391 C CA . GLU A 1 178 ? 10.127 -1.151 -12.682 1.00 96.06 178 GLU A CA 1
ATOM 1392 C C . GLU A 1 178 ? 10.592 -1.865 -11.403 1.00 96.06 178 GLU A C 1
ATOM 1394 O O . GLU A 1 178 ? 9.805 -2.097 -10.484 1.00 96.06 178 GLU A O 1
ATOM 1399 N N . THR A 1 179 ? 11.895 -2.136 -11.291 1.00 96.75 179 THR A N 1
ATOM 1400 C CA . THR A 1 179 ? 12.472 -2.762 -10.092 1.00 96.75 179 THR A CA 1
ATOM 1401 C C . THR A 1 179 ? 12.307 -1.869 -8.857 1.00 96.75 179 THR A C 1
ATOM 1403 O O . THR A 1 179 ? 11.928 -2.353 -7.788 1.00 96.75 179 THR A O 1
ATOM 1406 N N . ALA A 1 180 ? 12.551 -0.563 -8.992 1.00 96.25 180 ALA A N 1
ATOM 1407 C CA . ALA A 1 180 ? 12.374 0.397 -7.904 1.00 96.25 180 ALA A CA 1
ATOM 1408 C C . ALA A 1 180 ? 10.899 0.522 -7.477 1.00 96.25 180 ALA A C 1
ATOM 1410 O O . ALA A 1 180 ? 10.604 0.589 -6.279 1.00 96.25 180 ALA A O 1
ATOM 1411 N N . LEU A 1 181 ? 9.966 0.490 -8.436 1.00 97.12 181 LEU A N 1
ATOM 1412 C CA . LEU A 1 181 ? 8.529 0.518 -8.167 1.00 97.12 181 LEU A CA 1
ATOM 1413 C C . LEU A 1 181 ? 8.091 -0.714 -7.365 1.00 97.12 181 LEU A C 1
ATOM 1415 O O . LEU A 1 181 ? 7.463 -0.564 -6.317 1.00 97.12 181 LEU A O 1
ATOM 1419 N N . LEU A 1 182 ? 8.499 -1.915 -7.789 1.00 96.81 182 LEU A N 1
ATOM 1420 C CA . LEU A 1 182 ? 8.199 -3.162 -7.077 1.00 96.81 182 LEU A CA 1
ATOM 1421 C C . LEU A 1 182 ? 8.729 -3.146 -5.634 1.00 96.81 182 LEU A C 1
ATOM 1423 O O . LEU A 1 182 ? 8.030 -3.556 -4.704 1.00 96.81 182 LEU A O 1
ATOM 1427 N N . GLN A 1 183 ? 9.943 -2.629 -5.418 1.00 96.06 183 GLN A N 1
ATOM 1428 C CA . GLN A 1 183 ? 10.509 -2.477 -4.073 1.00 96.06 183 GLN A CA 1
ATOM 1429 C C . GLN A 1 183 ? 9.699 -1.496 -3.212 1.00 96.06 183 GLN A C 1
ATOM 1431 O O . GLN A 1 183 ? 9.406 -1.794 -2.050 1.00 96.06 183 GLN A O 1
ATOM 1436 N N . SER A 1 184 ? 9.297 -0.354 -3.776 1.00 96.06 184 SER A N 1
ATOM 1437 C CA . SER A 1 184 ? 8.471 0.644 -3.088 1.00 96.06 184 SER A CA 1
ATOM 1438 C C . SER A 1 184 ? 7.096 0.083 -2.700 1.00 96.06 184 SER A C 1
ATOM 1440 O O . SER A 1 184 ? 6.664 0.227 -1.553 1.00 96.06 184 SER A O 1
ATOM 1442 N N . GLU A 1 185 ? 6.436 -0.655 -3.598 1.00 96.75 185 GLU A N 1
ATOM 1443 C CA . GLU A 1 185 ? 5.156 -1.310 -3.308 1.00 96.75 185 GLU A CA 1
ATOM 1444 C C . GLU A 1 185 ? 5.266 -2.331 -2.168 1.00 96.75 185 GLU A C 1
ATOM 1446 O O . GLU A 1 185 ? 4.407 -2.375 -1.278 1.00 96.75 185 GLU A O 1
ATOM 1451 N N . MET A 1 186 ? 6.336 -3.136 -2.144 1.00 96.44 186 MET A N 1
ATOM 1452 C CA . MET A 1 186 ? 6.590 -4.068 -1.040 1.00 96.44 186 MET A CA 1
ATOM 1453 C C . MET A 1 186 ? 6.800 -3.332 0.289 1.00 96.44 186 MET A C 1
ATOM 1455 O O . MET A 1 186 ? 6.228 -3.728 1.311 1.00 96.44 186 MET A O 1
ATOM 1459 N N . GLN A 1 187 ? 7.573 -2.241 0.292 1.00 96.19 187 GLN A N 1
ATOM 1460 C CA . GLN A 1 187 ? 7.771 -1.414 1.484 1.00 96.19 187 GLN A CA 1
ATOM 1461 C C . GLN A 1 187 ? 6.455 -0.808 1.979 1.00 96.19 187 GLN A C 1
ATOM 1463 O O . GLN A 1 187 ? 6.176 -0.849 3.181 1.00 96.19 187 GLN A O 1
ATOM 1468 N N . LEU A 1 188 ? 5.620 -0.296 1.071 1.00 96.19 188 LEU A N 1
ATOM 1469 C CA . LEU A 1 188 ? 4.321 0.274 1.413 1.00 96.19 188 LEU A CA 1
ATOM 1470 C C . LEU A 1 188 ? 3.394 -0.786 2.019 1.00 96.19 188 LEU A C 1
ATOM 1472 O O . LEU A 1 188 ? 2.810 -0.562 3.080 1.00 96.19 188 LEU A O 1
ATOM 1476 N N . ARG A 1 189 ? 3.326 -1.985 1.423 1.00 96.31 189 ARG A N 1
ATOM 1477 C CA . ARG A 1 189 ? 2.555 -3.116 1.972 1.00 96.31 189 ARG A CA 1
ATOM 1478 C C . ARG A 1 189 ? 3.027 -3.507 3.374 1.00 96.31 189 ARG A C 1
ATOM 1480 O O . ARG A 1 189 ? 2.195 -3.751 4.252 1.00 96.31 189 ARG A O 1
ATOM 1487 N N . ASN A 1 190 ? 4.339 -3.540 3.610 1.00 95.25 190 ASN A N 1
ATOM 1488 C CA . ASN A 1 190 ? 4.900 -3.845 4.927 1.00 95.25 190 ASN A CA 1
ATOM 1489 C C . ASN A 1 190 ? 4.567 -2.761 5.961 1.00 95.25 190 ASN A C 1
ATOM 1491 O O . ASN A 1 190 ? 4.096 -3.094 7.053 1.00 95.25 190 ASN A O 1
ATOM 1495 N N . LYS A 1 191 ? 4.713 -1.476 5.604 1.00 93.50 191 LYS A N 1
ATOM 1496 C CA . LYS A 1 191 ? 4.325 -0.343 6.462 1.00 93.50 191 LYS A CA 1
ATOM 1497 C C . LYS A 1 191 ? 2.837 -0.388 6.815 1.00 93.50 191 LYS A C 1
ATOM 1499 O O . LYS A 1 191 ? 2.492 -0.268 7.989 1.00 93.50 191 LYS A O 1
ATOM 1504 N N . THR A 1 192 ? 1.957 -0.657 5.850 1.00 94.75 192 THR A N 1
ATOM 1505 C CA . THR A 1 192 ? 0.511 -0.787 6.097 1.00 94.75 192 THR A CA 1
ATOM 1506 C C . THR A 1 192 ? 0.195 -1.942 7.050 1.00 94.75 192 THR A C 1
ATOM 1508 O O . THR A 1 192 ? -0.575 -1.767 7.997 1.00 94.75 192 THR A O 1
ATOM 1511 N N . ARG A 1 193 ? 0.825 -3.114 6.877 1.00 95.00 193 ARG A N 1
ATOM 1512 C CA . ARG A 1 193 ? 0.660 -4.250 7.807 1.00 95.00 193 ARG A CA 1
ATOM 1513 C C . ARG A 1 193 ? 1.135 -3.911 9.221 1.00 95.00 193 ARG A C 1
ATOM 1515 O O . ARG A 1 193 ? 0.477 -4.283 10.195 1.00 95.00 193 ARG A O 1
ATOM 1522 N N . GLN A 1 194 ? 2.258 -3.207 9.349 1.00 94.50 194 GLN A N 1
ATOM 1523 C CA . GLN A 1 194 ? 2.787 -2.779 10.643 1.00 94.50 194 GLN A CA 1
ATOM 1524 C C . GLN A 1 194 ? 1.854 -1.772 11.325 1.00 94.50 194 GLN A C 1
ATOM 1526 O O . GLN A 1 194 ? 1.521 -1.958 12.495 1.00 94.50 194 GLN A O 1
ATOM 1531 N N . LEU A 1 195 ? 1.358 -0.773 10.589 1.00 93.94 195 LEU A N 1
ATOM 1532 C CA . LEU A 1 195 ? 0.375 0.192 11.088 1.00 93.94 195 LEU A CA 1
ATOM 1533 C C . LEU A 1 195 ? -0.898 -0.501 11.579 1.00 93.94 195 LEU A C 1
ATOM 1535 O O . LEU A 1 195 ? -1.355 -0.229 12.686 1.00 93.94 195 LEU A O 1
ATOM 1539 N N . GLN A 1 196 ? -1.434 -1.460 10.821 1.00 91.75 196 GLN A N 1
ATOM 1540 C CA . GLN A 1 196 ? -2.605 -2.231 11.247 1.00 91.75 196 GLN A CA 1
ATOM 1541 C C . GLN A 1 196 ? -2.356 -3.013 12.545 1.00 91.75 196 GLN A C 1
ATOM 1543 O O . GLN A 1 196 ? -3.232 -3.057 13.411 1.00 91.75 196 GLN A O 1
ATOM 1548 N N . ARG A 1 197 ? -1.171 -3.617 12.713 1.00 93.31 197 ARG A N 1
ATOM 1549 C CA . ARG A 1 197 ? -0.799 -4.303 13.964 1.00 93.31 197 ARG A CA 1
ATOM 1550 C C . ARG A 1 197 ? -0.701 -3.329 15.136 1.00 93.31 197 ARG A C 1
ATOM 1552 O O . ARG A 1 197 ? -1.249 -3.618 16.198 1.00 93.31 197 ARG A O 1
ATOM 1559 N N . ILE A 1 198 ? -0.047 -2.184 14.938 1.00 93.88 198 ILE A N 1
ATOM 1560 C CA . ILE A 1 198 ? 0.092 -1.144 15.966 1.00 93.88 198 ILE A CA 1
ATOM 1561 C C . ILE A 1 198 ? -1.285 -0.611 16.370 1.00 93.88 198 ILE A C 1
ATOM 1563 O O . ILE A 1 198 ? -1.569 -0.544 17.560 1.00 93.88 198 ILE A O 1
ATOM 1567 N N . LEU A 1 199 ? -2.173 -0.323 15.415 1.00 92.00 199 LEU A N 1
ATOM 1568 C CA . LEU A 1 199 ? -3.533 0.147 15.696 1.00 92.00 199 LEU A CA 1
ATOM 1569 C C . LEU A 1 199 ? -4.356 -0.870 16.495 1.00 92.00 199 LEU A C 1
ATOM 1571 O O . LEU A 1 199 ? -5.051 -0.488 17.436 1.00 92.00 199 LEU A O 1
ATOM 1575 N N . ARG A 1 200 ? -4.267 -2.167 16.165 1.00 89.88 200 ARG A N 1
ATOM 1576 C CA . ARG A 1 200 ? -4.924 -3.222 16.959 1.00 89.88 200 ARG A CA 1
ATOM 1577 C C . ARG A 1 200 ? -4.382 -3.264 18.384 1.00 89.88 200 ARG A C 1
ATOM 1579 O O . ARG A 1 200 ? -5.173 -3.300 19.323 1.00 89.88 200 ARG A O 1
ATOM 1586 N N . LYS A 1 201 ? -3.055 -3.217 18.542 1.00 87.31 201 LYS A N 1
ATOM 1587 C CA . LYS A 1 201 ? -2.405 -3.226 19.858 1.00 87.31 201 LYS A CA 1
ATOM 1588 C C . LYS A 1 201 ? -2.796 -1.996 20.676 1.00 87.31 201 LYS A C 1
ATOM 1590 O O . LYS A 1 201 ? -3.175 -2.143 21.829 1.00 87.31 201 LYS A O 1
ATOM 1595 N N . LEU A 1 202 ? -2.798 -0.813 20.061 1.00 88.12 202 LEU A N 1
ATOM 1596 C CA . LEU A 1 202 ? -3.197 0.435 20.706 1.00 88.12 202 LEU A CA 1
ATOM 1597 C C . LEU A 1 202 ? -4.645 0.367 21.206 1.00 88.12 202 LEU A C 1
ATOM 1599 O O . LEU A 1 202 ? -4.893 0.668 22.370 1.00 88.12 202 LEU A O 1
ATOM 1603 N N . ARG A 1 203 ? -5.584 -0.101 20.370 1.00 76.88 203 ARG A N 1
ATOM 1604 C CA . ARG A 1 203 ? -6.989 -0.298 20.774 1.00 76.88 203 ARG A CA 1
ATOM 1605 C C . ARG A 1 203 ? -7.126 -1.285 21.932 1.00 76.88 203 ARG A C 1
ATOM 1607 O O . ARG A 1 203 ? -7.885 -1.028 22.862 1.00 76.88 203 ARG A O 1
ATOM 1614 N N . GLN A 1 204 ? -6.384 -2.392 21.896 1.00 78.44 204 GLN A N 1
ATOM 1615 C CA . GLN A 1 204 ? -6.387 -3.381 22.975 1.00 78.44 204 GLN A CA 1
ATOM 1616 C C . GLN A 1 204 ? -5.865 -2.780 24.286 1.00 78.44 204 GLN A C 1
ATOM 1618 O O . GLN A 1 204 ? -6.498 -2.946 25.327 1.00 78.44 204 GLN A O 1
ATOM 1623 N N . THR A 1 205 ? -4.750 -2.048 24.238 1.00 78.19 205 THR A N 1
ATOM 1624 C CA . THR A 1 205 ? -4.172 -1.379 25.409 1.00 78.19 205 THR A CA 1
ATOM 1625 C C . THR A 1 205 ? -5.102 -0.298 25.957 1.00 78.19 205 THR A C 1
ATOM 1627 O O . THR A 1 205 ? -5.299 -0.237 27.165 1.00 78.19 205 THR A O 1
ATOM 1630 N N . GLN A 1 206 ? -5.747 0.504 25.103 1.00 71.38 206 GLN A N 1
ATOM 1631 C CA . GLN A 1 206 ? -6.764 1.468 25.540 1.00 71.38 206 GLN A CA 1
ATOM 1632 C C . GLN A 1 206 ? -7.931 0.780 26.256 1.00 71.38 206 GLN A C 1
ATOM 1634 O O . GLN A 1 206 ? -8.338 1.227 27.325 1.00 71.38 206 GLN A O 1
ATOM 1639 N N . GLY A 1 207 ? -8.436 -0.334 25.713 1.00 66.06 207 GLY A N 1
ATOM 1640 C CA . GLY A 1 207 ? -9.481 -1.125 26.366 1.00 66.06 207 GLY A CA 1
ATOM 1641 C C . GLY A 1 207 ? -9.049 -1.646 27.741 1.00 66.06 207 GLY A C 1
ATOM 1642 O O . GLY A 1 207 ? -9.799 -1.528 28.708 1.00 66.06 207 GLY A O 1
ATOM 1643 N N . GLN A 1 208 ? -7.816 -2.151 27.849 1.00 63.69 208 GLN A N 1
ATOM 1644 C CA . GLN A 1 208 ? -7.236 -2.596 29.121 1.00 63.69 208 GLN A CA 1
ATOM 1645 C C . GLN A 1 208 ? -7.087 -1.453 30.127 1.00 63.69 208 GLN A C 1
ATOM 1647 O O . GLN A 1 208 ? -7.410 -1.644 31.292 1.00 63.69 208 GLN A O 1
ATOM 1652 N N . LEU A 1 209 ? -6.647 -0.267 29.696 1.00 63.56 209 LEU A N 1
ATOM 1653 C CA . LEU A 1 209 ? -6.495 0.902 30.566 1.00 63.56 209 LEU A CA 1
ATOM 1654 C C . LEU A 1 209 ? -7.842 1.430 31.064 1.00 63.56 209 LEU A C 1
ATOM 1656 O O . LEU A 1 209 ? -7.958 1.769 32.236 1.00 63.56 209 LEU A O 1
ATOM 1660 N N . ILE A 1 210 ? -8.874 1.455 30.216 1.00 64.19 210 ILE A N 1
ATOM 1661 C CA . ILE A 1 210 ? -10.234 1.825 30.638 1.00 64.19 210 ILE A CA 1
ATOM 1662 C C . ILE A 1 210 ? -10.754 0.825 31.676 1.00 64.19 210 ILE A C 1
ATOM 1664 O O . ILE A 1 210 ? -11.334 1.227 32.683 1.00 64.19 210 ILE A O 1
ATOM 1668 N N . HIS A 1 211 ? -10.530 -0.472 31.454 1.00 55.69 211 HIS A N 1
ATOM 1669 C CA . HIS A 1 211 ? -10.926 -1.513 32.399 1.00 55.69 211 HIS A CA 1
ATOM 1670 C C . HIS A 1 211 ? -10.146 -1.410 33.718 1.00 55.69 211 HIS A C 1
ATOM 1672 O O . HIS A 1 211 ? -10.742 -1.446 34.787 1.00 55.69 211 HIS A O 1
ATOM 1678 N N . ALA A 1 212 ? -8.825 -1.227 33.661 1.00 50.47 212 ALA A N 1
ATOM 1679 C CA . ALA A 1 212 ? -7.969 -1.077 34.836 1.00 50.47 212 ALA A CA 1
ATOM 1680 C C . ALA A 1 212 ? -8.295 0.200 35.626 1.00 50.47 212 ALA A C 1
ATOM 1682 O O . ALA A 1 212 ? -8.389 0.155 36.850 1.00 50.47 212 ALA A O 1
ATOM 1683 N N . GLY A 1 213 ? -8.539 1.315 34.933 1.00 49.59 213 GLY A N 1
ATOM 1684 C CA . GLY A 1 213 ? -8.934 2.584 35.542 1.00 49.59 213 GLY A CA 1
ATOM 1685 C C . GLY A 1 213 ? -10.293 2.513 36.238 1.00 49.59 213 GLY A C 1
ATOM 1686 O O . GLY A 1 213 ? -10.455 3.103 37.301 1.00 49.59 213 GLY A O 1
ATOM 1687 N N . LYS A 1 214 ? -11.247 1.747 35.689 1.00 53.91 214 LYS A N 1
ATOM 1688 C CA . LYS A 1 214 ? -12.541 1.485 36.341 1.00 53.91 214 LYS A CA 1
ATOM 1689 C C . LYS A 1 214 ? -12.426 0.514 37.520 1.00 53.91 214 LYS A C 1
ATOM 1691 O O . LYS A 1 214 ? -13.105 0.718 38.518 1.00 53.91 214 LYS A O 1
ATOM 1696 N N . MET A 1 215 ? -11.569 -0.504 37.423 1.00 43.22 215 MET A N 1
ATOM 1697 C CA . MET A 1 215 ? -11.464 -1.566 38.433 1.00 43.22 215 MET A CA 1
ATOM 1698 C C . MET A 1 215 ? -10.585 -1.218 39.634 1.00 43.22 215 MET A C 1
ATOM 1700 O O . MET A 1 215 ? -10.882 -1.648 40.744 1.00 43.22 215 MET A O 1
ATOM 1704 N N . SER A 1 216 ? -9.507 -0.454 39.440 1.00 45.84 216 SER A N 1
ATOM 1705 C CA . SER A 1 216 ? -8.532 -0.209 40.510 1.00 45.84 216 SER A CA 1
ATOM 1706 C C . SER A 1 216 ? -8.951 0.894 41.476 1.00 45.84 216 SER A C 1
ATOM 1708 O O . SER A 1 216 ? -8.621 0.805 42.652 1.00 45.84 216 SER A O 1
ATOM 1710 N N . SER A 1 217 ? -9.632 1.942 41.009 1.00 45.19 217 SER A N 1
ATOM 1711 C CA . SER A 1 217 ? -10.001 3.068 41.876 1.00 45.19 217 SER A CA 1
ATOM 1712 C C . SER A 1 217 ? -11.389 2.878 42.474 1.00 45.19 217 SER A C 1
ATOM 1714 O O . SER A 1 217 ? -11.558 3.027 43.678 1.00 45.19 217 SER A O 1
ATOM 1716 N N . LEU A 1 218 ? -12.377 2.494 41.661 1.00 53.88 218 LEU A N 1
ATOM 1717 C CA . LEU A 1 218 ? -13.769 2.482 42.093 1.00 53.88 218 LEU A CA 1
ATOM 1718 C C . LEU A 1 218 ? -14.081 1.282 42.993 1.00 53.88 218 LEU A C 1
ATOM 1720 O O . LEU A 1 218 ? -14.630 1.468 44.071 1.00 53.88 218 LEU A O 1
ATOM 1724 N N . SER A 1 219 ? -13.699 0.062 42.611 1.00 51.69 219 SER A N 1
ATOM 1725 C CA . SER A 1 219 ? -14.143 -1.143 43.327 1.00 51.69 219 SER A CA 1
ATOM 1726 C C . SER A 1 219 ? -13.534 -1.285 44.731 1.00 51.69 219 SER A C 1
ATOM 1728 O O . SER A 1 219 ? -14.238 -1.659 45.669 1.00 51.69 219 SER A O 1
ATOM 1730 N N . GLN A 1 220 ? -12.255 -0.929 44.912 1.00 53.16 220 GLN A N 1
ATOM 1731 C CA . GLN A 1 220 ? -11.587 -0.962 46.223 1.00 53.16 220 GLN A CA 1
ATOM 1732 C C . GLN A 1 220 ? -12.066 0.159 47.158 1.00 53.16 220 GLN A C 1
ATOM 1734 O O . GLN A 1 220 ? -12.353 -0.111 48.325 1.00 53.16 220 GLN A O 1
ATOM 1739 N N . LEU A 1 221 ? -12.212 1.394 46.652 1.00 56.66 221 LEU A N 1
ATOM 1740 C CA . LEU A 1 221 ? -12.740 2.510 47.449 1.00 56.66 221 LEU A CA 1
ATOM 1741 C C . LEU A 1 221 ? -14.197 2.276 47.841 1.00 56.66 221 LEU A C 1
ATOM 1743 O O . LEU A 1 221 ? -14.556 2.497 48.991 1.00 56.66 221 LEU A O 1
ATOM 1747 N N . VAL A 1 222 ? -15.029 1.786 46.919 1.00 63.38 222 VAL A N 1
ATOM 1748 C CA . VAL A 1 222 ? -16.443 1.509 47.197 1.00 63.38 222 VAL A CA 1
ATOM 1749 C C . VAL A 1 222 ? -16.602 0.443 48.278 1.00 63.38 222 VAL A C 1
ATOM 1751 O O . VAL A 1 222 ? -17.464 0.590 49.138 1.00 63.38 222 VAL A O 1
ATOM 1754 N N . ALA A 1 223 ? -15.763 -0.597 48.293 1.00 60.94 223 ALA A N 1
ATOM 1755 C CA . ALA A 1 223 ? -15.810 -1.617 49.339 1.00 60.94 223 ALA A CA 1
ATOM 1756 C C . ALA A 1 223 ? -15.440 -1.060 50.729 1.00 60.94 223 ALA A C 1
ATOM 1758 O O . ALA A 1 223 ? -16.123 -1.380 51.704 1.00 60.94 223 ALA A O 1
ATOM 1759 N N . GLY A 1 224 ? -14.409 -0.208 50.813 1.00 63.31 224 GLY A N 1
ATOM 1760 C CA . GLY A 1 224 ? -14.005 0.460 52.057 1.00 63.31 224 GLY A CA 1
ATOM 1761 C C . GLY A 1 224 ? -15.052 1.459 52.554 1.00 63.31 224 GLY A C 1
ATOM 1762 O O . GLY A 1 224 ? -15.535 1.342 53.677 1.00 63.31 224 GLY A O 1
ATOM 1763 N N . ILE A 1 225 ? -15.500 2.362 51.675 1.00 70.69 225 ILE A N 1
ATOM 1764 C CA . ILE A 1 225 ? -16.527 3.371 51.976 1.00 70.69 225 ILE A CA 1
ATOM 1765 C C . ILE A 1 225 ? -17.847 2.703 52.380 1.00 70.69 225 ILE A C 1
ATOM 1767 O O . ILE A 1 225 ? -18.501 3.141 53.323 1.00 70.69 225 ILE A O 1
ATOM 1771 N N . ALA A 1 226 ? -18.245 1.610 51.721 1.00 74.56 226 ALA A N 1
ATOM 1772 C CA . ALA A 1 226 ? -19.460 0.891 52.093 1.00 74.56 226 ALA A CA 1
ATOM 1773 C C . ALA A 1 226 ? -19.377 0.291 53.504 1.00 74.56 226 ALA A C 1
ATOM 1775 O O . ALA A 1 226 ? -20.381 0.256 54.214 1.00 74.56 226 ALA A O 1
ATOM 1776 N N . HIS A 1 227 ? -18.203 -0.183 53.925 1.00 73.00 227 HIS A N 1
ATOM 1777 C CA . HIS A 1 227 ? -18.003 -0.657 55.292 1.00 73.00 227 HIS A CA 1
ATOM 1778 C C . HIS A 1 227 ? -18.026 0.503 56.299 1.00 73.00 227 HIS A C 1
ATOM 1780 O O . HIS A 1 227 ? -18.647 0.390 57.356 1.00 73.00 227 HIS A O 1
ATOM 1786 N N . GLU A 1 228 ? -17.400 1.630 55.965 1.00 76.44 228 GLU A N 1
ATOM 1787 C CA . GLU A 1 228 ? -17.349 2.814 56.828 1.00 76.44 228 GLU A CA 1
ATOM 1788 C C . GLU A 1 228 ? -18.699 3.516 56.983 1.00 76.44 228 GLU A C 1
ATOM 1790 O O . GLU A 1 228 ? -18.953 4.067 58.046 1.00 76.44 228 GLU A O 1
ATOM 1795 N N . ILE A 1 229 ? -19.585 3.462 55.982 1.00 84.25 229 ILE A N 1
ATOM 1796 C CA . ILE A 1 229 ? -20.952 4.002 56.080 1.00 84.25 229 ILE A CA 1
ATOM 1797 C C . ILE A 1 229 ? -21.881 3.040 56.830 1.00 84.25 229 ILE A C 1
ATOM 1799 O O . ILE A 1 229 ? -22.711 3.476 57.628 1.00 84.25 229 ILE A O 1
ATOM 1803 N N . ASN A 1 230 ? -21.756 1.728 56.604 1.00 79.69 230 ASN A N 1
ATOM 1804 C CA . ASN A 1 230 ? -22.633 0.747 57.251 1.00 79.69 230 ASN A CA 1
ATOM 1805 C C . ASN A 1 230 ? -22.477 0.725 58.777 1.00 79.69 230 ASN A C 1
ATOM 1807 O O . ASN A 1 230 ? -23.460 0.490 59.474 1.00 79.69 230 ASN A O 1
ATOM 1811 N N . ASN A 1 231 ? -21.277 0.995 59.295 1.00 77.75 231 ASN A N 1
ATOM 1812 C CA . ASN A 1 231 ? -21.017 1.038 60.734 1.00 77.75 231 ASN A CA 1
ATOM 1813 C C . ASN A 1 231 ? -21.864 2.111 61.468 1.00 77.75 231 ASN A C 1
ATOM 1815 O O . ASN A 1 231 ? -22.713 1.725 62.271 1.00 77.75 231 ASN A O 1
ATOM 1819 N N . PRO A 1 232 ? -21.725 3.429 61.197 1.00 85.31 232 PRO A N 1
ATOM 1820 C CA . PRO A 1 232 ? -22.552 4.479 61.801 1.00 85.31 232 PRO A CA 1
ATOM 1821 C C . PRO A 1 232 ? -24.040 4.284 61.513 1.00 85.31 232 PRO A C 1
ATOM 1823 O O . PRO A 1 232 ? -24.863 4.491 62.400 1.00 85.31 232 PRO A O 1
ATOM 1826 N N . LEU A 1 233 ? -24.397 3.821 60.312 1.00 88.38 233 LEU A N 1
ATOM 1827 C CA . LEU A 1 233 ? -25.790 3.570 59.954 1.00 88.38 233 LEU A CA 1
ATOM 1828 C C . LEU A 1 233 ? -26.424 2.457 60.801 1.00 88.38 233 LEU A C 1
ATOM 1830 O O . LEU A 1 233 ? -27.582 2.577 61.195 1.00 88.38 233 LEU A O 1
ATOM 1834 N N . GLY A 1 234 ? -25.668 1.399 61.108 1.00 81.44 234 GLY A N 1
ATOM 1835 C CA . GLY A 1 234 ? -26.100 0.331 62.008 1.00 81.44 234 GLY A CA 1
ATOM 1836 C C . GLY A 1 234 ? -26.366 0.839 63.425 1.00 81.44 234 GLY A C 1
ATOM 1837 O O . GLY A 1 234 ? -27.397 0.500 64.003 1.00 81.44 234 GLY A O 1
ATOM 1838 N N . PHE A 1 235 ? -25.494 1.711 63.948 1.00 85.56 235 PHE A N 1
ATOM 1839 C CA . PHE A 1 235 ? -25.705 2.351 65.252 1.00 85.56 235 PHE A CA 1
ATOM 1840 C C . PHE A 1 235 ? -26.965 3.224 65.264 1.00 85.56 235 PHE A C 1
ATOM 1842 O O . PHE A 1 235 ? -27.763 3.132 66.193 1.00 85.56 235 PHE A O 1
ATOM 1849 N N . VAL A 1 236 ? -27.183 4.036 64.222 1.00 89.69 236 VAL A N 1
ATOM 1850 C CA . VAL A 1 236 ? -28.380 4.886 64.110 1.00 89.69 236 VAL A CA 1
ATOM 1851 C C . VAL A 1 236 ? -29.650 4.042 64.020 1.00 89.69 236 VAL A C 1
ATOM 1853 O O . VAL A 1 236 ? -30.606 4.321 64.733 1.00 89.69 236 VAL A O 1
ATOM 1856 N N . ALA A 1 237 ? -29.661 2.995 63.192 1.00 86.50 237 ALA A N 1
ATOM 1857 C CA . ALA A 1 237 ? -30.820 2.117 63.051 1.00 86.50 237 ALA A CA 1
ATOM 1858 C C . ALA A 1 237 ? -31.174 1.421 64.377 1.00 86.50 237 ALA A C 1
ATOM 1860 O O . ALA A 1 237 ? -32.324 1.469 64.798 1.00 86.50 237 ALA A O 1
ATOM 1861 N N . SER A 1 238 ? -30.177 0.865 65.076 1.00 86.19 238 SER A N 1
ATOM 1862 C CA . SER A 1 238 ? -30.398 0.202 66.366 1.00 86.19 238 SER A CA 1
ATOM 1863 C C . SER A 1 238 ? -30.870 1.170 67.451 1.00 86.19 238 SER A C 1
ATOM 1865 O O . SER A 1 238 ? -31.725 0.812 68.254 1.00 86.19 238 SER A O 1
ATOM 1867 N N . ASN A 1 239 ? -30.334 2.392 67.488 1.00 89.69 239 ASN A N 1
ATOM 1868 C CA . ASN A 1 239 ? -30.777 3.397 68.452 1.00 89.69 239 ASN A CA 1
ATOM 1869 C C . ASN A 1 239 ? -32.197 3.885 68.154 1.00 89.69 239 ASN A C 1
ATOM 1871 O O . ASN A 1 239 ? -32.946 4.142 69.092 1.00 89.69 239 ASN A O 1
ATOM 1875 N N . LEU A 1 240 ? -32.579 3.993 66.876 1.00 91.44 240 LEU A N 1
ATOM 1876 C CA . LEU A 1 240 ? -33.953 4.312 66.486 1.00 91.44 240 LEU A CA 1
ATOM 1877 C C . LEU A 1 240 ? -34.927 3.212 66.917 1.00 91.44 240 LEU A C 1
ATOM 1879 O O . LEU A 1 240 ? -35.996 3.544 67.414 1.00 91.44 240 LEU A O 1
ATOM 1883 N N . ASP A 1 241 ? -34.548 1.937 66.787 1.00 86.00 241 ASP A N 1
ATOM 1884 C CA . ASP A 1 241 ? -35.362 0.815 67.271 1.00 86.00 241 ASP A CA 1
ATOM 1885 C C . ASP A 1 241 ? -35.560 0.877 68.797 1.00 86.00 241 ASP A C 1
ATOM 1887 O O . ASP A 1 241 ? -36.688 0.787 69.277 1.00 86.00 241 ASP A O 1
ATOM 1891 N N . CYS A 1 242 ? -34.489 1.111 69.565 1.00 90.56 242 CYS A N 1
ATOM 1892 C CA . CYS A 1 242 ? -34.583 1.263 71.022 1.00 90.56 242 CYS A CA 1
ATOM 1893 C C . CYS A 1 242 ? -35.414 2.488 71.435 1.00 90.56 242 CYS A C 1
ATOM 1895 O O . CYS A 1 242 ? -36.231 2.407 72.347 1.00 90.56 242 CYS A O 1
ATOM 1897 N N . ALA A 1 243 ? -35.214 3.630 70.773 1.00 90.38 243 ALA A N 1
ATOM 1898 C CA . ALA A 1 243 ? -35.940 4.860 71.073 1.00 90.38 243 ALA A CA 1
ATOM 1899 C C . ALA A 1 243 ? -37.429 4.752 70.719 1.00 90.38 243 ALA A C 1
ATOM 1901 O O . ALA A 1 243 ? -38.262 5.267 71.461 1.00 90.38 243 ALA A O 1
ATOM 1902 N N . GLN A 1 244 ? -37.764 4.047 69.634 1.00 88.06 244 GLN A N 1
ATOM 1903 C CA . GLN A 1 244 ? -39.146 3.727 69.292 1.00 88.06 244 GLN A CA 1
ATOM 1904 C C . GLN A 1 244 ? -39.795 2.878 70.398 1.00 88.06 244 GLN A C 1
ATOM 1906 O O . GLN A 1 244 ? -40.898 3.202 70.822 1.00 88.06 244 GLN A O 1
ATOM 1911 N N . GLN A 1 245 ? -39.095 1.866 70.926 1.00 88.75 245 GLN A N 1
ATOM 1912 C CA . GLN A 1 245 ? -39.609 1.042 72.027 1.00 88.75 245 GLN A CA 1
ATOM 1913 C C . GLN A 1 245 ? -39.860 1.864 73.302 1.00 88.75 245 GLN A C 1
ATOM 1915 O O . GLN A 1 245 ? -40.925 1.758 73.902 1.00 88.75 245 GLN A O 1
ATOM 1920 N N . TYR A 1 246 ? -38.913 2.722 73.698 1.00 91.12 246 TYR A N 1
ATOM 1921 C CA . TYR A 1 246 ? -39.097 3.596 74.865 1.00 91.12 246 TYR A CA 1
ATOM 1922 C C . TYR A 1 246 ? -40.268 4.559 74.685 1.00 91.12 246 TYR A C 1
ATOM 1924 O O . TYR A 1 246 ? -40.995 4.835 75.637 1.00 91.12 246 TYR A O 1
ATOM 1932 N N . LEU A 1 247 ? -40.449 5.075 73.469 1.00 86.94 247 LEU A N 1
ATOM 1933 C CA . LEU A 1 247 ? -41.579 5.931 73.155 1.00 86.94 247 LEU A CA 1
ATOM 1934 C C . LEU A 1 247 ? -42.896 5.155 73.257 1.00 86.94 247 LEU A C 1
ATOM 1936 O O . LEU A 1 247 ? -43.821 5.656 73.880 1.00 86.94 247 LEU A O 1
ATOM 1940 N N . GLU A 1 248 ? -42.984 3.949 72.696 1.00 87.75 248 GLU A N 1
ATOM 1941 C CA . GLU A 1 248 ? -44.180 3.102 72.794 1.00 87.75 248 GLU A CA 1
ATOM 1942 C C . GLU A 1 248 ? -44.557 2.816 74.260 1.00 87.75 248 GLU A C 1
ATOM 1944 O O . GLU A 1 248 ? -45.727 2.952 74.625 1.00 87.75 248 GLU A O 1
ATOM 1949 N N . ASP A 1 249 ? -43.576 2.537 75.126 1.00 90.56 249 ASP A N 1
ATOM 1950 C CA . ASP A 1 249 ? -43.800 2.336 76.564 1.00 90.56 249 ASP A CA 1
ATOM 1951 C C . ASP A 1 249 ? -44.322 3.615 77.256 1.00 90.56 249 ASP A C 1
ATOM 1953 O O . ASP A 1 249 ? -45.253 3.560 78.067 1.00 90.56 249 ASP A O 1
ATOM 1957 N N . ILE A 1 250 ? -43.758 4.786 76.922 1.00 88.81 250 ILE A N 1
ATOM 1958 C CA . ILE A 1 250 ? -44.199 6.088 77.456 1.00 88.81 250 ILE A CA 1
ATOM 1959 C C . ILE A 1 250 ? -45.614 6.418 76.977 1.00 88.81 250 ILE A C 1
ATOM 1961 O O . ILE A 1 250 ? -46.456 6.798 77.792 1.00 88.81 250 ILE A O 1
ATOM 1965 N N . LEU A 1 251 ? -45.892 6.256 75.681 1.00 87.00 251 LEU A N 1
ATOM 1966 C CA . LEU A 1 251 ? -47.210 6.492 75.093 1.00 87.00 251 LEU A CA 1
ATOM 1967 C C . LEU A 1 251 ? -48.257 5.592 75.759 1.00 87.00 251 LEU A C 1
ATOM 1969 O O . LEU A 1 251 ? -49.300 6.087 76.185 1.00 87.00 251 LEU A O 1
ATOM 1973 N N . SER A 1 252 ? -47.945 4.306 75.951 1.00 87.38 252 SER A N 1
ATOM 1974 C CA . SER A 1 252 ? -48.834 3.362 76.633 1.00 87.38 252 SER A CA 1
ATOM 1975 C C . SER A 1 252 ? -49.110 3.760 78.087 1.00 87.38 252 SER A C 1
ATOM 1977 O O . SER A 1 252 ? -50.251 3.650 78.545 1.00 87.38 252 SER A O 1
ATOM 1979 N N . LEU A 1 253 ? -48.100 4.242 78.821 1.00 87.19 253 LEU A N 1
ATOM 1980 C CA . LEU A 1 253 ? -48.277 4.730 80.190 1.00 87.19 253 LEU A CA 1
ATOM 1981 C C . LEU A 1 253 ? -49.140 6.000 80.227 1.00 87.19 253 LEU A C 1
ATOM 1983 O O . LEU A 1 253 ? -50.044 6.107 81.058 1.00 87.19 253 LEU A O 1
ATOM 1987 N N . MET A 1 254 ? -48.886 6.951 79.325 1.00 83.50 254 MET A N 1
ATOM 1988 C CA . MET A 1 254 ? -49.657 8.194 79.212 1.00 83.50 254 MET A CA 1
ATOM 1989 C C . MET A 1 254 ? -51.122 7.927 78.870 1.00 83.50 254 MET A C 1
ATOM 1991 O O . MET A 1 254 ? -52.020 8.541 79.450 1.00 83.50 254 MET A O 1
ATOM 1995 N N . GLU A 1 255 ? -51.378 6.979 77.974 1.00 83.12 255 GLU A N 1
ATOM 1996 C CA . GLU A 1 255 ? -52.728 6.562 77.614 1.00 83.12 255 GLU A CA 1
ATOM 1997 C C . GLU A 1 255 ? -53.442 5.887 78.799 1.00 83.12 255 GLU A C 1
ATOM 1999 O O . GLU A 1 255 ? -54.606 6.188 79.072 1.00 83.12 255 GLU A O 1
ATOM 2004 N N . GLY A 1 256 ? -52.723 5.092 79.602 1.00 82.94 256 GLY A N 1
ATOM 2005 C CA . GLY A 1 256 ? -53.222 4.556 80.874 1.00 82.94 256 GLY A CA 1
ATOM 2006 C C . GLY A 1 256 ? -53.586 5.639 81.905 1.00 82.94 256 GLY A C 1
ATOM 2007 O O . GLY A 1 256 ? -54.635 5.559 82.555 1.00 82.94 256 GLY A O 1
ATOM 2008 N N . TYR A 1 257 ? -52.775 6.697 82.023 1.00 81.94 257 TYR A N 1
ATOM 2009 C CA . TYR A 1 257 ? -53.096 7.856 82.869 1.00 81.94 257 TYR A CA 1
ATOM 2010 C C . TYR A 1 257 ? -54.334 8.615 82.367 1.00 81.94 257 TYR A C 1
ATOM 2012 O O . TYR A 1 257 ? -55.198 8.948 83.183 1.00 81.94 257 TYR A O 1
ATOM 2020 N N . ARG A 1 258 ? -54.473 8.832 81.047 1.00 79.31 258 ARG A N 1
ATOM 2021 C CA . ARG A 1 258 ? -55.667 9.463 80.441 1.00 79.31 258 ARG A CA 1
ATOM 2022 C C . ARG A 1 258 ? -56.947 8.679 80.720 1.00 79.31 258 ARG A C 1
ATOM 2024 O O . ARG A 1 258 ? -57.981 9.283 80.989 1.00 79.31 258 ARG A O 1
ATOM 2031 N N . GLN A 1 259 ? -56.887 7.348 80.677 1.00 80.69 259 GLN A N 1
ATOM 2032 C CA . GLN A 1 259 ? -58.044 6.496 80.975 1.00 80.69 259 GLN A CA 1
ATOM 2033 C C . GLN A 1 259 ? -58.440 6.545 82.459 1.00 80.69 259 GLN A C 1
ATOM 2035 O O . GLN A 1 259 ? -59.624 6.475 82.783 1.00 80.69 259 GLN A O 1
ATOM 2040 N N . THR A 1 260 ? -57.465 6.697 83.360 1.00 81.31 260 THR A N 1
ATOM 2041 C CA . THR A 1 260 ? -57.693 6.725 84.816 1.00 81.31 260 THR A CA 1
ATOM 2042 C C . THR A 1 260 ? -58.166 8.098 85.313 1.00 81.31 260 THR A C 1
ATOM 2044 O O . THR A 1 260 ? -58.949 8.174 86.259 1.00 81.31 260 THR A O 1
ATOM 2047 N N . TYR A 1 261 ? -57.744 9.185 84.655 1.00 77.88 261 TYR A N 1
ATOM 2048 C CA . TYR A 1 261 ? -58.133 10.563 84.973 1.00 77.88 261 TYR A CA 1
ATOM 2049 C C . TYR A 1 261 ? -58.707 11.286 83.739 1.00 77.88 261 TYR A C 1
ATOM 2051 O O . TYR A 1 261 ? -58.019 12.106 83.133 1.00 77.88 261 TYR A O 1
ATOM 2059 N N . PRO A 1 262 ? -59.987 11.052 83.386 1.00 74.38 262 PRO A N 1
ATOM 2060 C CA . PRO A 1 262 ? -60.622 11.669 82.214 1.00 74.38 262 PRO A CA 1
ATOM 2061 C C . PRO A 1 262 ? -60.781 13.195 82.318 1.00 74.38 262 PRO A C 1
ATOM 2063 O O . PRO A 1 262 ? -60.992 13.863 81.311 1.00 74.38 262 PRO A O 1
ATOM 2066 N N . SER A 1 263 ? -60.706 13.740 83.537 1.00 78.31 263 SER A N 1
ATOM 2067 C CA . SER A 1 263 ? -60.767 15.175 83.832 1.00 78.31 263 SER A CA 1
ATOM 2068 C C . SER A 1 263 ? -59.565 15.560 84.705 1.00 78.31 263 SER A C 1
ATOM 2070 O O . SER A 1 263 ? -59.682 15.543 85.936 1.00 78.31 263 SER A O 1
ATOM 2072 N N . PRO A 1 264 ? -58.393 15.840 84.107 1.00 79.44 264 PRO A N 1
ATOM 2073 C CA . PRO A 1 264 ? -57.195 16.199 84.856 1.00 79.44 264 PRO A CA 1
ATOM 2074 C C . PRO A 1 264 ? -57.369 17.535 85.613 1.00 79.44 264 PRO A C 1
ATOM 2076 O O . PRO A 1 264 ? -58.208 18.354 85.239 1.00 79.44 264 PRO A O 1
ATOM 2079 N N . PRO A 1 265 ? -56.597 17.780 86.690 1.00 82.94 265 PRO A N 1
ATOM 2080 C CA . PRO A 1 265 ? -56.573 19.066 87.390 1.00 82.94 265 PRO A CA 1
ATOM 2081 C C . PRO A 1 265 ? -56.246 20.246 86.451 1.00 82.94 265 PRO A C 1
ATOM 2083 O O . PRO A 1 265 ? -55.437 20.060 85.541 1.00 82.94 265 PRO A O 1
ATOM 2086 N N . PRO A 1 266 ? -56.747 21.472 86.717 1.00 78.44 266 PRO A N 1
ATOM 2087 C CA . PRO A 1 266 ? -56.575 22.633 85.830 1.00 78.44 266 PRO A CA 1
ATOM 2088 C C . PRO A 1 266 ? -55.116 22.930 85.457 1.00 78.44 266 PRO A C 1
ATOM 2090 O O . PRO A 1 266 ? -54.821 23.258 84.316 1.00 78.44 266 PRO A O 1
ATOM 2093 N N . VAL A 1 267 ? -54.196 22.730 86.407 1.00 79.56 267 VAL A N 1
ATOM 2094 C CA . VAL A 1 267 ? -52.747 22.925 86.219 1.00 79.56 267 VAL A CA 1
ATOM 2095 C C . VAL A 1 267 ? -52.162 21.970 85.171 1.00 79.56 267 VAL A C 1
ATOM 2097 O O . VAL A 1 267 ? -51.270 22.351 84.425 1.00 79.56 267 VAL A O 1
ATOM 2100 N N . LEU A 1 268 ? -52.655 20.729 85.098 1.00 80.44 268 LEU A N 1
ATOM 2101 C CA . LEU A 1 268 ? -52.231 19.761 84.080 1.00 80.44 268 LEU A CA 1
ATOM 2102 C C . LEU A 1 268 ? -52.941 19.996 82.744 1.00 80.44 268 LEU A C 1
ATOM 2104 O O . LEU A 1 268 ? -52.397 19.660 81.700 1.00 80.44 268 LEU A O 1
ATOM 2108 N N . GLN A 1 269 ? -54.145 20.563 82.773 1.00 80.19 269 GLN A N 1
ATOM 2109 C CA . GLN A 1 269 ? -54.941 20.846 81.583 1.00 80.19 269 GLN A CA 1
ATOM 2110 C C . GLN A 1 269 ? -54.313 21.970 80.743 1.00 80.19 269 GLN A C 1
ATOM 2112 O O . GLN A 1 269 ? -54.147 21.796 79.541 1.00 80.19 269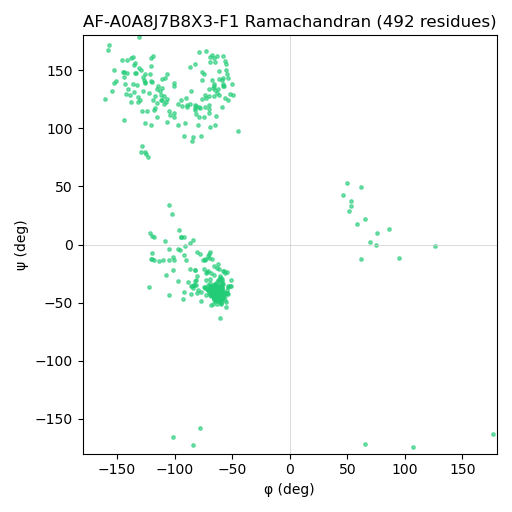 GLN A O 1
ATOM 2117 N N . GLU A 1 270 ? -53.855 23.043 81.399 1.00 82.75 270 GLU A N 1
ATOM 2118 C CA . GLU A 1 270 ? -53.073 24.125 80.777 1.00 82.75 270 GLU A CA 1
ATOM 2119 C C . GLU A 1 270 ? -51.776 23.583 80.150 1.00 82.75 270 GLU A C 1
ATOM 2121 O O . GLU A 1 270 ? -51.490 23.841 78.988 1.00 82.75 270 GLU A O 1
ATOM 2126 N N . GLN A 1 271 ? -51.050 22.710 80.861 1.00 83.31 271 GLN A N 1
ATOM 2127 C CA . GLN A 1 271 ? -49.826 22.089 80.336 1.00 83.31 271 GLN A CA 1
ATOM 2128 C C . GLN A 1 271 ? -50.061 21.152 79.143 1.00 83.31 271 GLN A C 1
ATOM 2130 O O . GLN A 1 271 ? -49.196 21.053 78.277 1.00 83.31 271 GLN A O 1
ATOM 2135 N N . ILE A 1 272 ? -51.188 20.431 79.104 1.00 85.00 272 ILE A N 1
ATOM 2136 C CA . ILE A 1 272 ? -51.552 19.541 77.989 1.00 85.00 272 ILE A CA 1
ATOM 2137 C C . ILE A 1 272 ? -51.886 20.354 76.731 1.00 85.00 272 ILE A C 1
ATOM 2139 O O . ILE A 1 272 ? -51.490 19.948 75.635 1.00 85.00 272 ILE A O 1
ATOM 2143 N N . GLU A 1 273 ? -52.597 21.475 76.890 1.00 85.00 273 GLU A N 1
ATOM 2144 C CA . GLU A 1 273 ? -52.904 22.402 75.795 1.00 85.00 273 GLU A CA 1
ATOM 2145 C C . GLU A 1 273 ? -51.639 23.116 75.295 1.00 85.00 273 GLU A C 1
ATOM 2147 O O . GLU A 1 273 ? -51.406 23.132 74.088 1.00 85.00 273 GLU A O 1
ATOM 2152 N N . ASP A 1 274 ? -50.776 23.601 76.195 1.00 88.88 274 ASP A N 1
ATOM 2153 C CA . ASP A 1 274 ? -49.533 24.315 75.856 1.00 88.88 274 ASP A CA 1
ATOM 2154 C C . ASP A 1 274 ? -48.560 23.491 74.995 1.00 88.88 274 ASP A C 1
ATOM 2156 O O . ASP A 1 274 ? -47.874 24.037 74.129 1.00 88.88 274 ASP A O 1
ATOM 2160 N N . ILE A 1 275 ? -48.462 22.179 75.240 1.00 86.75 275 ILE A N 1
ATOM 2161 C CA . ILE A 1 275 ? -47.573 21.280 74.481 1.00 86.75 275 ILE A CA 1
ATOM 2162 C C . ILE A 1 275 ? -48.253 20.642 73.266 1.00 86.75 275 ILE A C 1
ATOM 2164 O O . ILE A 1 275 ? -47.610 19.857 72.572 1.00 86.75 275 ILE A O 1
ATOM 2168 N N . GLU A 1 276 ? -49.540 20.924 73.043 1.00 90.44 276 GLU A N 1
ATOM 2169 C CA . GLU A 1 276 ? -50.361 20.310 71.995 1.00 90.44 276 GLU A CA 1
ATOM 2170 C C . GLU A 1 276 ? -50.257 18.773 72.001 1.00 90.44 276 GLU A C 1
ATOM 2172 O O . GLU A 1 276 ? -49.935 18.132 70.996 1.00 90.44 276 GLU A O 1
ATOM 2177 N N . LEU A 1 277 ? -50.502 18.158 73.164 1.00 84.06 277 LEU A N 1
ATOM 2178 C CA . LEU A 1 277 ? -50.180 16.746 73.391 1.00 84.06 277 LEU A CA 1
ATOM 2179 C C . LEU A 1 277 ? -50.775 15.798 72.335 1.00 84.06 277 LEU A C 1
ATOM 2181 O O . LEU A 1 277 ? -50.078 14.899 71.876 1.00 84.06 277 LEU A O 1
ATOM 2185 N N . ASP A 1 278 ? -52.029 15.994 71.918 1.00 85.00 278 ASP A N 1
ATOM 2186 C CA . ASP A 1 278 ? -52.673 15.131 70.916 1.00 85.00 278 ASP A CA 1
ATOM 2187 C C . ASP A 1 278 ? -51.952 15.169 69.552 1.00 85.00 278 ASP A C 1
ATOM 2189 O O . ASP A 1 278 ? -51.828 14.131 68.900 1.00 85.00 278 ASP A O 1
ATOM 2193 N N . TYR A 1 279 ? -51.402 16.323 69.151 1.00 87.50 279 TYR A N 1
ATOM 2194 C CA . TYR A 1 279 ? -50.587 16.438 67.938 1.00 87.50 279 TYR A CA 1
ATOM 2195 C C . TYR A 1 279 ? -49.273 15.662 68.083 1.00 87.50 279 TYR A C 1
ATOM 2197 O O . TYR A 1 279 ? -48.883 14.915 67.183 1.00 87.50 279 TYR A O 1
ATOM 2205 N N . LEU A 1 280 ? -48.613 15.775 69.240 1.00 85.56 280 LEU A N 1
ATOM 2206 C CA . LEU A 1 280 ? -47.379 15.042 69.525 1.00 85.56 280 LEU A CA 1
ATOM 2207 C C . LEU A 1 280 ? -47.602 13.522 69.497 1.00 85.56 280 LEU A C 1
ATOM 2209 O O . LEU A 1 280 ? -46.820 12.805 68.870 1.00 85.56 280 LEU A O 1
ATOM 2213 N N . LEU A 1 281 ? -48.676 13.031 70.125 1.00 83.38 281 LEU A N 1
ATOM 2214 C CA . LEU A 1 281 ? -49.022 11.603 70.142 1.00 83.38 281 LEU A CA 1
ATOM 2215 C C . LEU A 1 281 ? -49.216 11.042 68.719 1.00 83.38 281 LEU A C 1
ATOM 2217 O O . LEU A 1 281 ? -48.877 9.886 68.467 1.00 83.38 281 LEU A O 1
ATOM 2221 N N . GLU A 1 282 ? -49.715 11.855 67.782 1.00 85.12 282 GLU A N 1
ATOM 2222 C CA . GLU A 1 282 ? -49.910 11.452 66.386 1.00 85.12 282 GLU A CA 1
ATOM 2223 C C . GLU A 1 282 ? -48.638 11.588 65.521 1.00 85.12 282 GLU A C 1
ATOM 2225 O O . GLU A 1 282 ? -48.391 10.754 64.642 1.00 85.12 282 GLU A O 1
ATOM 2230 N N . ASP A 1 283 ? -47.832 12.632 65.733 1.00 88.44 283 ASP A N 1
ATOM 2231 C CA . ASP A 1 283 ? -46.694 12.969 64.865 1.00 88.44 283 ASP A CA 1
ATOM 2232 C C . ASP A 1 283 ? -45.403 12.216 65.230 1.00 88.44 283 ASP A C 1
ATOM 2234 O O . ASP A 1 283 ? -44.668 11.769 64.343 1.00 88.44 283 ASP A O 1
ATOM 2238 N N . PHE A 1 284 ? -45.140 11.973 66.520 1.00 85.56 284 PHE A N 1
ATOM 2239 C CA . PHE A 1 284 ? -43.921 11.282 66.960 1.00 85.56 284 PHE A CA 1
ATOM 2240 C C . PHE A 1 284 ? -43.729 9.896 66.308 1.00 85.56 284 PHE A C 1
ATOM 2242 O O . PHE A 1 284 ? -42.643 9.644 65.771 1.00 85.56 284 PHE A O 1
ATOM 2249 N N . PRO A 1 285 ? -44.740 9.003 66.252 1.00 85.88 285 PRO A N 1
ATOM 2250 C CA . PRO A 1 285 ? -44.607 7.722 65.553 1.00 85.88 285 PRO A CA 1
ATOM 2251 C C . PRO A 1 285 ? -44.276 7.875 64.058 1.00 85.88 285 PRO A C 1
ATOM 2253 O O . PRO A 1 285 ? -43.490 7.098 63.501 1.00 85.88 285 PRO A O 1
ATOM 2256 N N . LYS A 1 286 ? -44.827 8.903 63.395 1.00 87.00 286 LYS A N 1
ATOM 2257 C CA . LYS A 1 286 ? -44.567 9.192 61.974 1.00 87.00 286 LYS A CA 1
ATOM 2258 C C . LYS A 1 286 ? -43.119 9.635 61.755 1.00 87.00 286 LYS A C 1
ATOM 2260 O O . LYS A 1 286 ? -42.490 9.187 60.792 1.00 87.00 286 LYS A O 1
ATOM 2265 N N . LEU A 1 287 ? -42.559 10.441 62.662 1.00 87.81 287 LEU A N 1
ATOM 2266 C CA . LEU A 1 287 ? -41.155 10.866 62.617 1.00 87.81 287 LEU A CA 1
ATOM 2267 C C . LEU A 1 287 ? -40.191 9.674 62.714 1.00 87.81 287 LEU A C 1
ATOM 2269 O O . LEU A 1 287 ? -39.280 9.557 61.889 1.00 87.81 287 LEU A O 1
ATOM 2273 N N . PHE A 1 288 ? -40.417 8.750 63.654 1.00 87.00 288 PHE A N 1
ATOM 2274 C CA . PHE A 1 288 ? -39.602 7.533 63.779 1.00 87.00 288 PHE A CA 1
ATOM 2275 C C . PHE A 1 288 ? -39.703 6.637 62.540 1.00 87.00 288 PHE A C 1
ATOM 2277 O O . PHE A 1 288 ? -38.678 6.187 62.022 1.00 87.00 288 PHE A O 1
ATOM 2284 N N . SER A 1 289 ? -40.911 6.446 62.003 1.00 83.12 289 SER A N 1
ATOM 2285 C CA . SER A 1 289 ? -41.134 5.677 60.770 1.00 83.12 289 SER A CA 1
ATOM 2286 C C . SER A 1 289 ? -40.414 6.287 59.556 1.00 83.12 289 SER A C 1
ATOM 2288 O O . SER A 1 289 ? -39.762 5.578 58.778 1.00 83.12 289 SER A O 1
ATOM 2290 N N . SER A 1 290 ? -40.445 7.616 59.423 1.00 86.50 290 SER A N 1
ATOM 2291 C CA . SER A 1 290 ? -39.722 8.350 58.378 1.00 86.50 290 SER A CA 1
ATOM 2292 C C . SER A 1 290 ? -38.204 8.175 58.500 1.00 86.50 290 SER A C 1
ATOM 2294 O O . SER A 1 290 ? -37.537 7.813 57.525 1.00 86.50 290 SER A O 1
ATOM 2296 N N . MET A 1 291 ? -37.650 8.331 59.709 1.00 90.56 291 MET A N 1
ATOM 2297 C CA . MET A 1 291 ? -36.217 8.135 59.968 1.00 90.56 291 MET A CA 1
ATOM 2298 C C . MET A 1 291 ? -35.772 6.696 59.682 1.00 90.56 291 MET A C 1
ATOM 2300 O O . MET A 1 291 ? -34.736 6.487 59.049 1.00 90.56 291 MET A O 1
ATOM 2304 N N . LYS A 1 292 ? -36.578 5.703 60.071 1.00 83.62 292 LYS A N 1
ATOM 2305 C CA . LYS A 1 292 ? -36.325 4.277 59.816 1.00 83.62 292 LYS A CA 1
ATOM 2306 C C . LYS A 1 292 ? -36.358 3.942 58.323 1.00 83.62 292 LYS A C 1
ATOM 2308 O O . LYS A 1 292 ? -35.497 3.227 57.814 1.00 83.62 292 LYS A O 1
ATOM 2313 N N . THR A 1 293 ? -37.303 4.523 57.588 1.00 78.31 293 THR A N 1
ATOM 2314 C CA . THR A 1 293 ? -37.368 4.401 56.124 1.00 78.31 293 THR A CA 1
ATOM 2315 C C . THR A 1 293 ? -36.135 5.028 55.464 1.00 78.31 293 THR A C 1
ATOM 2317 O O . THR A 1 293 ? -35.549 4.449 54.546 1.00 78.31 293 THR A O 1
ATOM 2320 N N . GLY A 1 294 ? -35.694 6.188 55.959 1.00 80.75 294 GLY A N 1
ATOM 2321 C CA . GLY A 1 294 ? -34.478 6.860 55.504 1.00 80.75 294 GLY A CA 1
ATOM 2322 C C . GLY A 1 294 ? -33.214 6.023 55.717 1.00 80.75 294 GLY A C 1
ATOM 2323 O O . GLY A 1 294 ? -32.425 5.859 54.784 1.00 80.75 294 GLY A O 1
ATOM 2324 N N . THR A 1 295 ? -33.033 5.439 56.906 1.00 87.12 295 THR A N 1
ATOM 2325 C CA . THR A 1 295 ? -31.864 4.596 57.210 1.00 87.12 295 THR A CA 1
ATOM 2326 C C . THR A 1 295 ? -31.849 3.308 56.388 1.00 87.12 295 THR A C 1
ATOM 2328 O O . THR A 1 295 ? -30.798 2.944 55.855 1.00 87.12 295 THR A O 1
ATOM 2331 N N . HIS A 1 296 ? -33.003 2.665 56.189 1.00 78.50 296 HIS A N 1
ATOM 2332 C CA . HIS A 1 296 ? -33.134 1.516 55.287 1.00 78.50 296 HIS A CA 1
ATOM 2333 C C . HIS A 1 296 ? -32.750 1.861 53.847 1.00 78.50 296 HIS A C 1
ATOM 2335 O O . HIS A 1 296 ? -31.941 1.165 53.237 1.00 78.50 296 HIS A O 1
ATOM 2341 N N . ARG A 1 297 ? -33.238 2.988 53.325 1.00 76.44 297 ARG A N 1
ATOM 2342 C CA . ARG A 1 297 ? -32.918 3.424 51.962 1.00 76.44 297 ARG A CA 1
ATOM 2343 C C . ARG A 1 297 ? -31.421 3.669 51.763 1.00 76.44 297 ARG A C 1
ATOM 2345 O O . ARG A 1 297 ? -30.871 3.297 50.728 1.00 76.44 297 ARG A O 1
ATOM 2352 N N . ILE A 1 298 ? -30.746 4.269 52.745 1.00 81.88 298 ILE A N 1
ATOM 2353 C CA . ILE A 1 298 ? -29.288 4.464 52.699 1.00 81.88 298 ILE A CA 1
ATOM 2354 C C . ILE A 1 298 ? -28.575 3.105 52.704 1.00 81.88 298 ILE A C 1
ATOM 2356 O O . ILE A 1 298 ? -27.662 2.891 51.904 1.00 81.88 298 ILE A O 1
ATOM 2360 N N . LYS A 1 299 ? -29.022 2.164 53.543 1.00 76.88 299 LYS A N 1
ATOM 2361 C CA . LYS A 1 299 ? -28.470 0.804 53.619 1.00 76.88 299 LYS A CA 1
ATOM 2362 C C . LYS A 1 299 ? -28.582 0.076 52.279 1.00 76.88 299 LYS A C 1
ATOM 2364 O O . LYS A 1 299 ? -27.617 -0.551 51.842 1.00 76.88 299 LYS A O 1
ATOM 2369 N N . ASP A 1 300 ? -29.715 0.206 51.596 1.00 69.31 300 ASP A N 1
ATOM 2370 C CA . ASP A 1 300 ? -29.951 -0.418 50.292 1.00 69.31 300 ASP A CA 1
ATOM 2371 C C . ASP A 1 300 ? -29.069 0.185 49.193 1.00 69.31 300 ASP A C 1
ATOM 2373 O O . ASP A 1 300 ? -28.488 -0.554 48.394 1.00 69.31 300 ASP A O 1
ATOM 2377 N N . ILE A 1 301 ? -28.887 1.511 49.185 1.00 70.44 301 ILE A N 1
ATOM 2378 C CA . ILE A 1 301 ? -27.981 2.197 48.249 1.00 70.44 301 ILE A CA 1
ATOM 2379 C C . ILE A 1 301 ? -26.537 1.725 48.456 1.00 70.44 301 ILE A C 1
ATOM 2381 O O . ILE A 1 301 ? -25.850 1.379 47.492 1.00 70.44 301 ILE A O 1
ATOM 2385 N N . VAL A 1 302 ? -26.079 1.669 49.708 1.00 74.56 302 VAL A N 1
ATOM 2386 C CA . VAL A 1 302 ? -24.711 1.257 50.053 1.00 74.56 302 VAL A CA 1
ATOM 2387 C C . VAL A 1 302 ? -24.476 -0.218 49.718 1.00 74.56 302 VAL A C 1
ATOM 2389 O O . VAL A 1 302 ? -23.451 -0.564 49.127 1.00 74.56 302 VAL A O 1
ATOM 2392 N N . ASN A 1 303 ? -25.437 -1.094 50.024 1.00 66.38 303 ASN A N 1
ATOM 2393 C CA . ASN A 1 303 ? -25.371 -2.509 49.657 1.00 66.38 303 ASN A CA 1
ATOM 2394 C C . ASN A 1 303 ? -25.382 -2.715 48.140 1.00 66.38 303 ASN A C 1
ATOM 2396 O O . ASN A 1 303 ? -24.639 -3.558 47.640 1.00 66.38 303 ASN A O 1
ATOM 2400 N N . SER A 1 304 ? -26.162 -1.920 47.408 1.00 61.31 304 SER A N 1
ATOM 2401 C CA . SER A 1 304 ? -26.193 -1.941 45.943 1.00 61.31 304 SER A CA 1
ATOM 2402 C C . SER A 1 304 ? -24.847 -1.536 45.345 1.00 61.31 304 SER A C 1
ATOM 2404 O O . SER A 1 304 ? -24.332 -2.229 44.467 1.00 61.31 304 SER A O 1
ATOM 2406 N N . LEU A 1 305 ? -24.228 -0.468 45.864 1.00 64.31 305 LEU A N 1
ATOM 2407 C CA . LEU A 1 305 ? -22.881 -0.045 45.465 1.00 64.31 305 LEU A CA 1
ATOM 2408 C C . LEU A 1 305 ? -21.845 -1.144 45.745 1.00 64.31 305 LEU A C 1
ATOM 2410 O O . LEU A 1 305 ? -21.010 -1.455 44.895 1.00 64.31 305 LEU A O 1
ATOM 2414 N N . ARG A 1 306 ? -21.923 -1.760 46.932 1.00 63.72 306 ARG A N 1
ATOM 2415 C CA . ARG A 1 306 ? -21.011 -2.822 47.364 1.00 63.72 306 ARG A CA 1
ATOM 2416 C C . ARG A 1 306 ? -21.145 -4.068 46.498 1.00 63.72 306 ARG A C 1
ATOM 2418 O O . ARG A 1 306 ? -20.134 -4.598 46.063 1.00 63.72 306 ARG A O 1
ATOM 2425 N N . ASN A 1 307 ? -22.362 -4.534 46.233 1.00 58.19 307 ASN A N 1
ATOM 2426 C CA . ASN A 1 307 ? -22.597 -5.723 45.414 1.00 58.19 307 ASN A CA 1
ATOM 2427 C C . ASN A 1 307 ? -22.170 -5.490 43.959 1.00 58.19 307 ASN A C 1
ATOM 2429 O O . ASN A 1 307 ? -21.559 -6.370 43.360 1.00 58.19 307 ASN A O 1
ATOM 2433 N N . PHE A 1 308 ? -22.400 -4.289 43.420 1.00 56.16 308 PHE A N 1
ATOM 2434 C CA . PHE A 1 308 ? -21.902 -3.895 42.102 1.00 56.16 308 PHE A CA 1
ATOM 2435 C C . PHE A 1 308 ? -20.368 -3.956 42.013 1.00 56.16 308 PHE A C 1
ATOM 2437 O O . PHE A 1 308 ? -19.825 -4.462 41.036 1.00 56.16 308 PHE A O 1
ATOM 2444 N N . ALA A 1 309 ? -19.667 -3.496 43.051 1.00 54.88 309 ALA A N 1
ATOM 2445 C CA . ALA A 1 309 ? -18.205 -3.512 43.112 1.00 54.88 309 ALA A CA 1
ATOM 2446 C C . ALA A 1 309 ? -17.594 -4.900 43.397 1.00 54.88 309 ALA A C 1
ATOM 2448 O O . ALA A 1 309 ? -16.383 -5.067 43.261 1.00 54.88 309 ALA A O 1
ATOM 2449 N N . ARG A 1 310 ? -18.406 -5.876 43.827 1.00 54.66 310 ARG A N 1
ATOM 2450 C CA . ARG A 1 310 ? -17.947 -7.139 44.435 1.00 54.66 310 ARG A CA 1
ATOM 2451 C C . ARG A 1 310 ? -18.375 -8.397 43.675 1.00 54.66 310 ARG A C 1
ATOM 2453 O O . ARG A 1 310 ? -18.166 -9.501 44.162 1.00 54.66 310 ARG A O 1
ATOM 2460 N N . LEU A 1 311 ? -18.971 -8.263 42.495 1.00 49.28 311 LEU A N 1
ATOM 2461 C CA . LEU A 1 311 ? -19.224 -9.411 41.627 1.00 49.28 311 LEU A CA 1
ATOM 2462 C C . LEU A 1 311 ? -17.884 -9.930 41.088 1.00 49.28 311 LEU A C 1
ATOM 2464 O O . LEU A 1 311 ? -17.319 -9.345 40.170 1.00 49.28 311 LEU A O 1
ATOM 2468 N N . ASP A 1 312 ? -17.381 -11.009 41.692 1.00 50.22 312 ASP A N 1
ATOM 2469 C CA . ASP A 1 312 ? -16.137 -11.705 41.351 1.00 50.22 312 ASP A CA 1
ATOM 2470 C C . ASP A 1 312 ? -15.984 -11.908 39.832 1.00 50.22 312 ASP A C 1
ATOM 2472 O O . ASP A 1 312 ? -16.526 -12.838 39.232 1.00 50.22 312 ASP A O 1
ATOM 2476 N N . GLU A 1 313 ? -15.229 -11.013 39.190 1.00 52.81 313 GLU A N 1
ATOM 2477 C CA . GLU A 1 313 ? -15.126 -10.906 37.728 1.00 52.81 313 GLU A CA 1
ATOM 2478 C C . GLU A 1 313 ? -14.389 -12.077 37.051 1.00 52.81 313 GLU A C 1
ATOM 2480 O O . GLU A 1 313 ? -14.319 -12.122 35.819 1.00 52.81 313 GLU A O 1
ATOM 2485 N N . LYS A 1 314 ? -13.795 -13.008 37.811 1.00 52.75 314 LYS A N 1
ATOM 2486 C CA . LYS A 1 314 ? -12.778 -13.930 37.273 1.00 52.75 314 LYS A CA 1
ATOM 2487 C C . LYS A 1 314 ? -13.102 -15.417 37.343 1.00 52.75 314 LYS A C 1
ATOM 2489 O O . LYS A 1 314 ? -12.416 -16.181 36.666 1.00 52.75 314 LYS A O 1
ATOM 2494 N N . GLU A 1 315 ? -14.121 -15.839 38.084 1.00 62.56 315 GLU A N 1
ATOM 2495 C CA . GLU A 1 315 ? -14.414 -17.269 38.211 1.00 62.56 315 GLU A CA 1
ATOM 2496 C C . GLU A 1 315 ? -15.441 -17.739 37.184 1.00 62.56 315 GLU A C 1
ATOM 2498 O O . GLU A 1 315 ? -16.586 -17.286 37.139 1.00 62.56 315 GLU A O 1
ATOM 2503 N N . TYR A 1 316 ? -14.996 -18.672 36.347 1.00 76.38 316 TYR A N 1
ATOM 2504 C CA . TYR A 1 316 ? -15.842 -19.428 35.441 1.00 76.38 316 TYR A CA 1
ATOM 2505 C C . TYR A 1 316 ? -16.488 -20.567 36.232 1.00 76.38 316 TYR A C 1
ATOM 2507 O O . TYR A 1 316 ? -15.789 -21.469 36.697 1.00 76.38 316 TYR A O 1
ATOM 2515 N N . LYS A 1 317 ? -17.808 -20.516 36.421 1.00 81.38 317 LYS A N 1
ATOM 2516 C CA . LYS A 1 317 ? -18.536 -21.473 37.267 1.00 81.38 317 LYS A CA 1
ATOM 2517 C C . LYS A 1 317 ? -19.885 -21.849 36.675 1.00 81.38 317 LYS A C 1
ATOM 2519 O O . LYS A 1 317 ? -20.442 -21.123 35.854 1.00 81.38 317 LYS A O 1
ATOM 2524 N N . SER A 1 318 ? -20.394 -22.998 37.106 1.00 86.62 318 SER A N 1
ATOM 2525 C CA . SER A 1 318 ? -21.724 -23.479 36.741 1.00 86.62 318 SER A CA 1
ATOM 2526 C C . SER A 1 318 ? -22.773 -22.753 37.580 1.00 86.62 318 SER A C 1
ATOM 2528 O O . SER A 1 318 ? -22.728 -22.819 38.810 1.00 86.62 318 SER A O 1
ATOM 2530 N N . VAL A 1 319 ? -23.670 -22.011 36.932 1.00 86.56 319 VAL A N 1
ATOM 2531 C CA . VAL A 1 319 ? -24.670 -21.169 37.604 1.00 86.56 319 VAL A CA 1
ATOM 2532 C C . VAL A 1 319 ? -26.051 -21.334 36.996 1.00 86.56 319 VAL A C 1
ATOM 2534 O O . VAL A 1 319 ? -26.202 -21.684 35.825 1.00 86.56 319 VAL A O 1
ATOM 2537 N N . ASP A 1 320 ? -27.058 -21.021 37.800 1.00 88.62 320 ASP A N 1
ATOM 2538 C CA . ASP A 1 320 ? -28.417 -20.818 37.327 1.00 88.62 320 ASP A CA 1
ATOM 2539 C C . ASP A 1 320 ? -28.564 -19.391 36.771 1.00 88.62 320 ASP A C 1
ATOM 2541 O O . ASP A 1 320 ? -28.354 -18.396 37.473 1.00 88.62 320 ASP A O 1
ATOM 2545 N N . LEU A 1 321 ? -28.910 -19.285 35.487 1.00 92.06 321 LEU A N 1
ATOM 2546 C CA . LEU A 1 321 ? -29.095 -17.999 34.814 1.00 92.06 321 LEU A CA 1
ATOM 2547 C C . LEU A 1 321 ? -30.376 -17.282 35.244 1.00 92.06 321 LEU A C 1
ATOM 2549 O O . LEU A 1 321 ? -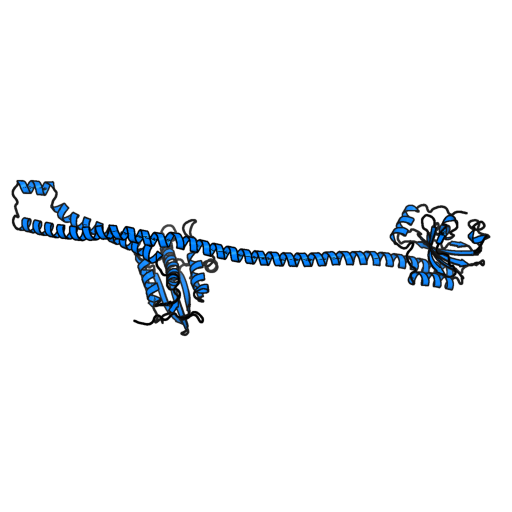30.436 -16.056 35.136 1.00 92.06 321 LEU A O 1
ATOM 2553 N N . HIS A 1 322 ? -31.392 -18.005 35.727 1.00 94.19 322 HIS A N 1
ATOM 2554 C CA . HIS A 1 322 ? -32.619 -17.384 36.231 1.00 94.19 322 HIS A CA 1
ATOM 2555 C C . HIS A 1 322 ? -32.334 -16.582 37.495 1.00 94.19 322 HIS A C 1
ATOM 2557 O O . HIS A 1 322 ? -32.799 -15.452 37.592 1.00 94.19 322 HIS A O 1
ATOM 2563 N N . VAL A 1 323 ? -31.467 -17.085 38.381 1.00 85.50 323 VAL A N 1
ATOM 2564 C CA . VAL A 1 323 ? -30.997 -16.337 39.561 1.00 85.50 323 VAL A CA 1
ATOM 2565 C C . VAL A 1 323 ? -30.322 -15.027 39.144 1.00 85.50 323 VAL A C 1
ATOM 2567 O O . VAL A 1 323 ? -30.593 -13.973 39.713 1.00 85.50 323 VAL A O 1
ATOM 2570 N N . GLY A 1 324 ? -29.473 -15.058 38.112 1.00 84.44 324 GLY A N 1
ATOM 2571 C CA . GLY A 1 324 ? -28.830 -13.851 37.580 1.00 84.44 324 GLY A CA 1
ATOM 2572 C C . GLY A 1 324 ? -29.824 -12.829 37.015 1.00 84.44 324 GLY A C 1
ATOM 2573 O O . GLY A 1 324 ? -29.721 -11.631 37.297 1.00 84.44 324 GLY A O 1
ATOM 2574 N N . LEU A 1 325 ? -30.812 -13.297 36.247 1.00 90.81 325 LEU A N 1
ATOM 2575 C CA . LEU A 1 325 ? -31.883 -12.460 35.699 1.00 90.81 325 LEU A CA 1
ATOM 2576 C C . LEU A 1 325 ? -32.750 -11.844 36.799 1.00 90.81 325 LEU A C 1
ATOM 2578 O O . LEU A 1 325 ? -33.024 -10.646 36.756 1.00 90.81 325 LEU A O 1
ATOM 2582 N N . ASP A 1 326 ? -33.152 -12.640 37.785 1.00 89.31 326 ASP A N 1
ATOM 2583 C CA . ASP A 1 326 ? -34.028 -12.201 38.867 1.00 89.31 326 ASP A CA 1
ATOM 2584 C C . ASP A 1 326 ? -33.330 -11.183 39.773 1.00 89.31 326 ASP A C 1
ATOM 2586 O O . ASP A 1 326 ? -33.886 -10.109 39.996 1.00 89.31 326 ASP A O 1
ATOM 2590 N N . ASN A 1 327 ? -32.066 -11.416 40.140 1.00 80.69 327 ASN A N 1
ATOM 2591 C CA . ASN A 1 327 ? -31.258 -10.438 40.877 1.00 80.69 327 ASN A CA 1
ATOM 2592 C C . ASN A 1 327 ? -31.107 -9.114 40.108 1.00 80.69 327 ASN A C 1
ATOM 2594 O O . ASN A 1 327 ? -31.119 -8.028 40.688 1.00 80.69 327 ASN A O 1
ATOM 2598 N N . THR A 1 328 ? -30.961 -9.188 38.781 1.00 82.94 328 THR A N 1
ATOM 2599 C CA . THR A 1 328 ? -30.863 -7.987 37.941 1.00 82.94 328 THR A CA 1
ATOM 2600 C C . THR A 1 328 ? -32.193 -7.227 37.902 1.00 82.94 328 THR A C 1
ATOM 2602 O O . THR A 1 328 ? -32.203 -5.997 37.905 1.00 82.94 328 THR A O 1
ATOM 2605 N N . LEU A 1 329 ? -33.324 -7.935 37.879 1.00 85.94 329 LEU A N 1
ATOM 2606 C CA . LEU A 1 329 ? -34.652 -7.324 37.935 1.00 85.94 329 LEU A CA 1
ATOM 2607 C C . LEU A 1 329 ? -34.939 -6.683 39.293 1.00 85.94 329 LEU A C 1
ATOM 2609 O O . LEU A 1 329 ? -35.473 -5.577 39.319 1.00 85.94 329 LEU A O 1
ATOM 2613 N N . GLU A 1 330 ? -34.555 -7.333 40.392 1.00 79.75 330 GLU A N 1
ATOM 2614 C CA . GLU A 1 330 ? -34.639 -6.766 41.743 1.00 79.75 330 GLU A CA 1
ATOM 2615 C C . GLU A 1 330 ? -33.821 -5.475 41.847 1.00 79.75 330 GLU A C 1
ATOM 2617 O O . GLU A 1 330 ? -34.334 -4.447 42.286 1.00 79.75 330 GLU A O 1
ATOM 2622 N N . PHE A 1 331 ? -32.590 -5.469 41.323 1.00 74.00 331 PHE A N 1
ATOM 2623 C CA . PHE A 1 331 ? -31.763 -4.259 41.254 1.00 74.00 331 PHE A CA 1
ATOM 2624 C C . PHE A 1 331 ? -32.435 -3.118 40.466 1.00 74.00 331 PHE A C 1
ATOM 2626 O O . PHE A 1 331 ? -32.266 -1.940 40.783 1.00 74.00 331 PHE A O 1
ATOM 2633 N N . LEU A 1 332 ? -33.214 -3.451 39.433 1.00 82.38 332 LEU A N 1
ATOM 2634 C CA . LEU A 1 332 ? -33.927 -2.482 38.600 1.00 82.38 332 LEU A CA 1
ATOM 2635 C C . LEU A 1 332 ? -35.356 -2.186 39.088 1.00 82.38 332 LEU A C 1
ATOM 2637 O O . LEU A 1 332 ? -36.065 -1.433 38.419 1.00 82.38 332 LEU A O 1
ATOM 2641 N N . GLN A 1 333 ? -35.786 -2.697 40.246 1.00 82.38 333 GLN A N 1
ATOM 2642 C CA . GLN A 1 333 ? -37.178 -2.611 40.705 1.00 82.38 333 GLN A CA 1
ATOM 2643 C C . GLN A 1 333 ? -37.706 -1.169 40.774 1.00 82.38 333 GLN A C 1
ATOM 2645 O O . GLN A 1 333 ? -38.780 -0.884 40.247 1.00 82.38 333 GLN A O 1
ATOM 2650 N N . HIS A 1 334 ? -36.924 -0.228 41.314 1.00 78.62 334 HIS A N 1
ATOM 2651 C CA . HIS A 1 334 ? -37.301 1.195 41.365 1.00 78.62 334 HIS A CA 1
ATOM 2652 C C . HIS A 1 334 ? -37.530 1.799 39.964 1.00 78.62 334 HIS A C 1
ATOM 2654 O O . HIS A 1 334 ? -38.297 2.745 39.789 1.00 78.62 334 HIS A O 1
ATOM 2660 N N . ARG A 1 335 ? -36.856 1.279 38.933 1.00 82.88 335 ARG A N 1
ATOM 2661 C CA . ARG A 1 335 ? -37.038 1.724 37.543 1.00 82.88 335 ARG A CA 1
ATOM 2662 C C . ARG A 1 335 ? -38.244 1.061 36.873 1.00 82.88 335 ARG A C 1
ATOM 2664 O O . ARG A 1 335 ? -38.760 1.615 35.906 1.00 82.88 335 ARG A O 1
ATOM 2671 N N . LEU A 1 336 ? -38.701 -0.086 37.371 1.00 87.25 336 LEU A N 1
ATOM 2672 C CA . LEU A 1 336 ? -39.873 -0.800 36.855 1.00 87.25 336 LEU A CA 1
ATOM 2673 C C . LEU A 1 336 ? -41.190 -0.240 37.413 1.00 87.25 336 LEU A C 1
ATOM 2675 O O . LEU A 1 336 ? -42.183 -0.224 36.689 1.00 87.25 336 LEU A O 1
ATOM 2679 N N . GLN A 1 337 ? -41.183 0.277 38.644 1.00 87.44 337 GLN A N 1
ATOM 2680 C CA . GLN A 1 337 ? -42.338 0.919 39.282 1.00 87.44 337 GLN A CA 1
ATOM 2681 C C . GLN A 1 337 ? -42.883 2.116 38.481 1.00 87.44 337 GLN A C 1
ATOM 2683 O O . GLN A 1 337 ? -42.215 2.664 37.595 1.00 87.44 337 GLN A O 1
ATOM 2688 N N . ALA A 1 338 ? -44.122 2.512 38.788 1.00 85.88 338 ALA A N 1
ATOM 2689 C CA . ALA A 1 338 ? -44.758 3.679 38.186 1.00 85.88 338 ALA A CA 1
ATOM 2690 C C . ALA A 1 338 ? -43.936 4.957 38.437 1.00 85.88 338 ALA A C 1
ATOM 2692 O O . ALA A 1 338 ? -43.416 5.179 39.529 1.00 85.88 338 ALA A O 1
ATOM 2693 N N . GLN A 1 339 ? -43.826 5.794 37.407 1.00 81.00 339 GLN A N 1
ATOM 2694 C CA . GLN A 1 339 ? -43.134 7.082 37.426 1.00 81.00 339 GLN A CA 1
ATOM 2695 C C . GLN A 1 339 ? -44.133 8.200 37.073 1.00 81.00 339 GLN A C 1
ATOM 2697 O O . GLN A 1 339 ? -45.145 7.921 36.429 1.00 81.00 339 GLN A O 1
ATOM 2702 N N . PRO A 1 340 ? -43.857 9.480 37.398 1.00 76.19 340 PRO A N 1
ATOM 2703 C CA . PRO A 1 340 ? -44.780 10.592 37.122 1.00 76.19 340 PRO A CA 1
ATOM 2704 C C . PRO A 1 340 ? -45.228 10.723 35.657 1.00 76.19 340 PRO A C 1
ATOM 2706 O O . PRO A 1 340 ? -46.274 11.300 35.373 1.00 76.19 340 PRO A O 1
ATOM 2709 N N . HIS A 1 341 ? -44.435 10.197 34.720 1.00 75.69 341 HIS A N 1
ATOM 2710 C CA . HIS A 1 341 ? -44.674 10.284 33.277 1.00 75.69 341 HIS A CA 1
ATOM 2711 C C . HIS A 1 341 ? -44.794 8.910 32.601 1.00 75.69 341 HIS A C 1
ATOM 2713 O O . HIS A 1 341 ? -44.792 8.831 31.378 1.00 75.69 341 HIS A O 1
ATOM 2719 N N . ARG A 1 342 ? -44.875 7.813 33.371 1.00 84.62 342 ARG A N 1
ATOM 2720 C CA . ARG A 1 342 ? -45.013 6.463 32.811 1.00 84.62 342 ARG A CA 1
ATOM 2721 C C . ARG A 1 342 ? -45.689 5.497 33.799 1.00 84.62 342 ARG A C 1
ATOM 2723 O O . ARG A 1 342 ? -45.234 5.398 34.939 1.00 84.62 342 ARG A O 1
ATOM 2730 N N . PRO A 1 343 ? -46.695 4.709 33.371 1.00 88.06 343 PRO A N 1
ATOM 2731 C CA . PRO A 1 343 ? -47.264 3.643 34.200 1.00 88.06 343 PRO A CA 1
ATOM 2732 C C . PRO A 1 343 ? -46.243 2.527 34.474 1.00 88.06 343 PRO A C 1
ATOM 2734 O O . PRO A 1 343 ? -45.257 2.399 33.755 1.00 88.06 343 PRO A O 1
ATOM 2737 N N . GLU A 1 344 ? -46.464 1.712 35.504 1.00 91.88 344 GLU A N 1
ATOM 2738 C CA . GLU A 1 344 ? -45.583 0.591 35.875 1.00 91.88 344 GLU A CA 1
ATOM 2739 C C . GLU A 1 344 ? -45.242 -0.329 34.680 1.00 91.88 344 GLU A C 1
ATOM 2741 O O . GLU A 1 344 ? -46.105 -0.652 33.861 1.00 91.88 344 GLU A O 1
ATOM 2746 N N . ILE A 1 345 ? -43.977 -0.764 34.576 1.00 94.50 345 ILE A N 1
ATOM 2747 C CA . ILE A 1 345 ? -43.546 -1.746 33.571 1.00 94.50 345 ILE A CA 1
ATOM 2748 C C . ILE A 1 345 ? -43.867 -3.142 34.073 1.00 94.50 345 ILE A C 1
ATOM 2750 O O . ILE A 1 345 ? -43.244 -3.644 35.009 1.00 94.50 345 ILE A O 1
ATOM 2754 N N . LYS A 1 346 ? -44.764 -3.833 33.373 1.00 96.12 346 LYS A N 1
ATOM 2755 C CA . LYS A 1 346 ? -45.053 -5.232 33.670 1.00 96.12 346 LYS A CA 1
ATOM 2756 C C . LYS A 1 346 ? -43.955 -6.135 33.114 1.00 96.12 346 LYS A C 1
ATOM 2758 O O . LYS A 1 346 ? -43.776 -6.242 31.899 1.00 96.12 346 LYS A O 1
ATOM 2763 N N . VAL A 1 347 ? -43.256 -6.850 33.991 1.00 96.75 347 VAL A N 1
ATOM 2764 C CA . VAL A 1 347 ? -42.283 -7.872 33.583 1.00 96.75 347 VAL A CA 1
ATOM 2765 C C . VAL A 1 347 ? -42.986 -9.220 33.439 1.00 96.75 347 VAL A C 1
ATOM 2767 O O . VAL A 1 347 ? -43.527 -9.762 34.399 1.00 96.75 347 VAL A O 1
ATOM 2770 N N . VAL A 1 348 ? -42.979 -9.783 32.231 1.00 96.88 348 VAL A N 1
ATOM 2771 C CA . VAL A 1 348 ? -43.545 -11.106 31.939 1.00 96.88 348 VAL A CA 1
ATOM 2772 C C . VAL A 1 348 ? -42.419 -12.106 31.715 1.00 96.88 348 VAL A C 1
ATOM 2774 O O . VAL A 1 348 ? -41.777 -12.113 30.662 1.00 96.88 348 VAL A O 1
ATOM 2777 N N . LYS A 1 349 ? -42.211 -12.969 32.711 1.00 97.44 349 LYS A N 1
ATOM 2778 C CA . LYS A 1 349 ? -41.216 -14.046 32.700 1.00 97.44 349 LYS A CA 1
ATOM 2779 C C . LYS A 1 349 ? -41.833 -15.321 32.120 1.00 97.44 349 LYS A C 1
ATOM 2781 O O . LYS A 1 349 ? -42.882 -15.771 32.572 1.00 97.44 349 LYS A O 1
ATOM 2786 N N . ARG A 1 350 ? -41.194 -15.903 31.109 1.00 97.12 350 ARG A N 1
ATOM 2787 C CA . ARG A 1 350 ? -41.493 -17.237 30.568 1.00 97.12 350 ARG A CA 1
ATOM 2788 C C . ARG A 1 350 ? -40.214 -18.053 30.599 1.00 97.12 350 ARG A C 1
ATOM 2790 O O . ARG A 1 350 ? -39.517 -18.167 29.592 1.00 97.12 350 ARG A O 1
ATOM 2797 N N . TYR A 1 351 ? -39.876 -18.532 31.788 1.00 97.12 351 TYR A N 1
ATOM 2798 C CA . TYR A 1 351 ? -38.667 -19.311 31.982 1.00 97.12 351 TYR A CA 1
ATOM 2799 C C . TYR A 1 351 ? -38.908 -20.763 31.578 1.00 97.12 351 TYR A C 1
ATOM 2801 O O . TYR A 1 351 ? -39.797 -21.422 32.112 1.00 97.12 351 TYR A O 1
ATOM 2809 N N . GLY A 1 352 ? -38.152 -21.234 30.591 1.00 92.81 352 GLY A N 1
ATOM 2810 C CA . GLY A 1 352 ? -38.063 -22.653 30.273 1.00 92.81 352 GLY A CA 1
ATOM 2811 C C . GLY A 1 352 ? -37.131 -23.363 31.250 1.00 92.81 352 GLY A C 1
ATOM 2812 O O . GLY A 1 352 ? -36.357 -22.721 31.957 1.00 92.81 352 GLY A O 1
ATOM 2813 N N . GLN A 1 353 ? -37.168 -24.693 31.270 1.00 92.38 353 GLN A N 1
ATOM 2814 C CA . GLN A 1 353 ? -36.240 -25.474 32.083 1.00 92.38 353 GLN A CA 1
ATOM 2815 C C . GLN A 1 353 ? -34.828 -25.372 31.490 1.00 92.38 353 GLN A C 1
ATOM 2817 O O . GLN A 1 353 ? -34.583 -25.866 30.388 1.00 92.38 353 GLN A O 1
ATOM 2822 N N . LEU A 1 354 ? -33.908 -24.728 32.211 1.00 92.69 354 LEU A N 1
ATOM 2823 C CA . LEU A 1 354 ? -32.506 -24.622 31.815 1.00 92.69 354 LEU A CA 1
ATOM 2824 C C . LEU A 1 354 ? -31.621 -25.499 32.712 1.00 92.69 354 LEU A C 1
ATOM 2826 O O . LEU A 1 354 ? -31.874 -25.587 33.914 1.00 92.69 354 LEU A O 1
ATOM 2830 N N . PRO A 1 355 ? -30.571 -26.134 32.163 1.00 92.00 355 PRO A N 1
ATOM 2831 C CA . PRO A 1 355 ? -29.507 -26.703 32.978 1.00 92.00 355 PRO A CA 1
ATOM 2832 C C . PRO A 1 355 ? -28.630 -25.591 33.570 1.00 92.00 355 PRO A C 1
ATOM 2834 O O . PRO A 1 355 ? -28.668 -24.444 33.119 1.00 92.00 355 PRO A O 1
ATOM 2837 N N . LEU A 1 356 ? -27.792 -25.945 34.547 1.00 90.31 356 LEU A N 1
ATOM 2838 C CA . LEU A 1 356 ? -26.743 -25.040 35.017 1.00 90.31 356 LEU A CA 1
ATOM 2839 C C . LEU A 1 356 ? -25.758 -24.749 33.878 1.00 90.31 356 LEU A C 1
ATOM 2841 O O . LEU A 1 356 ? -25.319 -25.662 33.175 1.00 90.31 356 LEU A O 1
ATOM 2845 N N . VAL A 1 357 ? -25.412 -23.475 33.706 1.00 90.62 357 VAL A N 1
ATOM 2846 C CA . VAL A 1 357 ? -24.572 -22.992 32.606 1.00 90.62 357 VAL A CA 1
ATOM 2847 C C . VAL A 1 357 ? -23.212 -22.577 33.139 1.00 90.62 357 VAL A C 1
ATOM 2849 O O . VAL A 1 357 ? -23.111 -21.766 34.060 1.00 90.62 357 VAL A O 1
ATOM 2852 N N . SER A 1 358 ? -22.152 -23.109 32.534 1.00 89.75 358 SER A N 1
ATOM 2853 C CA . SER A 1 358 ? -20.776 -22.744 32.867 1.00 89.75 358 SER A CA 1
ATOM 2854 C C . SER A 1 358 ? -20.420 -21.415 32.202 1.00 89.75 358 SER A C 1
ATOM 2856 O O . SER A 1 358 ? -20.321 -21.323 30.975 1.00 89.75 358 SER A O 1
ATOM 2858 N N . CYS A 1 359 ? -20.270 -20.356 32.996 1.00 88.69 359 CYS A N 1
ATOM 2859 C CA . CYS A 1 359 ? -20.082 -19.002 32.477 1.00 88.69 359 CYS A CA 1
ATOM 2860 C C . CYS A 1 359 ? -19.385 -18.062 33.471 1.00 88.69 359 CYS A C 1
ATOM 2862 O O . CYS A 1 359 ? -19.197 -18.382 34.646 1.00 88.69 359 CYS A O 1
ATOM 2864 N N . TYR A 1 360 ? -19.034 -16.865 32.993 1.00 85.81 360 TYR A N 1
ATOM 2865 C CA . TYR A 1 360 ? -18.652 -15.738 33.840 1.00 85.81 360 TYR A CA 1
ATOM 2866 C C . TYR A 1 360 ? -19.921 -14.999 34.281 1.00 85.81 360 TYR A C 1
ATOM 2868 O O . TYR A 1 360 ? -20.377 -14.061 33.621 1.00 85.81 360 TYR A O 1
ATOM 2876 N N . ALA A 1 361 ? -20.501 -15.429 35.403 1.00 83.69 361 ALA A N 1
ATOM 2877 C CA . ALA A 1 361 ? -21.812 -14.967 35.869 1.00 83.69 361 ALA A CA 1
ATOM 2878 C C . ALA A 1 361 ? -21.920 -13.435 35.993 1.00 83.69 361 ALA A C 1
ATOM 2880 O O . ALA A 1 361 ? -22.904 -12.848 35.553 1.00 83.69 361 ALA A O 1
ATOM 2881 N N . ALA A 1 362 ? -20.884 -12.771 36.520 1.00 77.06 362 ALA A N 1
ATOM 2882 C CA . ALA A 1 362 ? -20.840 -11.312 36.646 1.00 77.06 362 ALA A CA 1
ATOM 2883 C C . ALA A 1 362 ? -20.996 -10.601 35.290 1.00 77.06 362 ALA A C 1
ATOM 2885 O O . ALA A 1 362 ? -21.768 -9.652 35.157 1.00 77.06 362 ALA A O 1
ATOM 2886 N N . GLN A 1 363 ? -20.308 -11.105 34.262 1.00 82.69 363 GLN A N 1
ATOM 2887 C CA . GLN A 1 363 ? -20.354 -10.533 32.920 1.00 82.69 363 GLN A CA 1
ATOM 2888 C C . GLN A 1 363 ? -21.711 -10.780 32.257 1.00 82.69 363 GLN A C 1
ATOM 2890 O O . GLN A 1 363 ? -22.235 -9.883 31.605 1.00 82.69 363 GLN A O 1
ATOM 2895 N N . LEU A 1 364 ? -22.322 -11.957 32.435 1.00 90.12 364 LEU A N 1
ATOM 2896 C CA . LEU A 1 364 ? -23.674 -12.194 31.914 1.00 90.12 364 LEU A CA 1
ATOM 2897 C C . LEU A 1 364 ? -24.732 -11.344 32.623 1.00 90.12 364 LEU A C 1
ATOM 2899 O O . LEU A 1 364 ? -25.597 -10.787 31.951 1.00 90.12 364 LEU A O 1
ATOM 2903 N N . ASN A 1 365 ? -24.624 -11.148 33.937 1.00 85.12 365 ASN A N 1
ATOM 2904 C CA . ASN A 1 365 ? -25.504 -10.226 34.658 1.00 85.12 365 ASN A CA 1
ATOM 2905 C C . ASN A 1 365 ? -25.359 -8.789 34.134 1.00 85.12 365 ASN A C 1
ATOM 2907 O O . ASN A 1 365 ? -26.355 -8.087 33.973 1.00 85.12 365 ASN A O 1
ATOM 2911 N N . GLN A 1 366 ? -24.143 -8.373 33.767 1.00 81.19 366 GLN A N 1
ATOM 2912 C CA . GLN A 1 366 ? -23.910 -7.090 33.104 1.00 81.19 366 GLN A CA 1
ATOM 2913 C C . GLN A 1 366 ? -24.603 -7.009 31.730 1.00 81.19 366 GLN A C 1
ATOM 2915 O O . GLN A 1 366 ? -25.177 -5.971 31.394 1.00 81.19 366 GLN A O 1
ATOM 2920 N N . VAL A 1 367 ? -24.608 -8.097 30.947 1.00 91.06 367 VAL A N 1
ATOM 2921 C CA . VAL A 1 367 ? -25.391 -8.171 29.698 1.00 91.06 367 VAL A CA 1
ATOM 2922 C C . VAL A 1 367 ? -26.876 -7.979 29.995 1.00 91.06 367 VAL A C 1
ATOM 2924 O O . VAL A 1 367 ? -27.512 -7.122 29.382 1.00 91.06 367 VAL A O 1
ATOM 2927 N N . PHE A 1 368 ? -27.432 -8.725 30.954 1.00 94.06 368 PHE A N 1
ATOM 2928 C CA . PHE A 1 368 ? -28.846 -8.611 31.323 1.00 94.06 368 PHE A CA 1
ATOM 2929 C C . PHE A 1 368 ? -29.198 -7.189 31.756 1.00 94.06 368 PHE A C 1
ATOM 2931 O O . PHE A 1 368 ? -30.191 -6.637 31.285 1.00 94.06 368 PHE A O 1
ATOM 2938 N N . GLN A 1 369 ? -28.347 -6.561 32.568 1.00 85.38 369 GLN A N 1
ATOM 2939 C CA . GLN A 1 369 ? -28.531 -5.189 33.023 1.00 85.38 369 GLN A CA 1
ATOM 2940 C C . GLN A 1 369 ? -28.585 -4.202 31.851 1.00 85.38 369 GLN A C 1
ATOM 2942 O O . GLN A 1 369 ? -29.494 -3.375 31.798 1.00 85.38 369 GLN A O 1
ATOM 2947 N N . TYR A 1 370 ? -27.654 -4.285 30.894 1.00 85.44 370 TYR A N 1
ATOM 2948 C CA . TYR A 1 370 ? -27.655 -3.384 29.738 1.00 85.44 370 TYR A CA 1
ATOM 2949 C C . TYR A 1 370 ? -28.876 -3.577 28.842 1.00 85.44 370 TYR A C 1
ATOM 2951 O O . TYR A 1 370 ? -29.451 -2.592 28.378 1.00 85.44 370 TYR A O 1
ATOM 2959 N N . LEU A 1 371 ? -29.289 -4.824 28.607 1.00 93.75 371 LEU A N 1
ATOM 2960 C CA . LEU A 1 371 ? -30.466 -5.112 27.790 1.00 93.75 371 LEU A CA 1
ATOM 2961 C C . LEU A 1 371 ? -31.756 -4.632 28.470 1.00 93.75 371 LEU A C 1
ATOM 2963 O O . LEU A 1 371 ? -32.581 -3.992 27.820 1.00 93.75 371 LEU A O 1
ATOM 2967 N N . LEU A 1 372 ? -31.903 -4.867 29.777 1.00 93.25 372 LEU A N 1
ATOM 2968 C CA . LEU A 1 372 ? -33.060 -4.413 30.552 1.00 93.25 372 LEU A CA 1
ATOM 2969 C C . LEU A 1 372 ? -33.114 -2.888 30.669 1.00 93.25 372 LEU A C 1
ATOM 2971 O O . LEU A 1 372 ? -34.182 -2.311 30.497 1.00 93.25 372 LEU A O 1
ATOM 2975 N N . LEU A 1 373 ? -31.985 -2.212 30.897 1.00 87.88 373 LEU A N 1
ATOM 2976 C CA . LEU A 1 373 ? -31.950 -0.747 30.929 1.00 87.88 373 LEU A CA 1
ATOM 2977 C C . LEU A 1 373 ? -32.332 -0.135 29.581 1.00 87.88 373 LEU A C 1
ATOM 2979 O O . LEU A 1 373 ? -33.111 0.812 29.558 1.00 87.88 373 LEU A O 1
ATOM 2983 N N . ASN A 1 374 ? -31.851 -0.691 28.465 1.00 88.69 374 ASN A N 1
ATOM 2984 C CA . ASN A 1 374 ? -32.254 -0.219 27.139 1.00 88.69 374 ASN A CA 1
ATOM 2985 C C . ASN A 1 374 ? -33.759 -0.413 26.896 1.00 88.69 374 ASN A C 1
ATOM 2987 O O . ASN A 1 374 ? -34.400 0.473 26.335 1.00 88.69 374 ASN A O 1
ATOM 2991 N N . ALA A 1 375 ? -34.328 -1.535 27.346 1.00 92.94 375 ALA A N 1
ATOM 2992 C CA . ALA A 1 375 ? -35.766 -1.789 27.278 1.00 92.94 375 ALA A CA 1
ATOM 2993 C C . ALA A 1 375 ? -36.571 -0.783 28.123 1.00 92.94 375 ALA A C 1
ATOM 2995 O O . ALA A 1 375 ? -37.547 -0.211 27.642 1.00 92.94 375 ALA A O 1
ATOM 2996 N N . ILE A 1 376 ? -36.138 -0.511 29.360 1.00 89.25 376 ILE A N 1
ATOM 2997 C CA . ILE A 1 376 ? -36.766 0.486 30.244 1.00 89.25 376 ILE A CA 1
ATOM 2998 C C . ILE A 1 376 ? -36.702 1.878 29.612 1.00 89.25 376 ILE A C 1
ATOM 3000 O O . ILE A 1 376 ? -37.714 2.563 29.543 1.00 89.25 376 ILE A O 1
ATOM 3004 N N . GLU A 1 377 ? -35.544 2.289 29.098 1.00 87.12 377 GLU A N 1
ATOM 3005 C CA . GLU A 1 377 ? -35.383 3.596 28.456 1.00 87.12 377 GLU A CA 1
ATOM 3006 C C . GLU A 1 377 ? -36.213 3.734 27.177 1.00 87.12 377 GLU A C 1
ATOM 3008 O O . GLU A 1 377 ? -36.714 4.821 26.882 1.00 87.12 377 GLU A O 1
ATOM 3013 N N . ALA A 1 378 ? -36.372 2.647 26.416 1.00 88.81 378 ALA A N 1
ATOM 3014 C CA . ALA A 1 378 ? -37.250 2.634 25.256 1.00 88.81 378 ALA A CA 1
ATOM 3015 C C . ALA A 1 378 ? -38.708 2.896 25.658 1.00 88.81 378 ALA A C 1
ATOM 3017 O O . ALA A 1 378 ? -39.410 3.650 24.985 1.00 88.81 378 ALA A O 1
ATOM 3018 N N . LEU A 1 379 ? -39.142 2.326 26.783 1.00 90.75 379 LEU A N 1
ATOM 3019 C CA . LEU A 1 379 ? -40.478 2.523 27.340 1.00 90.75 379 LEU A CA 1
ATOM 3020 C C . LEU A 1 379 ? -40.651 3.896 28.004 1.00 90.75 379 LEU A C 1
ATOM 3022 O O . LEU A 1 379 ? -41.723 4.485 27.876 1.00 90.75 379 LEU A O 1
ATOM 3026 N N . ASP A 1 380 ? -39.615 4.420 28.667 1.00 86.50 380 ASP A N 1
ATOM 3027 C CA . ASP A 1 380 ? -39.591 5.776 29.230 1.00 86.50 380 ASP A CA 1
ATOM 3028 C C . ASP A 1 380 ? -39.783 6.809 28.105 1.00 86.50 380 ASP A C 1
ATOM 3030 O O . ASP A 1 380 ? -40.669 7.656 28.178 1.00 86.50 380 ASP A O 1
ATOM 3034 N N . ARG A 1 381 ? -39.016 6.692 27.013 1.00 83.62 381 ARG A N 1
ATOM 3035 C CA . ARG A 1 381 ? -39.105 7.609 25.862 1.00 83.62 381 ARG A CA 1
ATOM 3036 C C . ARG A 1 381 ? -40.416 7.502 25.099 1.00 83.62 381 ARG A C 1
ATOM 3038 O O . ARG A 1 381 ? -40.914 8.515 24.628 1.00 83.62 381 ARG A O 1
ATOM 3045 N N . ALA A 1 382 ? -40.969 6.297 24.978 1.00 82.56 382 ALA A N 1
ATOM 3046 C CA . ALA A 1 382 ? -42.255 6.085 24.317 1.00 82.56 382 ALA A CA 1
ATOM 3047 C C . ALA A 1 382 ? -43.451 6.646 25.113 1.00 82.56 382 ALA A C 1
ATOM 3049 O O . ALA A 1 382 ? -44.570 6.639 24.611 1.00 82.56 382 ALA A O 1
ATOM 3050 N N . ASN A 1 383 ? -43.237 7.093 26.353 1.00 80.81 383 ASN A N 1
ATOM 3051 C CA . ASN A 1 383 ? -44.252 7.741 27.180 1.00 80.81 383 ASN A CA 1
ATOM 3052 C C . ASN A 1 383 ? -43.879 9.187 27.549 1.00 80.81 383 ASN A C 1
ATOM 3054 O O . ASN A 1 383 ? -44.592 9.816 28.324 1.00 80.81 383 ASN A O 1
ATOM 3058 N N . ASP A 1 384 ? -42.790 9.737 26.996 1.00 76.69 384 ASP A N 1
ATOM 3059 C CA . ASP A 1 384 ? -42.381 11.114 27.271 1.00 76.69 384 ASP A CA 1
ATOM 3060 C C . ASP A 1 384 ? -43.320 12.098 26.540 1.00 76.69 384 ASP A C 1
ATOM 3062 O O . ASP A 1 384 ? -43.347 12.122 25.300 1.00 76.69 384 ASP A O 1
ATOM 3066 N N . PRO A 1 385 ? -44.060 12.962 27.264 1.00 67.62 385 PRO A N 1
ATOM 3067 C CA . PRO A 1 385 ? -44.977 13.930 26.660 1.00 67.62 385 PRO A CA 1
ATOM 3068 C C . PRO A 1 385 ? -44.305 14.876 25.656 1.00 67.62 385 PRO A C 1
ATOM 3070 O O . PRO A 1 385 ? -44.975 15.438 24.794 1.00 67.62 385 PRO A O 1
ATOM 3073 N N . LYS A 1 386 ? -42.983 15.075 25.758 1.00 66.81 386 LYS A N 1
ATOM 3074 C CA . LYS A 1 386 ? -42.211 15.969 24.881 1.00 66.81 386 LYS A CA 1
ATOM 3075 C C . LYS A 1 386 ? -41.730 15.301 23.595 1.00 66.81 386 LYS A C 1
ATOM 3077 O O . LYS A 1 386 ? -41.381 16.009 22.654 1.00 66.81 386 LYS A O 1
ATOM 3082 N N . MET A 1 387 ? -41.655 13.969 23.556 1.00 61.91 387 MET A N 1
ATOM 3083 C CA . MET A 1 387 ? -41.073 13.226 22.428 1.00 61.91 387 MET A CA 1
ATOM 3084 C C . MET A 1 387 ? -42.080 12.375 21.652 1.00 61.91 387 MET A C 1
ATOM 3086 O O . MET A 1 387 ? -41.762 11.945 20.542 1.00 61.91 387 MET A O 1
ATOM 3090 N N . THR A 1 388 ? -43.280 12.144 22.188 1.00 58.53 388 THR A N 1
ATOM 3091 C CA . THR A 1 388 ? -44.251 11.211 21.596 1.00 58.53 388 THR A CA 1
ATOM 3092 C C . THR A 1 388 ? -45.515 11.917 21.097 1.00 58.53 388 THR A C 1
ATOM 3094 O O . THR A 1 388 ? -46.074 12.764 21.785 1.00 58.53 388 THR A O 1
ATOM 3097 N N . LYS A 1 389 ? -45.995 11.552 19.896 1.00 59.66 389 LYS A N 1
ATOM 3098 C CA . LYS A 1 389 ? -47.352 11.899 19.423 1.00 59.66 389 LYS A CA 1
ATOM 3099 C C . LYS A 1 389 ? -48.365 10.986 20.132 1.00 59.66 389 LYS A C 1
ATOM 3101 O O . LYS A 1 389 ? -48.020 9.837 20.416 1.00 59.66 389 LYS A O 1
ATOM 3106 N N . GLU A 1 390 ? -49.594 11.448 20.388 1.00 55.31 390 GLU A N 1
ATOM 3107 C CA . GLU A 1 390 ? -50.619 10.703 21.160 1.00 55.31 390 GLU A CA 1
ATOM 3108 C C . GLU A 1 390 ? -50.853 9.257 20.669 1.00 55.31 390 GLU A C 1
ATOM 3110 O O . GLU A 1 390 ? -51.113 8.364 21.473 1.00 55.31 390 GLU A O 1
ATOM 3115 N N . GLU A 1 391 ? -50.679 8.991 19.371 1.00 53.94 391 GLU A N 1
ATOM 3116 C CA . GLU A 1 391 ? -50.856 7.667 18.746 1.00 53.94 391 GLU A CA 1
ATOM 3117 C C . GLU A 1 391 ? -49.733 6.654 19.054 1.00 53.94 391 GLU A C 1
ATOM 3119 O O . GLU A 1 391 ? -49.894 5.459 18.816 1.00 53.94 391 GLU A O 1
ATOM 3124 N N . THR A 1 392 ? -48.598 7.107 19.593 1.00 63.53 392 THR A N 1
ATOM 3125 C CA . THR A 1 392 ? -47.391 6.287 19.842 1.00 63.53 392 THR A CA 1
ATOM 3126 C C . THR A 1 392 ? -47.129 5.984 21.321 1.00 63.53 392 THR A C 1
ATOM 3128 O O . THR A 1 392 ? -46.137 5.334 21.648 1.00 63.53 392 THR A O 1
ATOM 3131 N N . VAL A 1 393 ? -48.023 6.426 22.211 1.00 74.56 393 VAL A N 1
ATOM 3132 C CA . VAL A 1 393 ? -47.898 6.243 23.663 1.00 74.56 393 VAL A CA 1
ATOM 3133 C C . VAL A 1 393 ? -48.165 4.790 24.060 1.00 74.56 393 VAL A C 1
ATOM 3135 O O . VAL A 1 393 ? -49.223 4.221 23.770 1.00 74.56 393 VAL A O 1
ATOM 3138 N N . VAL A 1 394 ? -47.225 4.182 24.784 1.00 81.50 394 VAL A N 1
ATOM 3139 C CA . VAL A 1 394 ? -47.341 2.791 25.244 1.00 81.50 394 VAL A CA 1
ATOM 3140 C C . VAL A 1 394 ? -48.153 2.734 26.537 1.00 81.50 394 VAL A C 1
ATOM 3142 O O . VAL A 1 394 ? -47.610 2.811 27.636 1.00 81.50 394 VAL A O 1
ATOM 3145 N N . ARG A 1 395 ? -49.472 2.533 26.408 1.00 81.31 395 ARG A N 1
ATOM 3146 C CA . ARG A 1 395 ? -50.411 2.469 27.550 1.00 81.31 395 ARG A CA 1
ATOM 3147 C C . ARG A 1 395 ? -50.125 1.340 28.546 1.00 81.31 395 ARG A C 1
ATOM 3149 O O . ARG A 1 395 ? -50.434 1.478 29.724 1.00 81.31 395 ARG A O 1
ATOM 3156 N N . PHE A 1 396 ? -49.540 0.238 28.078 1.00 88.12 396 PHE A N 1
ATOM 3157 C CA . PHE A 1 396 ? -49.199 -0.926 28.902 1.00 88.12 396 PHE A CA 1
ATOM 3158 C C . PHE A 1 396 ? -47.732 -1.322 28.679 1.00 88.12 396 PHE A C 1
ATOM 3160 O O . PHE A 1 396 ? -47.462 -2.236 27.894 1.00 88.12 396 PHE A O 1
ATOM 3167 N N . PRO A 1 397 ? -46.769 -0.624 29.310 1.00 92.44 397 PRO A N 1
ATOM 3168 C CA . PRO A 1 397 ? -45.349 -0.916 29.167 1.00 92.44 397 PRO A CA 1
ATOM 3169 C C . PRO A 1 397 ? -45.036 -2.325 29.654 1.00 92.44 397 PRO A C 1
ATOM 3171 O O . PRO A 1 397 ? -45.404 -2.717 30.764 1.00 92.44 397 PRO A O 1
ATOM 3174 N N . GLN A 1 398 ? -44.352 -3.098 28.821 1.00 95.44 398 GLN A N 1
ATOM 3175 C CA . GLN A 1 398 ? -44.087 -4.497 29.090 1.00 95.44 398 GLN A CA 1
ATOM 3176 C C . GLN A 1 398 ? -42.674 -4.874 28.665 1.00 95.44 398 GLN A C 1
ATOM 3178 O O . GLN A 1 398 ? -42.252 -4.604 27.542 1.00 95.44 398 GLN A O 1
ATOM 3183 N N . ILE A 1 399 ? -41.981 -5.587 29.552 1.00 97.56 399 ILE A N 1
ATOM 3184 C CA . ILE A 1 399 ? -40.745 -6.299 29.231 1.00 97.56 399 ILE A CA 1
ATOM 3185 C C . ILE A 1 399 ? -41.034 -7.793 29.308 1.00 97.56 399 ILE A C 1
ATOM 3187 O O . ILE A 1 399 ? -41.585 -8.292 30.289 1.00 97.56 399 ILE A O 1
ATOM 3191 N N . ARG A 1 400 ? -40.678 -8.528 28.260 1.00 97.88 400 ARG A N 1
ATOM 3192 C CA . ARG A 1 400 ? -40.857 -9.971 28.154 1.00 97.88 400 ARG A CA 1
ATOM 3193 C C . ARG A 1 400 ? -39.501 -10.656 28.181 1.00 97.88 400 ARG A C 1
ATOM 3195 O O . ARG A 1 400 ? -38.659 -10.379 27.331 1.00 97.88 400 ARG A O 1
ATOM 3202 N N . ILE A 1 401 ? -39.331 -11.589 29.113 1.00 98.25 401 ILE A N 1
ATOM 3203 C CA . ILE A 1 401 ? -38.124 -12.410 29.220 1.00 98.25 401 ILE A CA 1
ATOM 3204 C C . ILE A 1 401 ? -38.506 -13.856 28.949 1.00 98.25 401 ILE A C 1
ATOM 3206 O O . ILE A 1 401 ? -39.375 -14.405 29.626 1.00 98.25 401 ILE A O 1
ATOM 3210 N N . VAL A 1 402 ? -37.879 -14.466 27.949 1.00 98.25 402 VAL A N 1
ATOM 3211 C CA . VAL A 1 402 ? -38.089 -15.871 27.589 1.00 98.25 402 VAL A CA 1
ATOM 3212 C C . VAL A 1 402 ? -36.758 -16.589 27.658 1.00 98.25 402 VAL A C 1
ATOM 3214 O O . VAL A 1 402 ? -35.782 -16.107 27.088 1.00 98.25 402 VAL A O 1
ATOM 3217 N N . THR A 1 403 ? -36.712 -17.732 28.331 1.00 97.75 403 THR A N 1
ATOM 3218 C CA . THR A 1 403 ? -35.532 -18.597 28.316 1.00 97.75 403 THR A CA 1
ATOM 3219 C C . THR A 1 403 ? -35.887 -19.964 27.765 1.00 97.75 403 THR A C 1
ATOM 3221 O O . THR A 1 403 ? -36.966 -20.485 28.035 1.00 97.75 403 THR A O 1
ATOM 3224 N N . GLU A 1 404 ? -35.001 -20.540 26.963 1.00 96.44 404 GLU A N 1
ATOM 3225 C CA . GLU A 1 404 ? -35.226 -21.846 26.347 1.00 96.44 404 GLU A CA 1
ATOM 3226 C C . GLU A 1 404 ? -33.914 -22.578 26.062 1.00 96.44 404 GLU A C 1
ATOM 3228 O O . GLU A 1 404 ? -32.876 -21.964 25.801 1.00 96.44 404 GLU A O 1
ATOM 3233 N N . LEU A 1 405 ? -33.988 -23.905 26.112 1.00 94.62 405 LEU A N 1
ATOM 3234 C CA . LEU A 1 405 ? -32.923 -24.812 25.712 1.00 94.62 405 LEU A CA 1
ATOM 3235 C C . LEU A 1 405 ? -33.015 -25.060 24.199 1.00 94.62 405 LEU A C 1
ATOM 3237 O O . LEU A 1 405 ? -34.089 -25.357 23.682 1.00 94.62 405 LEU A O 1
ATOM 3241 N N . ILE A 1 406 ? -31.891 -24.944 23.497 1.00 92.50 406 ILE A N 1
ATOM 3242 C CA . ILE A 1 406 ? -31.754 -25.169 22.057 1.00 92.50 406 ILE A CA 1
ATOM 3243 C C . ILE A 1 406 ? -30.768 -26.316 21.836 1.00 92.50 406 ILE A C 1
ATOM 3245 O O . ILE A 1 406 ? -29.624 -26.241 22.283 1.00 92.50 406 ILE A O 1
ATOM 3249 N N . ASP A 1 407 ? -31.208 -27.350 21.116 1.00 83.56 407 ASP A N 1
ATOM 3250 C CA . ASP A 1 407 ? -30.381 -28.477 20.655 1.00 83.56 407 ASP A CA 1
ATOM 3251 C C . ASP A 1 407 ? -29.548 -29.152 21.768 1.00 83.56 407 ASP A C 1
ATOM 3253 O O . ASP A 1 407 ? -28.465 -29.667 21.515 1.00 83.56 407 ASP A O 1
ATOM 3257 N N . SER A 1 408 ? -30.034 -29.114 23.016 1.00 79.06 408 SER A N 1
ATOM 3258 C CA . SER A 1 408 ? -29.404 -29.647 24.242 1.00 79.06 408 SER A CA 1
ATOM 3259 C C . SER A 1 408 ? -28.052 -29.049 24.667 1.00 79.06 408 SER A C 1
ATOM 3261 O O . SER A 1 408 ? -27.664 -29.246 25.814 1.00 79.06 408 SER A O 1
ATOM 3263 N N . ASP A 1 409 ? -27.378 -28.280 23.809 1.00 88.12 409 ASP A N 1
ATOM 3264 C CA . ASP A 1 409 ? -26.044 -27.708 24.067 1.00 88.12 409 ASP A CA 1
ATOM 3265 C C . ASP A 1 409 ? -26.047 -26.183 24.263 1.00 88.12 409 ASP A C 1
ATOM 3267 O O . ASP A 1 409 ? -25.057 -25.601 24.721 1.00 88.12 409 ASP A O 1
ATOM 3271 N N . TRP A 1 410 ? -27.152 -25.514 23.928 1.00 93.56 410 TRP A N 1
ATOM 3272 C CA . TRP A 1 410 ? -27.250 -24.058 23.927 1.00 93.56 410 TRP A CA 1
ATOM 3273 C C . TRP A 1 410 ? -28.441 -23.581 24.736 1.00 93.56 410 TRP A C 1
ATOM 3275 O O . TRP A 1 410 ? -29.521 -24.155 24.670 1.00 93.56 410 TRP A O 1
ATOM 3285 N N . VAL A 1 411 ? -28.288 -22.459 25.427 1.00 95.88 411 VAL A N 1
ATOM 3286 C CA . VAL A 1 411 ? -29.419 -21.741 26.015 1.00 95.88 411 VAL A CA 1
ATOM 3287 C C . VAL A 1 411 ? -29.628 -20.430 25.276 1.00 95.88 411 VAL A C 1
ATOM 3289 O O . VAL A 1 411 ? -28.670 -19.765 24.870 1.00 95.88 411 VAL A O 1
ATOM 3292 N N . ARG A 1 412 ? -30.891 -20.053 25.093 1.00 97.19 412 ARG A N 1
ATOM 3293 C CA . ARG A 1 412 ? -31.286 -18.758 24.544 1.00 97.19 412 ARG A CA 1
ATOM 3294 C C . ARG A 1 412 ? -32.069 -17.976 25.585 1.00 97.19 412 ARG A C 1
ATOM 3296 O O . ARG A 1 412 ? -33.060 -18.465 26.116 1.00 97.19 412 ARG A O 1
ATOM 3303 N N . ILE A 1 413 ? -31.634 -16.747 25.834 1.00 98.06 413 ILE A N 1
ATOM 3304 C CA . ILE A 1 413 ? -32.337 -15.742 26.626 1.00 98.06 413 ILE A CA 1
ATOM 3305 C C . ILE A 1 413 ? -32.819 -14.661 25.666 1.00 98.06 413 ILE A C 1
ATOM 3307 O O . ILE A 1 413 ? -32.024 -14.030 24.970 1.00 98.06 413 ILE A O 1
ATOM 3311 N N . THR A 1 414 ? -34.126 -14.449 25.622 1.00 98.12 414 THR A N 1
ATOM 3312 C CA . THR A 1 414 ? -34.756 -13.380 24.850 1.00 98.12 414 THR A CA 1
ATOM 3313 C C . THR A 1 414 ? -35.254 -12.315 25.809 1.00 98.12 414 THR A C 1
ATOM 3315 O O . THR A 1 414 ? -36.065 -12.624 26.678 1.00 98.12 414 THR A O 1
ATOM 3318 N N . ILE A 1 415 ? -34.805 -11.074 25.637 1.00 97.81 415 ILE A N 1
ATOM 3319 C CA . ILE A 1 415 ? -35.302 -9.906 26.375 1.00 97.81 415 ILE A CA 1
ATOM 3320 C C . ILE A 1 415 ? -35.908 -8.961 25.348 1.00 97.81 415 ILE A C 1
ATOM 3322 O O . ILE A 1 415 ? -35.195 -8.475 24.470 1.00 97.81 415 ILE A O 1
ATOM 3326 N N . GLY A 1 416 ? -37.216 -8.732 25.431 1.00 96.75 416 GLY A N 1
ATOM 3327 C CA . GLY A 1 416 ? -37.910 -7.820 24.529 1.00 96.75 416 GLY A CA 1
ATOM 3328 C C . GLY A 1 416 ? -38.811 -6.827 25.241 1.00 96.75 416 GLY A C 1
ATOM 3329 O O . GLY A 1 416 ? -39.335 -7.114 26.312 1.00 96.75 416 GLY A O 1
ATOM 3330 N N . ASP A 1 417 ? -38.999 -5.674 24.618 1.00 96.56 417 ASP A N 1
ATOM 3331 C CA . ASP A 1 417 ? -39.887 -4.595 25.033 1.00 96.56 417 ASP A CA 1
ATOM 3332 C C . ASP A 1 417 ? -40.962 -4.337 23.972 1.00 96.56 417 ASP A C 1
ATOM 3334 O O . ASP A 1 417 ? -40.824 -4.736 22.814 1.00 96.56 417 ASP A O 1
ATOM 3338 N N . ASN A 1 418 ? -42.031 -3.652 24.370 1.00 94.31 418 ASN A N 1
ATOM 3339 C CA . ASN A 1 418 ? -43.047 -3.109 23.467 1.00 94.31 418 ASN A CA 1
ATOM 3340 C C . ASN A 1 418 ? -42.925 -1.581 23.303 1.00 94.31 418 ASN A C 1
ATOM 3342 O O . ASN A 1 418 ? -43.935 -0.889 23.195 1.00 94.31 418 ASN A O 1
ATOM 3346 N N . GLY A 1 419 ? -41.696 -1.053 23.334 1.00 90.12 419 GLY A N 1
ATOM 3347 C CA . GLY A 1 419 ? -41.397 0.366 23.155 1.00 90.12 419 GLY A CA 1
ATOM 3348 C C . GLY A 1 419 ? -41.443 0.826 21.694 1.00 90.12 419 GLY A C 1
ATOM 3349 O O . GLY A 1 419 ? -42.044 0.197 20.823 1.00 90.12 419 GLY A O 1
ATOM 3350 N N . PHE A 1 420 ? -40.768 1.939 21.395 1.00 86.81 420 PHE A N 1
ATOM 3351 C CA . PHE A 1 420 ? -40.849 2.592 20.079 1.00 86.81 420 PHE A CA 1
ATOM 3352 C C . PHE A 1 420 ? -40.098 1.862 18.944 1.00 86.81 420 PHE A C 1
ATOM 3354 O O . PHE A 1 420 ? -40.303 2.180 17.773 1.00 86.81 420 PHE A O 1
ATOM 3361 N N . GLY A 1 421 ? -39.254 0.875 19.255 1.00 88.88 421 GLY A N 1
ATOM 3362 C CA . GLY A 1 421 ? -38.502 0.100 18.260 1.00 88.88 421 GLY A CA 1
ATOM 3363 C C . GLY A 1 421 ? -37.462 0.908 17.463 1.00 88.88 421 GLY A C 1
ATOM 3364 O O . GLY A 1 421 ? -37.143 2.047 17.781 1.00 88.88 421 GLY A O 1
ATOM 3365 N N . MET A 1 422 ? -36.874 0.306 16.428 1.00 91.12 422 MET A N 1
ATOM 3366 C CA . MET A 1 422 ? -35.760 0.878 15.658 1.00 91.12 422 MET A CA 1
ATOM 3367 C C . MET A 1 422 ? -35.844 0.504 14.175 1.00 91.12 422 MET A C 1
ATOM 3369 O O . MET A 1 422 ? -36.296 -0.586 13.828 1.00 91.12 422 MET A O 1
ATOM 3373 N N . SER A 1 423 ? -35.368 1.389 13.293 1.00 89.81 423 SER A N 1
ATOM 3374 C CA . SER A 1 423 ? -35.239 1.105 11.856 1.00 89.81 423 SER A CA 1
ATOM 3375 C C . SER A 1 423 ? -34.142 0.072 11.573 1.00 89.81 423 SER A C 1
ATOM 3377 O O . SER A 1 423 ? -33.256 -0.150 12.397 1.00 89.81 423 SER A O 1
ATOM 3379 N N . GLU A 1 424 ? -34.179 -0.548 10.395 1.00 88.69 424 GLU A N 1
ATOM 3380 C CA . GLU A 1 424 ? -33.186 -1.548 9.975 1.00 88.69 424 GLU A CA 1
ATOM 3381 C C . GLU A 1 424 ? -31.766 -0.959 9.909 1.00 88.69 424 GLU A C 1
ATOM 3383 O O . GLU A 1 424 ? -30.847 -1.495 10.521 1.00 88.69 424 GLU A O 1
ATOM 3388 N N . ALA A 1 425 ? -31.615 0.235 9.325 1.00 86.19 425 ALA A N 1
ATOM 3389 C CA . ALA A 1 425 ? -30.340 0.959 9.290 1.00 86.19 425 ALA A CA 1
ATOM 3390 C C . ALA A 1 425 ? -29.770 1.266 10.690 1.00 86.19 425 ALA A C 1
ATOM 3392 O O . ALA A 1 425 ? -28.557 1.370 10.870 1.00 86.19 425 ALA A O 1
ATOM 3393 N N . LEU A 1 426 ? -30.637 1.433 11.696 1.00 86.56 426 LEU A N 1
ATOM 3394 C CA . LEU A 1 426 ? -30.201 1.634 13.074 1.00 86.56 426 LEU A CA 1
ATOM 3395 C C . LEU A 1 426 ? -29.752 0.311 13.708 1.00 86.56 426 LEU A C 1
ATOM 3397 O O . LEU A 1 426 ? -28.727 0.288 14.385 1.00 86.56 426 LEU A O 1
ATOM 3401 N N . GLN A 1 427 ? -30.482 -0.781 13.455 1.00 89.25 427 GLN A N 1
ATOM 3402 C CA . GLN A 1 427 ? -30.189 -2.123 13.974 1.00 89.25 427 GLN A CA 1
ATOM 3403 C C . GLN A 1 427 ? -28.805 -2.640 13.563 1.00 89.25 427 GLN A C 1
ATOM 3405 O O . GLN A 1 427 ? -28.157 -3.303 14.367 1.00 89.25 427 GLN A O 1
ATOM 3410 N N . GLU A 1 428 ? -28.317 -2.293 12.371 1.00 86.19 428 GLU A N 1
ATOM 3411 C CA . GLU A 1 428 ? -26.971 -2.676 11.915 1.00 86.19 428 GLU A CA 1
ATOM 3412 C C . GLU A 1 428 ? -25.847 -2.029 12.739 1.00 86.19 428 GLU A C 1
ATOM 3414 O O . GLU A 1 428 ? -24.756 -2.586 12.862 1.00 86.19 428 GLU A O 1
ATOM 3419 N N . ARG A 1 429 ? -26.119 -0.870 13.350 1.00 86.50 429 ARG A N 1
ATOM 3420 C CA . ARG A 1 429 ? -25.106 -0.032 14.008 1.00 86.50 429 ARG A CA 1
ATOM 3421 C C . ARG A 1 429 ? -25.126 -0.099 15.529 1.00 86.50 429 ARG A C 1
ATOM 3423 O O . ARG A 1 429 ? -24.172 0.328 16.168 1.00 86.50 429 ARG A O 1
ATOM 3430 N N . ILE A 1 430 ? -26.174 -0.652 16.145 1.00 87.06 430 ILE A N 1
ATOM 3431 C CA . ILE A 1 430 ? -26.343 -0.626 17.613 1.00 87.06 430 ILE A CA 1
ATOM 3432 C C . ILE A 1 430 ? -25.231 -1.337 18.400 1.00 87.06 430 ILE A C 1
ATOM 3434 O O . ILE A 1 430 ? -25.069 -1.080 19.593 1.00 87.06 430 ILE A O 1
ATOM 3438 N N . PHE A 1 431 ? -24.483 -2.240 17.760 1.00 86.56 431 PHE A N 1
ATOM 3439 C CA . PHE A 1 431 ? -23.354 -2.941 18.375 1.00 86.56 431 PHE A CA 1
ATOM 3440 C C . PHE A 1 431 ? -22.000 -2.267 18.097 1.00 86.56 431 PHE A C 1
ATOM 3442 O O . PHE A 1 431 ? -20.987 -2.695 18.657 1.00 86.56 431 PHE A O 1
ATOM 3449 N N . GLU A 1 432 ? -21.964 -1.211 17.274 1.00 73.31 432 GLU A N 1
ATOM 3450 C CA . GLU A 1 432 ? -20.761 -0.410 17.052 1.00 73.31 432 GLU A CA 1
ATOM 3451 C C . GLU A 1 432 ? -20.330 0.262 18.369 1.00 73.31 432 GLU A C 1
ATOM 3453 O O . GLU A 1 432 ? -21.146 0.895 19.046 1.00 73.31 432 GLU A O 1
ATOM 3458 N N . PRO A 1 433 ? -19.048 0.160 18.765 1.00 67.69 433 PRO A N 1
ATOM 3459 C CA . PRO A 1 433 ? -18.554 0.864 19.942 1.00 67.69 433 PRO A CA 1
ATOM 3460 C C . PRO A 1 433 ? -18.788 2.375 19.834 1.00 67.69 433 PRO A C 1
ATOM 3462 O O . PRO A 1 433 ? -18.499 2.971 18.798 1.00 67.69 433 PRO A O 1
ATOM 3465 N N . PHE A 1 434 ? -19.248 2.990 20.927 1.00 66.75 434 PHE A N 1
ATOM 3466 C CA . PHE A 1 434 ? -19.541 4.428 21.050 1.00 66.75 434 PHE A CA 1
ATOM 3467 C C . PHE A 1 434 ? -20.750 4.928 20.252 1.00 66.75 434 PHE A C 1
ATOM 3469 O O . PHE A 1 434 ? -21.077 6.114 20.317 1.00 66.75 434 PHE A O 1
ATOM 3476 N N . PHE A 1 435 ? -21.460 4.048 19.547 1.00 72.06 435 PHE A N 1
ATOM 3477 C CA . PHE A 1 435 ? -22.688 4.426 18.870 1.00 72.06 435 PHE A CA 1
ATOM 3478 C C . PHE A 1 435 ? -23.829 4.629 19.879 1.00 72.06 435 PHE A C 1
ATOM 3480 O O . PHE A 1 435 ? -24.093 3.787 20.739 1.00 72.06 435 PHE A O 1
ATOM 3487 N N . THR A 1 436 ? -24.513 5.772 19.801 1.00 76.69 436 THR A N 1
ATOM 3488 C CA . THR A 1 436 ? -25.626 6.122 20.690 1.00 76.69 436 THR A CA 1
ATOM 3489 C C . THR A 1 436 ? -26.615 7.033 19.971 1.00 76.69 436 THR A C 1
ATOM 3491 O O . THR A 1 436 ? -26.224 7.942 19.246 1.00 76.69 436 THR A O 1
ATOM 3494 N N . THR A 1 437 ? -27.908 6.814 20.200 1.00 76.06 437 THR A N 1
ATOM 3495 C CA . THR A 1 437 ? -28.990 7.716 19.762 1.00 76.06 437 THR A CA 1
ATOM 3496 C C . THR A 1 437 ? -29.391 8.708 20.856 1.00 76.06 437 THR A C 1
ATOM 3498 O O . THR A 1 437 ? -30.391 9.415 20.736 1.00 76.06 437 THR A O 1
ATOM 3501 N N . LYS A 1 438 ? -28.658 8.735 21.975 1.00 72.44 438 LYS A N 1
ATOM 3502 C CA . LYS A 1 438 ? -28.912 9.650 23.090 1.00 72.44 438 LYS A CA 1
ATOM 3503 C C . LYS A 1 438 ? -28.193 10.991 22.876 1.00 72.44 438 LYS A C 1
ATOM 3505 O O . LYS A 1 438 ? -27.140 11.002 22.241 1.00 72.44 438 LYS A O 1
ATOM 3510 N N . PRO A 1 439 ? -28.715 12.097 23.440 1.00 61.16 439 PRO A N 1
ATOM 3511 C CA . PRO A 1 439 ? -28.034 13.388 23.429 1.00 61.16 439 PRO A CA 1
ATOM 3512 C C . PRO A 1 439 ? -26.622 13.313 24.021 1.00 61.16 439 PRO A C 1
ATOM 3514 O O . PRO A 1 439 ? -26.322 12.451 24.857 1.00 61.16 439 PRO A O 1
ATOM 3517 N N . VAL A 1 440 ? -25.768 14.253 23.612 1.00 50.38 440 VAL A N 1
ATOM 3518 C CA . VAL A 1 440 ? -24.386 14.373 24.096 1.00 50.38 440 VAL A CA 1
ATOM 3519 C C . VAL A 1 440 ? -24.381 14.443 25.629 1.00 50.38 440 VAL A C 1
ATOM 3521 O O . VAL A 1 440 ? -25.070 15.267 26.222 1.00 50.38 440 VAL A O 1
ATOM 3524 N N . GLY A 1 441 ? -23.631 13.539 26.268 1.00 46.34 441 GLY A N 1
ATOM 3525 C CA . GLY A 1 441 ? -23.510 13.443 27.730 1.00 46.34 441 GLY A CA 1
ATOM 3526 C C . GLY A 1 441 ? -24.456 12.450 28.425 1.00 46.34 441 GLY A C 1
A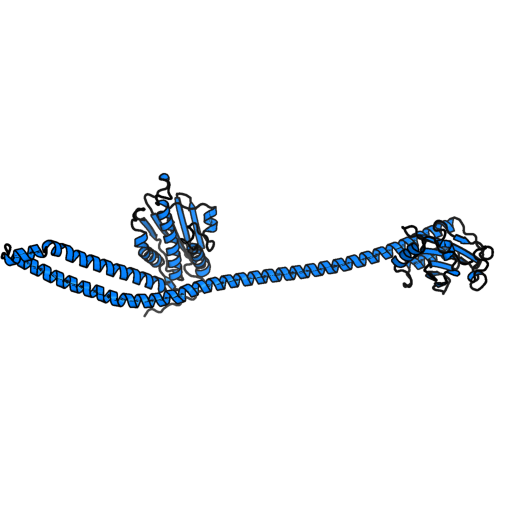TOM 3527 O O . GLY A 1 441 ? -24.216 12.124 29.582 1.00 46.34 441 GLY A O 1
ATOM 3528 N N . GLN A 1 442 ? -25.476 11.905 27.747 1.00 46.66 442 GLN A N 1
ATOM 3529 C CA . GLN A 1 442 ? -26.465 10.993 28.364 1.00 46.66 442 GLN A CA 1
ATOM 3530 C C . GLN A 1 442 ? -26.286 9.510 27.994 1.00 46.66 442 GLN A C 1
ATOM 3532 O O . GLN A 1 442 ? -26.999 8.639 28.493 1.00 46.66 442 GLN A O 1
ATOM 3537 N N . GLY A 1 443 ? -25.332 9.185 27.121 1.00 55.53 443 GLY A N 1
ATOM 3538 C CA . GLY A 1 443 ? -25.019 7.804 26.768 1.00 55.53 443 GLY A CA 1
ATOM 3539 C C . GLY A 1 443 ? -23.640 7.674 26.149 1.00 55.53 443 GLY A C 1
ATOM 3540 O O . GLY A 1 443 ? -23.356 8.310 25.145 1.00 55.53 443 GLY A O 1
ATOM 3541 N N . MET A 1 444 ? -22.797 6.812 26.717 1.00 55.41 444 MET A N 1
ATOM 3542 C CA . MET A 1 444 ? -21.452 6.540 26.188 1.00 55.41 444 MET A CA 1
ATOM 3543 C C . MET A 1 444 ? -21.456 5.605 24.964 1.00 55.41 444 MET A C 1
ATOM 3545 O O . MET A 1 444 ? -20.404 5.374 24.382 1.00 55.41 444 MET A O 1
ATOM 3549 N N . GLY A 1 445 ? -22.602 5.006 24.611 1.00 65.75 445 GLY A N 1
ATOM 3550 C CA . GLY A 1 445 ? -22.698 4.046 23.501 1.00 65.75 445 GLY A CA 1
ATOM 3551 C C . GLY A 1 445 ? -21.922 2.743 23.728 1.00 65.75 445 GLY A C 1
ATOM 3552 O O . GLY A 1 445 ? -21.535 2.067 22.782 1.00 65.75 445 GLY A O 1
ATOM 3553 N N . LEU A 1 446 ? -21.638 2.399 24.989 1.00 68.81 446 LEU A N 1
ATOM 3554 C CA . LEU A 1 446 ? -20.813 1.236 25.323 1.00 68.81 446 LEU A CA 1
ATOM 3555 C C . LEU A 1 446 ? -21.630 -0.011 25.675 1.00 68.81 446 LEU A C 1
ATOM 3557 O O . LEU A 1 446 ? -21.191 -1.104 25.343 1.00 68.81 446 LEU A O 1
ATOM 3561 N N . GLY A 1 447 ? -22.823 0.119 26.266 1.00 73.00 447 GLY A N 1
ATOM 3562 C CA . GLY A 1 447 ? -23.564 -1.018 26.838 1.00 73.00 447 GLY A CA 1
ATOM 3563 C C . GLY A 1 447 ? -23.824 -2.180 25.867 1.00 73.00 447 GLY A C 1
ATOM 3564 O O . GLY A 1 447 ? -23.498 -3.327 26.175 1.00 73.00 447 GLY A O 1
ATOM 3565 N N . LEU A 1 448 ? -24.347 -1.899 24.667 1.00 83.88 448 LEU A N 1
ATOM 3566 C CA . LEU A 1 448 ? -24.616 -2.937 23.660 1.00 83.88 448 LEU A CA 1
ATOM 3567 C C . LEU A 1 448 ? -23.334 -3.498 23.031 1.00 83.88 448 LEU A C 1
ATOM 3569 O O . LEU A 1 448 ? -23.239 -4.708 22.838 1.00 83.88 448 LEU A O 1
ATOM 3573 N N . SER A 1 449 ? -22.323 -2.660 22.785 1.00 77.00 449 SER A N 1
ATOM 3574 C CA . SER A 1 449 ? -21.017 -3.114 22.279 1.00 77.00 449 SER A CA 1
ATOM 3575 C C . SER A 1 449 ? -20.286 -4.019 23.285 1.00 77.00 449 SER A C 1
ATOM 3577 O O . SER A 1 449 ? -19.745 -5.061 22.913 1.00 77.00 449 SER A O 1
ATOM 3579 N N . THR A 1 450 ? -20.345 -3.689 24.580 1.00 72.75 450 THR A N 1
ATOM 3580 C CA . THR A 1 450 ? -19.831 -4.519 25.675 1.00 72.75 450 THR A CA 1
ATOM 3581 C C . THR A 1 450 ? -20.623 -5.815 25.786 1.00 72.75 450 THR A C 1
ATOM 3583 O O . THR A 1 450 ? -20.022 -6.881 25.890 1.00 72.75 450 THR A O 1
ATOM 3586 N N . SER A 1 451 ? -21.953 -5.752 25.675 1.00 86.25 451 SER A N 1
ATOM 3587 C CA . SER A 1 451 ? -22.803 -6.946 25.670 1.00 86.25 451 SER A CA 1
ATOM 3588 C C . SER A 1 451 ? -22.437 -7.894 24.529 1.00 86.25 451 SER A C 1
ATOM 3590 O O . SER A 1 451 ? -22.259 -9.090 24.747 1.00 86.25 451 SER A O 1
ATOM 3592 N N . TYR A 1 452 ? -22.232 -7.354 23.326 1.00 87.19 452 TYR A N 1
ATOM 3593 C CA . TYR A 1 452 ? -21.807 -8.127 22.164 1.00 87.19 452 TYR A CA 1
ATOM 3594 C C . TYR A 1 452 ? -20.451 -8.802 22.399 1.00 87.19 452 TYR A C 1
ATOM 3596 O O . TYR A 1 452 ? -20.308 -9.993 22.134 1.00 87.19 452 TYR A O 1
ATOM 3604 N N . GLN A 1 453 ? -19.465 -8.082 22.944 1.00 78.69 453 GLN A N 1
ATOM 3605 C CA . GLN A 1 453 ? -18.142 -8.636 23.261 1.00 78.69 453 GLN A CA 1
ATOM 3606 C C . GLN A 1 453 ? -18.202 -9.727 24.337 1.00 78.69 453 GLN A C 1
ATOM 3608 O O . GLN A 1 453 ? -17.573 -10.773 24.180 1.00 78.69 453 GLN A O 1
ATOM 3613 N N . ILE A 1 454 ? -18.970 -9.519 25.410 1.00 84.81 454 ILE A N 1
ATOM 3614 C CA . ILE A 1 454 ? -19.142 -10.517 26.472 1.00 84.81 454 ILE A CA 1
ATOM 3615 C C . ILE A 1 454 ? -19.762 -11.793 25.900 1.00 84.81 454 ILE A C 1
ATOM 3617 O O . ILE A 1 454 ? -19.251 -12.887 26.138 1.00 84.81 454 ILE A O 1
ATOM 3621 N N . VAL A 1 455 ? -20.836 -11.675 25.122 1.00 92.88 455 VAL A N 1
ATOM 3622 C CA . VAL A 1 455 ? -21.534 -12.844 24.579 1.00 92.88 455 VAL A CA 1
ATOM 3623 C C . VAL A 1 455 ? -20.667 -13.557 23.539 1.00 92.88 455 VAL A C 1
ATOM 3625 O O . VAL A 1 455 ? -20.408 -14.749 23.672 1.00 92.88 455 VAL A O 1
ATOM 3628 N N . THR A 1 456 ? -20.156 -12.841 22.537 1.00 89.12 456 THR A N 1
ATOM 3629 C CA . THR A 1 456 ? -19.460 -13.463 21.395 1.00 89.12 456 THR A CA 1
ATOM 3630 C C . THR A 1 456 ? -18.011 -13.840 21.693 1.00 89.12 456 THR A C 1
ATOM 3632 O O . THR A 1 456 ? -17.575 -14.925 21.327 1.00 89.12 456 THR A O 1
ATOM 3635 N N . GLN A 1 457 ? -17.249 -12.989 22.385 1.00 84.06 457 GLN A N 1
ATOM 3636 C CA . GLN A 1 457 ? -15.810 -13.208 22.584 1.00 84.06 457 GLN A CA 1
ATOM 3637 C C . GLN A 1 457 ? -15.510 -13.967 23.875 1.00 84.06 457 GLN A C 1
ATOM 3639 O O . GLN A 1 457 ? -14.633 -14.829 23.885 1.00 84.06 457 GLN A O 1
ATOM 3644 N N . LYS A 1 458 ? -16.215 -13.655 24.972 1.00 83.44 458 LYS A N 1
ATOM 3645 C CA . LYS A 1 458 ? -15.994 -14.331 26.264 1.00 83.44 458 LYS A CA 1
ATOM 3646 C C . LYS A 1 458 ? -16.790 -15.622 26.372 1.00 83.44 458 LYS A C 1
ATOM 3648 O O . LYS A 1 458 ? -16.245 -16.633 26.800 1.00 83.44 458 LYS A O 1
ATOM 3653 N N . HIS A 1 459 ? -18.049 -15.601 25.940 1.00 89.75 459 HIS A N 1
ATOM 3654 C CA . HIS A 1 459 ? -18.942 -16.749 26.075 1.00 89.75 459 HIS A CA 1
ATOM 3655 C C . HIS A 1 459 ? -19.030 -17.623 24.819 1.00 89.75 459 HIS A C 1
ATOM 3657 O O . HIS A 1 459 ? -19.633 -18.689 24.897 1.00 89.75 459 HIS A O 1
ATOM 3663 N N . GLN A 1 460 ? -18.374 -17.247 23.709 1.00 89.88 460 GLN A N 1
ATOM 3664 C CA . GLN A 1 460 ? -18.453 -17.970 22.425 1.00 89.88 460 GLN A CA 1
ATOM 3665 C C . GLN A 1 460 ? -19.910 -18.174 21.971 1.00 89.88 460 GLN A C 1
ATOM 3667 O O . GLN A 1 460 ? -20.278 -19.193 21.391 1.00 89.88 460 GLN A O 1
ATOM 3672 N N . GLY A 1 461 ? -20.750 -17.199 22.315 1.00 92.62 461 GLY A N 1
ATOM 3673 C CA . GLY A 1 461 ? -22.168 -17.152 22.022 1.00 92.62 461 GLY A CA 1
ATOM 3674 C C . GLY A 1 461 ? -22.504 -16.246 20.847 1.00 92.62 461 GLY A C 1
ATOM 3675 O O . GLY A 1 461 ? -21.644 -15.799 20.090 1.00 92.62 461 GLY A O 1
ATOM 3676 N N . GLU A 1 462 ? -23.783 -15.927 20.730 1.00 95.50 462 GLU A N 1
ATOM 3677 C CA . GLU A 1 462 ? -24.340 -15.080 19.686 1.00 95.50 462 GLU A CA 1
ATOM 3678 C C . GLU A 1 462 ? -25.318 -14.069 20.298 1.00 95.50 462 GLU A C 1
ATOM 3680 O O . GLU A 1 462 ? -26.190 -14.435 21.086 1.00 95.50 462 GLU A O 1
ATOM 3685 N N . LEU A 1 463 ? -25.174 -12.790 19.935 1.00 95.50 463 LEU A N 1
ATOM 3686 C CA . LEU A 1 463 ? -26.098 -11.722 20.317 1.00 95.50 463 LEU A CA 1
ATOM 3687 C C . LEU A 1 463 ? -26.741 -11.137 19.061 1.00 95.50 463 LEU A C 1
ATOM 3689 O O . LEU A 1 463 ? -26.053 -10.556 18.223 1.00 95.50 463 LEU A O 1
ATOM 3693 N N . LYS A 1 464 ? -28.062 -11.269 18.949 1.00 94.75 464 LYS A N 1
ATOM 3694 C CA . LYS A 1 464 ? -28.861 -10.740 17.836 1.00 94.75 464 LYS A CA 1
ATOM 3695 C C . LYS A 1 464 ? -29.915 -9.760 18.334 1.00 94.75 464 LYS A C 1
ATOM 3697 O O . LYS A 1 464 ? -30.378 -9.861 19.466 1.00 94.75 464 LYS A O 1
ATOM 3702 N N . CYS A 1 465 ? -30.318 -8.837 17.470 1.00 95.38 465 CYS A N 1
ATOM 3703 C CA . CYS A 1 465 ? -31.405 -7.896 17.717 1.00 95.38 465 CYS A CA 1
ATOM 3704 C C . CYS A 1 465 ? -32.430 -7.998 16.589 1.00 95.38 465 CYS A C 1
ATOM 3706 O O . CYS A 1 465 ? -32.056 -8.138 15.426 1.00 95.38 465 CYS A O 1
ATOM 3708 N N . ARG A 1 466 ? -33.714 -7.929 16.938 1.00 94.25 466 ARG A N 1
ATOM 3709 C CA . ARG A 1 466 ? -34.813 -7.727 15.996 1.00 94.25 466 ARG A CA 1
ATOM 3710 C C . ARG A 1 466 ? -35.701 -6.622 16.536 1.00 94.25 466 ARG A C 1
ATOM 3712 O O . ARG A 1 466 ? -36.233 -6.744 17.636 1.00 94.25 466 ARG A O 1
ATOM 3719 N N . SER A 1 467 ? -35.886 -5.571 15.756 1.00 94.50 467 SER A N 1
ATOM 3720 C CA . SER A 1 467 ? -36.733 -4.443 16.131 1.00 94.50 467 SER A CA 1
ATOM 3721 C C . SER A 1 467 ? -37.659 -4.055 14.987 1.00 94.50 467 SER A C 1
ATOM 3723 O O . SER A 1 467 ? -37.317 -4.215 13.815 1.00 94.50 467 SER A O 1
ATOM 3725 N N . ILE A 1 468 ? -38.856 -3.582 15.327 1.00 91.44 468 ILE A N 1
ATOM 3726 C CA . ILE A 1 468 ? -39.819 -3.056 14.358 1.00 91.44 468 ILE A CA 1
ATOM 3727 C C . ILE A 1 468 ? -40.278 -1.687 14.878 1.00 91.44 468 ILE A C 1
ATOM 3729 O O . ILE A 1 468 ? -40.771 -1.623 16.010 1.00 91.44 468 ILE A O 1
ATOM 3733 N N . PRO A 1 469 ? -40.150 -0.601 14.089 1.00 88.81 469 PRO A N 1
ATOM 3734 C CA . PRO A 1 469 ? -40.622 0.720 14.494 1.00 88.81 469 PRO A CA 1
ATOM 3735 C C . PRO A 1 469 ? -42.086 0.684 14.954 1.00 88.81 469 PRO A C 1
ATOM 3737 O O . PRO A 1 469 ? -42.947 0.119 14.279 1.00 88.81 469 PRO A O 1
ATOM 3740 N N . GLY A 1 470 ? -42.355 1.245 16.131 1.00 83.62 470 GLY A N 1
ATOM 3741 C CA . GLY A 1 470 ? -43.675 1.289 16.765 1.00 83.62 470 GLY A CA 1
ATOM 3742 C C . GLY A 1 470 ? -44.167 -0.021 17.395 1.00 83.62 470 GLY A C 1
ATOM 3743 O O . GLY A 1 470 ? -45.267 -0.034 17.937 1.00 83.62 470 GLY A O 1
ATOM 3744 N N . ARG A 1 471 ? -43.404 -1.125 17.333 1.00 86.12 471 ARG A N 1
ATOM 3745 C CA . ARG A 1 471 ? -43.786 -2.410 17.963 1.00 86.12 471 ARG A CA 1
ATOM 3746 C C . ARG A 1 471 ? -42.829 -2.895 19.055 1.00 86.12 471 ARG A C 1
ATOM 3748 O O . ARG A 1 471 ? -43.187 -3.825 19.775 1.00 86.12 471 ARG A O 1
ATOM 3755 N N . GLY A 1 472 ? -41.641 -2.301 19.158 1.00 92.50 472 GLY A N 1
ATOM 3756 C CA . GLY A 1 472 ? -40.639 -2.618 20.177 1.00 92.50 472 GLY A CA 1
ATOM 3757 C C . GLY A 1 472 ? -39.427 -3.383 19.651 1.00 92.50 472 GLY A C 1
ATOM 3758 O O . GLY A 1 472 ? -39.248 -3.570 18.441 1.00 92.50 472 GLY A O 1
ATOM 3759 N N . THR A 1 473 ? -38.564 -3.794 20.577 1.00 95.81 473 THR A N 1
ATOM 3760 C CA . THR A 1 473 ? -37.281 -4.451 20.292 1.00 95.81 473 THR A CA 1
ATOM 3761 C C . THR A 1 473 ? -37.169 -5.777 21.033 1.00 95.81 473 THR A C 1
ATOM 3763 O O . THR A 1 473 ? -37.663 -5.918 22.143 1.00 95.81 473 THR A O 1
ATOM 3766 N N . ALA A 1 474 ? -36.498 -6.763 20.439 1.00 97.19 474 ALA A N 1
ATOM 3767 C CA . ALA A 1 474 ? -36.133 -8.013 21.094 1.00 97.19 474 ALA A CA 1
ATOM 3768 C C . ALA A 1 474 ? -34.659 -8.352 20.847 1.00 97.19 474 ALA A C 1
ATOM 3770 O O . ALA A 1 474 ? -34.208 -8.435 19.701 1.00 97.19 474 ALA A O 1
ATOM 3771 N N . PHE A 1 475 ? -33.924 -8.594 21.929 1.00 97.69 475 PHE A N 1
ATOM 3772 C CA . PHE A 1 475 ? -32.558 -9.103 21.905 1.00 97.69 475 PHE A CA 1
ATOM 3773 C C . PHE A 1 475 ? -32.544 -10.601 22.193 1.00 97.69 475 PHE A C 1
ATOM 3775 O O . PHE A 1 475 ? -33.210 -11.066 23.116 1.00 97.69 475 PHE A O 1
ATOM 3782 N N . PHE A 1 476 ? -31.751 -11.341 21.423 1.00 97.38 476 PHE A N 1
ATOM 3783 C CA . PHE A 1 476 ? -31.571 -12.784 21.534 1.00 97.38 476 PHE A CA 1
ATOM 3784 C C . PHE A 1 476 ? -30.126 -13.065 21.926 1.00 97.38 476 PHE A C 1
ATOM 3786 O O . PHE A 1 476 ? -29.212 -12.859 21.128 1.00 97.38 476 PHE A O 1
ATOM 3793 N N . VAL A 1 477 ? -29.932 -13.528 23.155 1.00 97.38 477 VAL A N 1
ATOM 3794 C CA . VAL A 1 477 ? -28.643 -13.943 23.706 1.00 97.38 477 VAL A CA 1
ATOM 3795 C C . VAL A 1 477 ? -28.581 -15.463 23.645 1.00 97.38 477 VAL A C 1
ATOM 3797 O O . VAL A 1 477 ? -29.341 -16.126 24.344 1.00 97.38 477 VAL A O 1
ATOM 3800 N N . LYS A 1 478 ? -27.703 -16.031 22.822 1.00 96.12 478 LYS A N 1
ATOM 3801 C CA . LYS A 1 478 ? -27.471 -17.478 22.737 1.00 96.12 478 LYS A CA 1
ATOM 3802 C C . LYS A 1 478 ? -26.088 -17.794 23.299 1.00 96.12 478 LYS A C 1
ATOM 3804 O O . LYS A 1 478 ? -25.108 -17.230 22.826 1.00 96.12 478 LYS A O 1
ATOM 3809 N N . ILE A 1 479 ? -25.992 -18.676 24.290 1.00 94.44 479 ILE A N 1
ATOM 3810 C CA . ILE A 1 479 ? -24.715 -19.078 24.907 1.00 94.44 479 ILE A CA 1
ATOM 3811 C C . ILE A 1 479 ? -24.648 -20.603 25.077 1.00 94.44 479 ILE A C 1
ATOM 3813 O O . ILE A 1 479 ? -25.693 -21.233 25.259 1.00 94.44 479 ILE A O 1
ATOM 3817 N N . PRO A 1 480 ? -23.455 -21.213 24.983 1.00 93.06 480 PRO A N 1
ATOM 3818 C CA . PRO A 1 480 ? -23.297 -22.650 25.172 1.00 93.06 480 PRO A CA 1
ATOM 3819 C C . PRO A 1 480 ? -23.402 -23.011 26.659 1.00 93.06 480 PRO A C 1
ATOM 3821 O O . PRO A 1 480 ? -22.957 -22.250 27.518 1.00 93.06 480 PRO A O 1
ATOM 3824 N N . ILE A 1 481 ? -23.947 -24.189 26.969 1.00 90.25 481 ILE A N 1
ATOM 3825 C CA . ILE A 1 481 ? -24.056 -24.693 28.351 1.00 90.25 481 ILE A CA 1
ATOM 3826 C C . ILE A 1 481 ? -22.673 -24.969 28.948 1.00 90.25 481 ILE A C 1
ATOM 3828 O O . ILE A 1 481 ? -22.421 -24.670 30.117 1.00 90.25 481 ILE A O 1
ATOM 3832 N N . CYS A 1 482 ? -21.762 -25.507 28.135 1.00 83.00 482 CYS A N 1
ATOM 3833 C CA . CYS A 1 482 ? -20.373 -25.750 28.500 1.00 83.00 482 CYS A CA 1
ATOM 3834 C C . CYS A 1 482 ? -19.455 -25.378 27.331 1.00 83.00 482 CYS A C 1
ATOM 3836 O O . CYS A 1 482 ? -19.646 -25.843 26.206 1.00 83.00 482 CYS A O 1
ATOM 3838 N N . GLN A 1 483 ? -18.431 -24.560 27.581 1.00 68.88 483 GLN A N 1
ATOM 3839 C CA . GLN A 1 483 ? -17.409 -24.289 26.571 1.00 68.88 483 GLN A CA 1
ATOM 3840 C C . GLN A 1 483 ? -16.455 -25.481 26.461 1.00 68.88 483 GLN A C 1
ATOM 3842 O O . GLN A 1 483 ? -15.844 -25.894 27.448 1.00 68.88 483 GLN A O 1
ATOM 3847 N N . LYS A 1 484 ? -16.285 -26.031 25.253 1.00 52.56 484 LYS A N 1
ATOM 3848 C CA . LYS A 1 484 ? -15.251 -27.040 24.985 1.00 52.56 484 LYS A CA 1
ATOM 3849 C C . LYS A 1 484 ? -13.870 -26.392 25.167 1.00 52.56 484 LYS A C 1
ATOM 3851 O O . 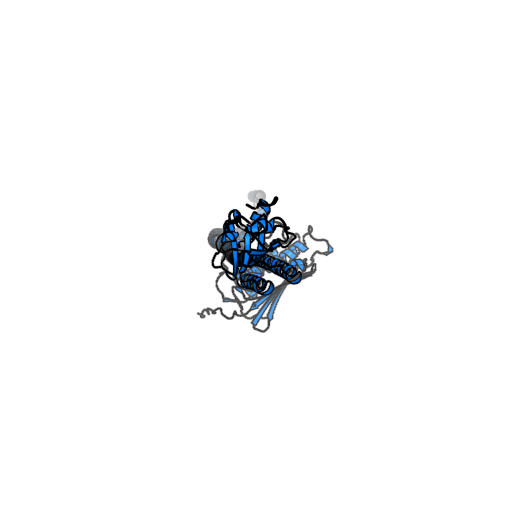LYS A 1 484 ? -13.436 -25.642 24.299 1.00 52.56 484 LYS A O 1
ATOM 3856 N N . GLY A 1 485 ? -13.199 -26.664 26.291 1.00 49.09 485 GLY A N 1
ATOM 3857 C CA . GLY A 1 485 ? -11.803 -26.262 26.535 1.00 49.09 485 GLY A CA 1
ATOM 3858 C C . GLY A 1 485 ? -11.515 -25.472 27.818 1.00 49.09 485 GLY A C 1
ATOM 3859 O O . GLY A 1 485 ? -10.351 -25.172 28.068 1.00 49.09 485 GLY A O 1
ATOM 3860 N N . VAL A 1 486 ? -12.515 -25.155 28.647 1.00 48.84 486 VAL A N 1
ATOM 3861 C CA . VAL A 1 486 ? -12.293 -24.503 29.952 1.00 48.84 486 VAL A CA 1
ATOM 3862 C C . VAL A 1 486 ? -12.465 -25.547 31.053 1.00 48.84 486 VAL A C 1
ATOM 3864 O O . VAL A 1 486 ? -13.557 -26.075 31.245 1.00 48.84 486 VAL A O 1
ATOM 3867 N N . GLY A 1 487 ? -11.370 -25.902 31.731 1.00 40.59 487 GLY A N 1
ATOM 3868 C CA . GLY A 1 487 ? -11.377 -26.883 32.816 1.00 40.59 487 GLY A CA 1
ATOM 3869 C C . GLY A 1 487 ? -12.316 -26.451 33.942 1.00 40.59 487 GLY A C 1
ATOM 3870 O O . GLY A 1 487 ? -12.115 -25.405 34.554 1.00 40.59 487 GLY A O 1
ATOM 3871 N N . LEU A 1 488 ? -13.345 -27.256 34.201 1.00 42.09 488 LEU A N 1
ATOM 3872 C CA . LEU A 1 488 ? -14.220 -27.117 35.360 1.00 42.09 488 LEU A CA 1
ATOM 3873 C C . LEU A 1 488 ? -13.391 -27.353 36.628 1.00 42.09 488 LEU A C 1
ATOM 3875 O O . LEU A 1 488 ? -12.974 -28.480 36.893 1.00 42.09 488 LEU A O 1
ATOM 3879 N N . ILE A 1 489 ? -13.163 -26.310 37.426 1.00 38.84 489 ILE A N 1
ATOM 3880 C CA . ILE A 1 489 ? -12.703 -26.490 38.805 1.00 38.84 489 ILE A CA 1
ATOM 3881 C C . ILE A 1 489 ? -13.938 -26.902 39.608 1.00 38.84 489 ILE A C 1
ATOM 3883 O O . ILE A 1 489 ? -14.745 -26.074 40.022 1.00 38.84 489 ILE A O 1
ATOM 3887 N N . ALA A 1 490 ? -14.134 -28.209 39.753 1.00 32.62 490 ALA A N 1
ATOM 3888 C CA . ALA A 1 490 ? -15.133 -28.749 40.659 1.00 32.62 490 ALA A CA 1
ATOM 3889 C C . ALA A 1 490 ? -14.666 -28.506 42.103 1.00 32.62 490 ALA A C 1
ATOM 3891 O O . ALA A 1 490 ? -13.642 -29.045 42.521 1.00 32.62 490 ALA A O 1
ATOM 3892 N N . HIS A 1 491 ? -15.411 -27.713 42.874 1.00 33.50 491 HIS A N 1
ATOM 3893 C CA . HIS A 1 491 ? -15.258 -27.719 44.326 1.00 33.50 491 HIS A CA 1
ATOM 3894 C C . HIS A 1 491 ? -15.811 -29.046 44.875 1.00 33.50 491 HIS A C 1
ATOM 3896 O O . HIS A 1 491 ? -16.956 -29.393 44.563 1.00 33.50 491 HIS A O 1
ATOM 3902 N N . PRO A 1 492 ? -15.043 -29.801 45.682 1.00 29.45 492 PRO A N 1
ATOM 3903 C CA . PRO A 1 492 ? -15.592 -30.928 46.413 1.00 29.45 492 PRO A CA 1
ATOM 3904 C C . PRO A 1 492 ? -16.571 -30.396 47.459 1.00 29.45 492 PRO A C 1
ATOM 3906 O O . PRO A 1 492 ? -16.269 -29.438 48.170 1.00 29.45 492 PRO A O 1
ATOM 3909 N N . LYS A 1 493 ? -17.743 -31.029 47.549 1.00 31.17 493 LYS A N 1
ATOM 3910 C CA . LYS A 1 493 ? -18.638 -30.875 48.697 1.00 31.17 493 LYS A CA 1
ATOM 3911 C C . LYS A 1 493 ? -17.868 -31.250 49.968 1.00 31.17 493 LYS A C 1
ATOM 3913 O O . LYS A 1 493 ? -17.339 -32.360 50.032 1.00 31.17 493 LYS A O 1
ATOM 3918 N N . LEU A 1 494 ? -17.858 -30.352 50.947 1.00 31.25 494 LEU A N 1
ATOM 3919 C CA . LEU A 1 494 ? -17.669 -30.659 52.363 1.00 31.25 494 LEU A CA 1
ATOM 3920 C C . LEU A 1 494 ? -18.825 -30.032 53.130 1.00 31.25 494 LEU A C 1
ATOM 3922 O O . LEU A 1 494 ? -19.106 -28.840 52.862 1.00 31.25 494 LEU A O 1
#

Nearest PDB structures (foldseek):
  4zmu-assembly2_D  TM=9.747E-01  e=3.351E-18  Pseudomonas aeruginosa PAO1
  6azr-assembly1_C  TM=5.962E-01  e=4.341E-13  Thermotoga maritima MSB8
  4u7o-assembly1_B  TM=6.576E-01  e=3.988E-12  Lactiplantibacillus plantarum JDM1
  6blk-assembly3_A  TM=8.595E-01  e=9.371E-10  Mycolicibacterium hassiacum DSM 44199
  6lil-assembly1_A  TM=5.529E-01  e=2.261E-10  Homo sapiens

Sequence (494 aa):
MKAPLPDNEAQRLAQLLNYNILDTATETAYDDLALLAAHICETPVSLVSLVDRDRQWFKAKVGIEAEETHRDVAFCSHAILQPQDVLVVSDARQDPRFADNPLVTSDPNIRFYAGAPLVTPQGHAIGTLCAIDYKPRTPSPKQIEALEALSRQVVAQLELRLNVQDLSQEVKERRRVETALLQSEMQLRNKTRQLQRILRKLRQTQGQLIHAGKMSSLSQLVAGIAHEINNPLGFVASNLDCAQQYLEDILSLMEGYRQTYPSPPPVLQEQIEDIELDYLLEDFPKLFSSMKTGTHRIKDIVNSLRNFARLDEKEYKSVDLHVGLDNTLEFLQHRLQAQPHRPEIKVVKRYGQLPLVSCYAAQLNQVFQYLLLNAIEALDRANDPKMTKEETVVRFPQIRIVTELIDSDWVRITIGDNGFGMSEALQERIFEPFFTTKPVGQGMGLGLSTSYQIVTQKHQGELKCRSIPGRGTAFFVKIPICQKGVGLIAHPKL

Secondary structure (DSSP, 8-state):
-PPPPPTTHHHHHHHHHHTT-TTPPP-HHHHHHHHHHHHHHT-SEEEEEEE-SSEEEEEEEES---SEEETTT-SHHHHTTSTTS-EEES-TTT-TTTTT-HHHHSTT---EEEEEEEE-TTS-EEEEEEEEESS-----HHHHHHHHHHHHHHHHHHHHHHHHHHHHHHHHHHHHHHHHHHHHHHHHHHHHHHHHHHHHHHHHHHHHHHHHHHHHHHHHHHHHHHHHHHHHHHHHHHHHHHHHHHHHHHHHHHHHHHHH-SS--HHHHHHHHHTTHHHHHHHHHHHHHHHHHHHHHHHHHHHHHHHHHTS-TT--EEE-HHHHHHHHHHHTHHHHS-BTTB---EEEEEE-----EEE-HHHHHHHHHHHHHHHHHHHHHTT-TTT--GGG--SS-EEEEEEEEETTTEEEEEEEE-SS---HHHHTTTTSTT--SSPTTS--S-HHHHHHHIIIIIS--EEEEEEETTTEEEEEEEEESS-TT----PPPP-